Protein 5BSR (pdb70)

Nearest PDB structures (foldseek):
  5bsr-assembly1_A  TM=1.002E+00  e=0.000E+00  Nicotiana tabacum
  3ni2-assembly1_A  TM=9.891E-01  e=1.926E-98  Populus tomentosa
  5u95-assembly2_B  TM=8.278E-01  e=0.000E+00  Nicotiana tabacum
  5u95-assembly3_C  TM=8.337E-01  e=3.483E-104  Nicotiana tabacum
  5u95-assembly4_D  TM=8.624E-01  e=1.146E-99  Nicotiana tabacum

Organism: Nicotiana tabacum (NCBI:txid4097)

Radius of gyration: 22.73 Å; Cα contacts (8 Å, |Δi|>4): 1265; chains: 1; bounding box: 65×52×58 Å

Structure (mmCIF, N/CA/C/O backbone):
data_5BSR
#
_entry.id   5BSR
#
_cell.length_a   69.898
_cell.length_b   82.092
_cell.length_c   97.130
_cell.angle_alpha   90.000
_cell.angle_beta   90.000
_cell.angle_gamma   90.000
#
_symmetry.space_group_name_H-M   'P 21 21 21'
#
loop_
_entity.id
_entity.type
_entity.pdbx_description
1 polymer '4-coumarate--CoA ligase 2'
2 non-polymer 'COENZYME A'
3 non-polymer 'ADENOSINE MONOPHOSPHATE'
4 non-polymer GLYCEROL
5 water water
#
loop_
_atom_site.group_PDB
_atom_site.id
_atom_site.type_symbol
_atom_site.label_atom_id
_atom_site.label_alt_id
_atom_site.label_comp_id
_atom_site.label_asym_id
_atom_site.label_entity_id
_atom_site.label_seq_id
_atom_site.pdbx_PDB_ins_code
_atom_site.Cartn_x
_atom_site.Cartn_y
_atom_site.Cartn_z
_atom_site.occupancy
_atom_site.B_iso_or_equiv
_atom_site.auth_seq_id
_atom_site.auth_comp_id
_atom_site.auth_asym_id
_atom_site.auth_atom_id
_atom_site.pdbx_PDB_model_num
ATOM 1 N N . ASP A 1 9 ? 83.169 50.633 -2.579 1.00 26.35 9 ASP A N 1
ATOM 2 C CA . ASP A 1 9 ? 82.926 49.198 -2.244 1.00 25.42 9 ASP A CA 1
ATOM 3 C C . ASP A 1 9 ? 82.342 48.424 -3.418 1.00 24.36 9 ASP A C 1
ATOM 4 O O . ASP A 1 9 ? 81.485 48.931 -4.150 1.00 25.02 9 ASP A O 1
ATOM 9 N N . ILE A 1 10 ? 82.803 47.187 -3.580 1.00 22.39 10 ILE A N 1
ATOM 10 C CA . ILE A 1 10 ? 82.156 46.234 -4.470 1.00 21.12 10 ILE A CA 1
ATOM 11 C C . ILE A 1 10 ? 81.040 45.582 -3.657 1.00 20.64 10 ILE A C 1
ATOM 12 O O . ILE A 1 10 ? 81.309 44.883 -2.679 1.00 20.47 10 ILE A O 1
ATOM 17 N N . ILE A 1 11 ? 79.795 45.839 -4.049 1.00 20.08 11 ILE A N 1
ATOM 18 C CA . ILE A 1 11 ? 78.639 45.420 -3.259 1.00 19.88 11 ILE A CA 1
ATOM 19 C C . ILE A 1 11 ? 77.807 44.386 -4.010 1.00 19.83 11 ILE A C 1
ATOM 20 O O . ILE A 1 11 ? 77.492 44.558 -5.193 1.00 20.25 11 ILE A O 1
ATOM 25 N N . PHE A 1 12 ? 77.467 43.309 -3.307 1.00 18.99 12 PHE A N 1
ATOM 26 C CA . PHE A 1 12 ? 76.649 42.237 -3.854 1.00 19.06 12 PHE A CA 1
ATOM 27 C C . PHE A 1 12 ? 75.246 42.283 -3.283 1.00 18.74 12 PHE A C 1
ATOM 28 O O . PHE A 1 12 ? 75.050 42.664 -2.122 1.00 18.09 12 PHE A O 1
ATOM 36 N N . ARG A 1 13 ? 74.279 41.900 -4.109 1.00 18.79 13 ARG A N 1
ATOM 37 C CA . ARG A 1 13 ? 72.872 41.879 -3.719 1.00 18.88 13 ARG A CA 1
ATOM 38 C C . ARG A 1 13 ? 72.197 40.607 -4.219 1.00 18.09 13 ARG A C 1
ATOM 39 O O . ARG A 1 13 ? 72.797 39.816 -4.957 1.00 17.83 13 ARG A O 1
ATOM 47 N N . SER A 1 14 ? 70.948 40.412 -3.807 1.00 17.23 14 SER A N 1
ATOM 48 C CA . SER A 1 14 ? 70.181 39.230 -4.183 1.00 16.97 14 SER A CA 1
ATOM 49 C C . SER A 1 14 ? 69.873 39.209 -5.675 1.00 17.24 14 SER A C 1
ATOM 50 O O . SER A 1 14 ? 69.813 40.261 -6.320 1.00 17.45 14 SER A O 1
ATOM 53 N N . LYS A 1 15 ? 69.684 38.006 -6.211 1.00 17.00 15 LYS A N 1
ATOM 54 C CA . LYS A 1 15 ? 69.144 37.847 -7.561 1.00 17.56 15 LYS A CA 1
ATOM 55 C C . LYS A 1 15 ? 67.636 38.123 -7.591 1.00 17.57 15 LYS A C 1
ATOM 56 O O . LYS A 1 15 ? 67.051 38.285 -8.668 1.00 18.62 15 LYS A O 1
ATOM 62 N N . LEU A 1 16 ? 67.017 38.181 -6.410 1.00 17.54 16 LEU A N 1
ATOM 63 C CA . LEU A 1 16 ? 65.611 38.552 -6.255 1.00 17.73 16 LEU A CA 1
ATOM 64 C C . LEU A 1 16 ? 65.497 40.068 -6.111 1.00 17.91 16 LEU A C 1
ATOM 65 O O . LEU A 1 16 ? 66.400 40.693 -5.560 1.00 18.47 16 LEU A O 1
ATOM 70 N N . PRO A 1 17 ? 64.378 40.665 -6.576 1.00 18.29 17 PRO A N 1
ATOM 71 C CA . PRO A 1 17 ? 64.230 42.112 -6.383 1.00 18.47 17 PRO A CA 1
ATOM 72 C C . PRO A 1 17 ? 63.909 42.479 -4.926 1.00 18.70 17 PRO A C 1
ATOM 73 O O . PRO A 1 17 ? 63.429 41.633 -4.163 1.00 18.17 17 PRO A O 1
ATOM 77 N N . ASP A 1 18 ? 64.181 43.731 -4.554 1.00 19.05 18 ASP A N 1
ATOM 78 C CA . ASP A 1 18 ? 63.736 44.264 -3.266 1.00 19.94 18 ASP A CA 1
ATOM 79 C C . ASP A 1 18 ? 62.214 44.248 -3.188 1.00 19.97 18 ASP A C 1
ATOM 80 O O . ASP A 1 18 ? 61.529 44.430 -4.200 1.00 20.68 18 ASP A O 1
ATOM 85 N N . ILE A 1 19 ? 61.690 44.032 -1.985 1.00 19.02 19 ILE A N 1
ATOM 86 C CA . ILE A 1 19 ? 60.244 44.030 -1.749 1.00 18.97 19 ILE A CA 1
ATOM 87 C C . ILE A 1 19 ? 59.831 45.063 -0.706 1.00 18.73 19 ILE A C 1
ATOM 88 O O . ILE A 1 19 ? 60.656 45.547 0.067 1.00 18.70 19 ILE A O 1
ATOM 93 N N . TYR A 1 20 ? 58.543 45.395 -0.687 1.00 18.75 20 TYR A N 1
ATOM 94 C CA . TYR A 1 20 ? 57.981 46.155 0.416 1.00 19.24 20 TYR A CA 1
ATOM 95 C C . TYR A 1 20 ? 58.001 45.296 1.678 1.00 18.71 20 TYR A C 1
ATOM 96 O O . TYR A 1 20 ? 57.605 44.124 1.653 1.00 18.43 20 TYR A O 1
ATOM 105 N N . ILE A 1 21 ? 58.476 45.888 2.772 1.00 18.38 21 ILE A N 1
ATOM 106 C CA . ILE A 1 21 ? 58.492 45.236 4.079 1.00 17.86 21 ILE A CA 1
ATOM 107 C C . ILE A 1 21 ? 57.809 46.164 5.091 1.00 17.68 21 ILE A C 1
ATOM 108 O O . ILE A 1 21 ? 58.269 47.292 5.291 1.00 17.84 21 ILE A O 1
ATOM 113 N N . PRO A 1 22 ? 56.715 45.695 5.731 1.00 17.70 22 PRO A N 1
ATOM 114 C CA . PRO A 1 22 ? 55.983 46.499 6.710 1.00 18.39 22 PRO A CA 1
ATOM 115 C C . PRO A 1 22 ? 56.701 46.499 8.065 1.00 18.55 22 PRO A C 1
ATOM 116 O O . PRO A 1 22 ? 56.148 46.044 9.070 1.00 18.54 22 PRO A O 1
ATOM 120 N N . ASN A 1 23 ? 57.929 47.015 8.063 1.00 20.14 23 ASN A N 1
ATOM 121 C CA . ASN A 1 23 ? 58.823 46.994 9.227 1.00 20.87 23 ASN A CA 1
ATOM 122 C C . ASN A 1 23 ? 58.419 47.933 10.365 1.00 20.80 23 ASN A C 1
ATOM 123 O O . ASN A 1 23 ? 59.118 48.026 11.376 1.00 20.12 23 ASN A O 1
ATOM 128 N N . HIS A 1 24 ? 57.305 48.638 10.171 1.00 20.10 24 HIS A N 1
ATOM 129 C CA . HIS A 1 24 ? 56.695 49.494 11.187 1.00 20.22 24 HIS A CA 1
ATOM 130 C C . HIS A 1 24 ? 55.760 48.705 12.105 1.00 19.32 24 HIS A C 1
ATOM 131 O O . HIS A 1 24 ? 55.318 49.221 13.134 1.00 19.78 24 HIS A O 1
ATOM 138 N N . LEU A 1 25 ? 55.440 47.467 11.723 1.00 18.25 25 LEU A N 1
ATOM 139 C CA . LEU A 1 25 ? 54.543 46.620 12.511 1.00 17.39 25 LEU A CA 1
ATOM 140 C C . LEU A 1 25 ? 55.270 45.906 13.645 1.00 16.80 25 LEU A C 1
ATOM 141 O O . LEU A 1 25 ? 56.358 45.376 13.429 1.00 16.72 25 LEU A O 1
ATOM 146 N N . PRO A 1 26 ? 54.658 45.864 14.848 1.00 16.14 26 PRO A N 1
ATOM 147 C CA . PRO A 1 26 ? 55.184 44.982 15.892 1.00 15.78 26 PRO A CA 1
ATOM 148 C C . PRO A 1 26 ? 55.239 43.541 15.388 1.00 15.81 26 PRO A C 1
ATOM 149 O O . PRO A 1 26 ? 54.444 43.153 14.531 1.00 16.19 26 PRO A O 1
ATOM 153 N N . LEU A 1 27 ? 56.189 42.766 15.903 1.00 15.25 27 LEU A N 1
ATOM 154 C CA . LEU A 1 27 ? 56.432 41.409 15.419 1.00 15.36 27 LEU A CA 1
ATOM 155 C C . LEU A 1 27 ? 55.177 40.530 15.419 1.00 15.79 27 LEU A C 1
ATOM 156 O O . LEU A 1 27 ? 54.897 39.851 14.425 1.00 16.06 27 LEU A O 1
ATOM 161 N N . HIS A 1 28 ? 54.416 40.556 16.510 1.00 16.28 28 HIS A N 1
ATOM 162 C CA . HIS A 1 28 ? 53.165 39.787 16.584 1.00 16.15 28 HIS A CA 1
ATOM 163 C C . HIS A 1 28 ? 52.133 40.260 15.555 1.00 16.46 28 HIS A C 1
ATOM 164 O O . HIS A 1 28 ? 51.463 39.434 14.927 1.00 16.45 28 HIS A O 1
ATOM 171 N N . SER A 1 29 ? 52.027 41.578 15.367 1.00 16.46 29 SER A N 1
ATOM 172 C CA . SER A 1 29 ? 51.105 42.148 14.378 1.00 16.78 29 SER A CA 1
ATOM 173 C C . SER A 1 29 ? 51.464 41.713 12.961 1.00 16.86 29 SER A C 1
ATOM 174 O O . SER A 1 29 ? 50.585 41.491 12.136 1.00 17.81 29 SER A O 1
ATOM 177 N N . TYR A 1 30 ? 52.761 41.592 12.694 1.00 16.29 30 TYR A N 1
ATOM 178 C CA . TYR A 1 30 ? 53.259 41.171 11.396 1.00 15.82 30 TYR A CA 1
ATOM 179 C C . TYR A 1 30 ? 53.058 39.665 11.193 1.00 15.56 30 TYR A C 1
ATOM 180 O O . TYR A 1 30 ? 52.528 39.227 10.162 1.00 15.41 30 TYR A O 1
ATOM 189 N N . CYS A 1 31 ? 53.493 38.871 12.169 1.00 15.80 31 CYS A N 1
ATOM 190 C CA . CYS A 1 31 ? 53.379 37.423 12.066 1.00 16.59 31 CYS A CA 1
ATOM 191 C C . CYS A 1 31 ? 51.932 36.980 11.946 1.00 17.06 31 CYS A C 1
ATOM 192 O O . CYS A 1 31 ? 51.647 36.026 11.229 1.00 17.70 31 CYS A O 1
ATOM 195 N N . PHE A 1 32 ? 51.029 37.684 12.631 1.00 17.79 32 PHE A N 1
ATOM 196 C CA . PHE A 1 32 ? 49.602 37.360 12.580 1.00 18.40 32 PHE A CA 1
ATOM 197 C C . PHE A 1 32 ? 48.804 38.259 11.635 1.00 18.35 32 PHE A C 1
ATOM 198 O O . PHE A 1 32 ? 47.575 38.280 11.706 1.00 18.52 32 PHE A O 1
ATOM 206 N N . GLU A 1 33 ? 49.482 38.988 10.750 1.00 18.56 33 GLU A N 1
ATOM 207 C CA . GLU A 1 33 ? 48.797 39.952 9.874 1.00 19.28 33 GLU A CA 1
ATOM 208 C C . GLU A 1 33 ? 47.691 39.299 9.048 1.00 19.69 33 GLU A C 1
ATOM 209 O O . GLU A 1 33 ? 46.605 39.859 8.907 1.00 19.86 33 GLU A O 1
ATOM 215 N N . ASN A 1 34 ? 47.978 38.118 8.511 1.00 19.35 34 ASN A N 1
ATOM 216 C CA . ASN A 1 34 ? 47.023 37.393 7.671 1.00 19.77 34 ASN A CA 1
ATOM 217 C C . ASN A 1 34 ? 46.313 36.239 8.390 1.00 19.41 34 ASN A C 1
ATOM 218 O O . ASN A 1 34 ? 45.801 35.319 7.746 1.00 19.30 34 ASN A O 1
ATOM 223 N N . ILE A 1 35 ? 46.254 36.306 9.720 1.00 19.55 35 ILE A N 1
ATOM 224 C CA . ILE A 1 35 ? 45.684 35.230 10.548 1.00 20.25 35 ILE A CA 1
ATOM 225 C C . ILE A 1 35 ? 44.217 34.894 10.218 1.00 21.10 35 ILE A C 1
ATOM 226 O O . ILE A 1 35 ? 43.788 33.750 10.387 1.00 20.71 35 ILE A O 1
ATOM 231 N N . SER A 1 36 ? 43.464 35.880 9.732 1.00 22.21 36 SER A N 1
ATOM 232 C CA . SER A 1 36 ? 42.069 35.649 9.336 1.00 23.46 36 SER A CA 1
ATOM 233 C C . SER A 1 36 ? 41.960 34.568 8.261 1.00 24.08 36 SER A C 1
ATOM 234 O O . SER A 1 36 ? 40.927 33.903 8.139 1.00 24.75 36 SER A O 1
ATOM 237 N N . GLU A 1 37 ? 43.033 34.402 7.490 1.00 23.99 37 GLU A N 1
ATOM 238 C CA . GLU A 1 37 ? 43.093 33.390 6.437 1.00 24.26 37 GLU A CA 1
ATOM 239 C C . GLU A 1 37 ? 43.472 32.010 6.975 1.00 23.65 37 GLU A C 1
ATOM 240 O O . GLU A 1 37 ? 43.263 31.001 6.300 1.00 23.33 37 GLU A O 1
ATOM 246 N N . PHE A 1 38 ? 44.018 31.968 8.189 1.00 23.40 38 PHE A N 1
ATOM 247 C CA . PHE A 1 38 ? 44.570 30.733 8.755 1.00 23.24 38 PHE A CA 1
ATOM 248 C C . PHE A 1 38 ? 43.918 30.314 10.074 1.00 22.63 38 PHE A C 1
ATOM 249 O O . PHE A 1 38 ? 44.327 29.324 10.675 1.00 21.40 38 PHE A O 1
ATOM 257 N N . SER A 1 39 ? 42.907 31.061 10.511 1.00 22.53 39 SER A N 1
ATOM 258 C CA . SER A 1 39 ? 42.372 30.976 11.871 1.00 23.34 39 SER A CA 1
ATOM 259 C C . SER A 1 39 ? 42.148 29.562 12.420 1.00 22.68 39 SER A C 1
ATOM 260 O O . SER A 1 39 ? 42.587 29.238 13.528 1.00 21.66 39 SER A O 1
ATOM 263 N N . SER A 1 40 ? 41.459 28.727 11.645 1.00 22.29 40 SER A N 1
ATOM 264 C CA . SER A 1 40 ? 41.075 27.392 12.095 1.00 22.63 40 SER A CA 1
ATOM 265 C C . SER A 1 40 ? 42.128 26.316 11.810 1.00 21.95 40 SER A C 1
ATOM 266 O O . SER A 1 40 ? 41.952 25.161 12.203 1.00 22.55 40 SER A O 1
ATOM 269 N N . ARG A 1 41 ? 43.207 26.696 11.126 1.00 21.61 41 ARG A N 1
ATOM 270 C CA . ARG A 1 41 ? 44.266 25.757 10.745 1.00 20.80 41 ARG A CA 1
ATOM 271 C C . ARG A 1 41 ? 45.170 25.396 11.927 1.00 20.07 41 ARG A C 1
ATOM 272 O O . ARG A 1 41 ? 45.309 26.191 12.863 1.00 19.70 41 ARG A O 1
ATOM 280 N N . PRO A 1 42 ? 45.798 24.201 11.886 1.00 19.17 42 PRO A N 1
ATOM 281 C CA . PRO A 1 42 ? 46.784 23.857 12.912 1.00 18.47 42 PRO A CA 1
ATOM 282 C C . PRO A 1 42 ? 47.971 24.815 12.897 1.00 17.88 42 PRO A C 1
ATOM 283 O O . PRO A 1 42 ? 48.496 25.150 11.833 1.00 17.08 42 PRO A O 1
ATOM 287 N N . CYS A 1 43 ? 48.369 25.258 14.084 1.00 17.01 43 CYS A N 1
ATOM 288 C CA . CYS A 1 43 ? 49.476 26.193 14.228 1.00 17.11 43 CYS A CA 1
ATOM 289 C C . CYS A 1 43 ? 50.639 25.518 14.937 1.00 16.78 43 CYS A C 1
ATOM 290 O O . CYS A 1 43 ? 51.743 25.434 14.395 1.00 17.48 43 CYS A O 1
ATOM 293 N N . LEU A 1 44 ? 50.386 25.052 16.154 1.00 17.01 44 LEU A N 1
ATOM 294 C CA . LEU A 1 44 ? 51.367 24.286 16.910 1.00 17.24 44 LEU A CA 1
ATOM 295 C C . LEU A 1 44 ? 50.819 22.896 17.137 1.00 17.87 44 LEU A C 1
ATOM 296 O O . LEU A 1 44 ? 49.675 22.730 17.589 1.00 18.05 44 LEU A O 1
ATOM 301 N N . ILE A 1 45 ? 51.621 21.900 16.783 1.00 17.95 45 ILE A N 1
ATOM 302 C CA . ILE A 1 45 ? 51.304 20.516 17.079 1.00 18.14 45 ILE A CA 1
ATOM 303 C C . ILE A 1 45 ? 52.390 20.013 18.014 1.00 18.69 45 ILE A C 1
ATOM 304 O O . ILE A 1 45 ? 53.574 20.033 17.665 1.00 18.25 45 ILE A O 1
ATOM 309 N N . ASN A 1 46 ? 51.988 19.600 19.212 1.00 19.21 46 ASN A N 1
ATOM 310 C CA . ASN A 1 46 ? 52.928 19.021 20.157 1.00 20.71 46 ASN A CA 1
ATOM 311 C C . ASN A 1 46 ? 53.099 17.542 19.819 1.00 21.14 46 ASN A C 1
ATOM 312 O O . ASN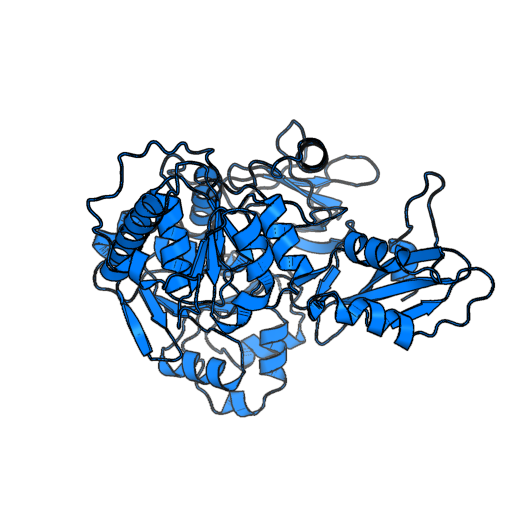 A 1 46 ? 52.187 16.747 20.016 1.00 20.70 46 ASN A O 1
ATOM 317 N N . GLY A 1 47 ? 54.262 17.189 19.277 1.00 21.31 47 GLY A N 1
ATOM 318 C CA . GLY A 1 47 ? 54.502 15.839 18.769 1.00 23.59 47 GLY A CA 1
ATOM 319 C C . GLY A 1 47 ? 54.298 14.727 19.782 1.00 24.44 47 GLY A C 1
ATOM 320 O O . GLY A 1 47 ? 53.816 13.648 19.430 1.00 26.69 47 GLY A O 1
ATOM 321 N N . ALA A 1 48 ? 54.656 14.998 21.036 1.00 25.15 48 ALA A N 1
ATOM 322 C CA . ALA A 1 48 ? 54.608 13.995 22.103 1.00 25.99 48 ALA A CA 1
ATOM 323 C C . ALA A 1 48 ? 53.191 13.594 22.525 1.00 26.38 48 ALA A C 1
ATOM 324 O O . ALA A 1 48 ? 52.884 12.401 22.600 1.00 26.52 48 ALA A O 1
ATOM 326 N N . ASN A 1 49 ? 52.335 14.580 22.797 1.00 26.40 49 ASN A N 1
ATOM 327 C CA . ASN A 1 49 ? 50.973 14.304 23.275 1.00 26.21 49 ASN A CA 1
ATOM 328 C C . ASN A 1 49 ? 49.878 14.484 22.219 1.00 25.95 49 ASN A C 1
ATOM 329 O O . ASN A 1 49 ? 48.688 14.334 22.518 1.00 26.45 49 ASN A O 1
ATOM 334 N N . LYS A 1 50 ? 50.291 14.806 20.994 1.00 25.67 50 LYS A N 1
ATOM 335 C CA . LYS A 1 50 ? 49.391 14.968 19.842 1.00 26.08 50 LYS A CA 1
ATOM 336 C C . LYS A 1 50 ? 48.426 16.159 19.959 1.00 25.48 50 LYS A C 1
ATOM 337 O O . LYS A 1 50 ? 47.469 16.263 19.191 1.00 24.81 50 LYS A O 1
ATOM 343 N N . GLN A 1 51 ? 48.687 17.062 20.902 1.00 24.96 51 GLN A N 1
ATOM 344 C CA . GLN A 1 51 ? 47.838 18.241 21.075 1.00 25.12 51 GLN A CA 1
ATOM 345 C C . GLN A 1 51 ? 48.021 19.241 19.929 1.00 24.05 51 GLN A C 1
ATOM 346 O O . GLN A 1 51 ? 49.150 19.554 19.536 1.00 23.04 51 GLN A O 1
ATOM 352 N N . ILE A 1 52 ? 46.901 19.723 19.398 1.00 22.68 52 ILE A N 1
ATOM 353 C CA . ILE A 1 52 ? 46.900 20.704 18.315 1.00 22.57 52 ILE A CA 1
ATOM 354 C C . ILE A 1 52 ? 46.337 22.029 18.812 1.00 21.70 52 ILE A C 1
ATOM 355 O O . ILE A 1 52 ? 45.242 22.077 19.376 1.00 21.94 52 ILE A O 1
ATOM 360 N N . TYR A 1 53 ? 47.104 23.099 18.620 1.00 20.59 53 TYR A N 1
ATOM 361 C CA . TYR A 1 53 ? 46.610 24.452 18.835 1.00 20.10 53 TYR A CA 1
ATOM 362 C C . TYR A 1 53 ? 46.409 25.083 17.467 1.00 19.68 53 TYR A C 1
ATOM 363 O O . TYR A 1 53 ? 47.328 25.097 16.651 1.00 19.50 53 TYR A O 1
ATOM 372 N N . THR A 1 54 ? 45.209 25.598 17.209 1.00 18.84 54 THR A N 1
ATOM 373 C CA . THR A 1 54 ? 44.945 26.316 15.963 1.00 18.60 54 THR A CA 1
ATOM 374 C C . THR A 1 54 ? 45.591 27.696 16.001 1.00 18.15 54 THR A C 1
ATOM 375 O O . THR A 1 54 ? 46.069 28.135 17.055 1.00 18.57 54 THR A O 1
ATOM 379 N N . TYR A 1 55 ? 45.595 28.381 14.861 1.00 17.95 55 TYR A N 1
ATOM 380 C CA . TYR A 1 55 ? 46.073 29.765 14.806 1.00 17.84 55 TYR A CA 1
ATOM 381 C C . TYR A 1 55 ? 45.311 30.671 15.766 1.00 18.80 55 TYR A C 1
ATOM 382 O O . TYR A 1 55 ? 45.920 31.453 16.501 1.00 18.68 55 TYR A O 1
ATOM 391 N N . ALA A 1 56 ? 43.988 30.522 15.797 1.00 19.88 56 ALA A N 1
ATOM 392 C CA . ALA A 1 56 ? 43.158 31.247 16.753 1.00 20.26 56 ALA A CA 1
ATOM 393 C C . ALA A 1 56 ? 43.558 30.938 18.197 1.00 20.23 56 ALA A C 1
ATOM 394 O O . ALA A 1 56 ? 43.635 31.849 19.024 1.00 20.47 56 ALA A O 1
ATOM 396 N N . ASP A 1 57 ? 43.823 29.662 18.489 1.00 19.88 57 ASP A N 1
ATOM 397 C CA . ASP A 1 57 ? 44.240 29.232 19.828 1.00 19.97 57 ASP A CA 1
ATOM 398 C C . ASP A 1 57 ? 45.549 29.900 20.246 1.00 19.46 57 ASP A C 1
ATOM 399 O O . ASP A 1 57 ? 45.701 30.325 21.389 1.00 19.37 57 ASP A O 1
ATOM 404 N N . VAL A 1 58 ? 46.498 29.966 19.315 1.00 18.89 58 VAL A N 1
ATOM 405 C CA . VAL A 1 58 ? 47.844 30.455 19.622 1.00 19.13 58 VAL A CA 1
ATOM 406 C C . VAL A 1 58 ? 47.849 31.969 19.820 1.00 19.52 58 VAL A C 1
ATOM 407 O O . VAL A 1 58 ? 48.488 32.476 20.743 1.00 19.31 58 VAL A O 1
ATOM 411 N N . GLU A 1 59 ? 47.129 32.683 18.960 1.00 20.47 59 GLU A N 1
ATOM 412 C CA . GLU A 1 59 ? 46.989 34.128 19.105 1.00 21.67 59 GLU A CA 1
ATOM 413 C C . GLU A 1 59 ? 46.300 34.465 20.426 1.00 21.70 59 GLU A C 1
ATOM 414 O O . GLU A 1 59 ? 46.741 35.363 21.146 1.00 21.39 59 GLU A O 1
ATOM 420 N N . LEU A 1 60 ? 45.235 33.728 20.748 1.00 21.31 60 LEU A N 1
ATOM 421 C CA . LEU A 1 60 ? 44.493 33.973 21.983 1.00 21.59 60 LEU A CA 1
ATOM 422 C C . LEU A 1 60 ? 45.305 33.635 23.236 1.00 21.37 60 LEU A C 1
ATOM 423 O O . LEU A 1 60 ? 45.323 34.416 24.188 1.00 21.52 60 LEU A O 1
ATOM 428 N N . ASN A 1 61 ? 45.965 32.475 23.240 1.00 20.92 61 ASN A N 1
ATOM 429 C CA . ASN A 1 61 ? 46.791 32.081 24.381 1.00 21.25 61 ASN A CA 1
ATOM 430 C C . ASN A 1 61 ? 47.963 33.030 24.599 1.00 20.15 61 ASN A C 1
ATOM 431 O O . ASN A 1 61 ? 48.352 33.295 25.739 1.00 19.41 61 ASN A O 1
ATOM 436 N N . SER A 1 62 ? 48.517 33.542 23.505 1.00 19.66 62 SER A N 1
ATOM 437 C CA . SER A 1 62 ? 49.608 34.511 23.590 1.00 19.17 62 SER A CA 1
ATOM 438 C C . SER A 1 62 ? 49.124 35.813 24.221 1.00 19.29 62 SER A C 1
ATOM 439 O O . SER A 1 62 ? 49.835 36.421 25.020 1.00 18.68 62 SER A O 1
ATOM 442 N N . ARG A 1 63 ? 47.903 36.217 23.879 1.00 19.82 63 ARG A N 1
ATOM 443 C CA . ARG A 1 63 ? 47.303 37.417 24.454 1.00 20.26 63 ARG A CA 1
ATOM 444 C C . ARG A 1 63 ? 46.967 37.225 25.929 1.00 19.84 63 ARG A C 1
ATOM 445 O O . ARG A 1 63 ? 47.169 38.135 26.733 1.00 19.37 63 ARG A O 1
ATOM 453 N N . LYS A 1 64 ? 46.472 36.041 26.281 1.00 19.56 64 LYS A N 1
ATOM 454 C CA . LYS A 1 64 ? 46.230 35.705 27.682 1.00 19.63 64 LYS A CA 1
ATOM 455 C C . LYS A 1 64 ? 47.527 35.757 28.490 1.00 18.97 64 LYS A C 1
ATOM 456 O O . LYS A 1 64 ? 47.576 36.366 29.554 1.00 18.55 64 LYS A O 1
ATOM 462 N N . VAL A 1 65 ? 48.583 35.142 27.957 1.00 17.87 65 VAL A N 1
ATOM 463 C CA . VAL A 1 65 ? 49.887 35.144 28.611 1.00 17.20 65 VAL A CA 1
ATOM 464 C C . VAL A 1 65 ? 50.432 36.573 28.748 1.00 16.77 65 VAL A C 1
ATOM 465 O O . VAL A 1 65 ? 51.038 36.899 29.769 1.00 16.68 65 VAL A O 1
ATOM 469 N N . ALA A 1 66 ? 50.204 37.415 27.739 1.00 16.77 66 ALA A N 1
ATOM 470 C CA . ALA A 1 66 ? 50.573 38.837 27.817 1.00 16.89 66 ALA A CA 1
ATOM 471 C C . ALA A 1 66 ? 49.910 39.521 29.013 1.00 17.69 66 ALA A C 1
ATOM 472 O O . ALA A 1 66 ? 50.576 40.214 29.779 1.00 17.99 66 ALA A O 1
ATOM 474 N N . ALA A 1 67 ? 48.606 39.305 29.176 1.00 18.30 67 ALA A N 1
ATOM 475 C CA . ALA A 1 67 ? 47.877 39.847 30.325 1.00 18.29 67 ALA A CA 1
ATOM 476 C C . ALA A 1 67 ? 48.400 39.289 31.647 1.00 18.50 67 ALA A C 1
ATOM 477 O O . ALA A 1 67 ? 48.556 40.030 32.618 1.00 19.35 67 ALA A O 1
ATOM 479 N N . GLY A 1 68 ? 48.679 37.985 31.672 1.00 18.31 68 GLY A N 1
ATOM 480 C CA . GLY A 1 68 ? 49.261 37.336 32.844 1.00 18.31 68 GLY A CA 1
ATOM 481 C C . GLY A 1 68 ? 50.615 37.905 33.227 1.00 18.21 68 GLY A C 1
ATOM 482 O O . GLY A 1 68 ? 50.883 38.144 34.408 1.00 18.56 68 GLY A O 1
ATOM 483 N N . LEU A 1 69 ? 51.476 38.105 32.231 1.00 18.04 69 LEU A N 1
ATOM 484 C CA . LEU A 1 69 ? 52.802 38.683 32.458 1.00 17.77 69 LEU A CA 1
ATOM 485 C C . LEU A 1 69 ? 52.688 40.115 32.972 1.00 17.91 69 LEU A C 1
ATOM 486 O O . LEU A 1 69 ? 53.427 40.515 33.874 1.00 17.94 69 LEU A O 1
ATOM 491 N N . HIS A 1 70 ? 51.751 40.869 32.401 1.00 18.56 70 HIS A N 1
ATOM 492 C CA . HIS A 1 70 ? 51.445 42.222 32.869 1.00 19.73 70 HIS A CA 1
ATOM 493 C C . HIS A 1 70 ? 51.034 42.208 34.345 1.00 20.32 70 HIS A C 1
ATOM 494 O O . HIS A 1 70 ? 51.513 43.021 35.132 1.00 20.02 70 HIS A O 1
ATOM 501 N N . LYS A 1 71 ? 50.160 41.271 34.710 1.00 21.20 71 LYS A N 1
ATOM 502 C CA . LYS A 1 71 ? 49.733 41.109 36.102 1.00 22.76 71 LYS A CA 1
ATOM 503 C C . LYS A 1 71 ? 50.889 40.729 37.037 1.00 22.70 71 LYS A C 1
ATOM 504 O O . LYS A 1 71 ? 50.879 41.085 38.217 1.00 23.17 71 LYS A O 1
ATOM 510 N N . GLN A 1 72 ? 51.891 40.033 36.496 1.00 21.71 72 GLN A N 1
ATOM 511 C CA . GLN A 1 72 ? 53.079 39.643 37.259 1.00 21.55 72 GLN A CA 1
ATOM 512 C C . GLN A 1 72 ? 54.149 40.739 37.301 1.00 20.87 72 GLN A C 1
ATOM 513 O O . GLN A 1 72 ? 55.231 40.536 37.856 1.00 21.56 72 GLN A O 1
ATOM 519 N N . GLY A 1 73 ? 53.846 41.892 36.708 1.00 20.44 73 GLY A N 1
ATOM 520 C CA . GLY A 1 73 ? 54.710 43.064 36.818 1.00 19.46 73 GLY A CA 1
ATOM 521 C C . GLY A 1 73 ? 55.612 43.383 35.637 1.00 19.33 73 GLY A C 1
ATOM 522 O O . GLY A 1 73 ? 56.451 44.281 35.732 1.00 19.72 73 GLY A O 1
ATOM 523 N N . ILE A 1 74 ? 55.440 42.666 34.525 1.00 18.52 74 ILE A N 1
ATOM 524 C CA . ILE A 1 74 ? 56.228 42.922 33.315 1.00 18.13 74 ILE A CA 1
ATOM 525 C C . ILE A 1 74 ? 55.747 44.200 32.631 1.00 18.03 74 ILE A C 1
ATOM 526 O O . ILE A 1 74 ? 54.584 44.310 32.246 1.00 19.07 74 ILE A O 1
ATOM 531 N N . GLN A 1 75 ? 56.658 45.159 32.506 1.00 18.06 75 GLN A N 1
ATOM 532 C CA . GLN A 1 75 ? 56.393 46.426 31.835 1.00 17.72 75 GLN A CA 1
ATOM 533 C C . GLN A 1 75 ? 57.103 46.476 30.482 1.00 17.16 75 GLN A C 1
ATOM 534 O O . GLN A 1 75 ? 57.961 45.631 30.207 1.00 16.12 75 GLN A O 1
ATOM 540 N N . PRO A 1 76 ? 56.768 47.469 29.634 1.00 16.67 76 PRO A N 1
ATOM 541 C CA . PRO A 1 76 ? 57.547 47.638 28.402 1.00 16.52 76 PRO A CA 1
ATOM 542 C C . PRO A 1 76 ? 59.041 47.707 28.708 1.00 16.79 76 PRO A C 1
ATOM 543 O O . PRO A 1 76 ? 59.445 48.322 29.702 1.00 16.81 76 PRO A O 1
ATOM 547 N N . LYS A 1 77 ? 59.835 47.043 27.868 1.00 16.61 77 LYS A N 1
ATOM 548 C CA . LYS A 1 77 ? 61.299 46.984 27.983 1.00 16.68 77 LYS A CA 1
ATOM 549 C C . LYS A 1 77 ? 61.833 46.122 29.125 1.00 15.93 77 LYS A C 1
ATOM 550 O O . LYS A 1 77 ? 63.050 46.005 29.294 1.00 16.25 77 LYS A O 1
ATOM 556 N N . ASP A 1 78 ? 60.939 45.505 29.901 1.00 15.85 78 ASP A N 1
ATOM 557 C CA . ASP A 1 78 ? 61.365 44.486 30.862 1.00 15.82 78 ASP A CA 1
ATOM 558 C C . ASP A 1 78 ? 61.694 43.198 30.118 1.00 15.45 78 ASP A C 1
ATOM 559 O O . ASP A 1 78 ? 61.252 43.001 28.981 1.00 15.41 78 ASP A O 1
ATOM 564 N N . THR A 1 79 ? 62.447 42.324 30.777 1.00 15.13 79 THR A N 1
ATOM 565 C CA . THR A 1 79 ? 62.917 41.078 30.171 1.00 15.07 79 THR A CA 1
ATOM 566 C C . THR A 1 79 ? 62.413 39.868 30.953 1.00 15.39 79 THR A C 1
ATOM 567 O O . THR A 1 79 ? 62.434 39.861 32.182 1.00 15.24 79 THR A O 1
ATOM 571 N N . ILE A 1 80 ? 61.928 38.865 30.227 1.00 14.88 80 ILE A N 1
ATOM 572 C CA . ILE A 1 80 ? 61.709 37.537 30.798 1.00 14.71 80 ILE A CA 1
ATOM 573 C C . ILE A 1 80 ? 62.772 36.591 30.241 1.00 14.43 80 ILE A C 1
ATOM 574 O O . ILE A 1 80 ? 63.276 36.804 29.134 1.00 14.43 80 ILE A O 1
ATOM 579 N N . MET A 1 81 ? 63.135 35.580 31.024 1.00 14.43 81 MET A N 1
ATOM 580 C CA . MET A 1 81 ? 63.992 34.507 30.546 1.00 14.58 81 MET A CA 1
ATOM 581 C C . MET A 1 81 ? 63.156 33.263 30.296 1.00 14.50 81 MET A C 1
ATOM 582 O O . MET A 1 81 ? 62.445 32.788 31.195 1.00 15.16 81 MET A O 1
ATOM 587 N N . ILE A 1 82 ? 63.236 32.748 29.074 1.00 13.99 82 ILE A N 1
ATOM 588 C CA . ILE A 1 82 ? 62.638 31.462 28.763 1.00 14.05 82 ILE A CA 1
ATOM 589 C C . ILE A 1 82 ? 63.725 30.398 28.892 1.00 14.04 82 ILE A C 1
ATOM 590 O O . ILE A 1 82 ? 64.741 30.450 28.199 1.00 14.41 82 ILE A O 1
ATOM 595 N N . LEU A 1 83 ? 63.516 29.458 29.810 1.00 14.40 83 LEU A N 1
ATOM 596 C CA . LEU A 1 83 ? 64.458 28.375 30.074 1.00 14.77 83 LEU A CA 1
ATOM 597 C C . LEU A 1 83 ? 63.712 27.054 29.879 1.00 15.07 83 LEU A C 1
ATOM 598 O O . LEU A 1 83 ? 63.462 26.306 30.829 1.00 15.05 83 LEU A O 1
ATOM 603 N N . LEU A 1 84 ? 63.363 26.790 28.620 1.00 14.96 84 LEU A N 1
ATOM 604 C CA . LEU A 1 84 ? 62.484 25.687 28.254 1.00 15.28 84 LEU A CA 1
ATOM 605 C C . LEU A 1 84 ? 62.980 24.964 27.011 1.00 15.25 84 LEU A C 1
ATOM 606 O O . LEU A 1 84 ? 63.601 25.577 26.142 1.00 15.39 84 LEU A O 1
ATOM 611 N N . PRO A 1 85 ? 62.672 23.658 26.907 1.00 15.48 85 PRO A N 1
ATOM 612 C CA . PRO A 1 85 ? 62.773 22.988 25.619 1.00 15.71 85 PRO A CA 1
ATOM 613 C C . PRO A 1 85 ? 61.645 23.461 24.710 1.00 15.40 85 PRO A C 1
ATOM 614 O O . PRO A 1 85 ? 60.718 24.128 25.173 1.00 15.53 85 PRO A O 1
ATOM 618 N N . ASN A 1 86 ? 61.719 23.114 23.428 1.00 15.12 86 ASN A N 1
ATOM 619 C CA . ASN A 1 86 ? 60.641 23.427 22.495 1.00 14.95 86 ASN A CA 1
ATOM 620 C C . ASN A 1 86 ? 59.308 22.972 23.067 1.00 14.91 86 ASN A C 1
ATOM 621 O O . ASN A 1 86 ? 59.170 21.824 23.485 1.00 15.04 86 ASN A O 1
ATOM 626 N N . SER A 1 87 ? 58.338 23.882 23.086 1.00 15.22 87 SER A N 1
ATOM 627 C CA . SER A 1 87 ? 57.035 23.627 23.699 1.00 15.47 87 SER A CA 1
ATOM 628 C C . SER A 1 87 ? 56.063 24.727 23.303 1.00 15.75 87 SER A C 1
ATOM 629 O O . SER A 1 87 ? 56.486 25.822 22.944 1.00 15.56 87 SER A O 1
ATOM 632 N N . PRO A 1 88 ? 54.749 24.442 23.357 1.00 16.18 88 PRO A N 1
ATOM 633 C CA . PRO A 1 88 ? 53.776 25.512 23.158 1.00 16.28 88 PRO A CA 1
ATOM 634 C C . PRO A 1 88 ? 53.984 26.666 24.147 1.00 15.85 88 PRO A C 1
ATOM 635 O O . PRO A 1 88 ? 53.843 27.828 23.763 1.00 15.61 88 PRO A O 1
ATOM 639 N N . GLU A 1 89 ? 54.354 26.343 25.389 1.00 16.48 89 GLU A N 1
ATOM 640 C CA . GLU A 1 89 ? 54.581 27.363 26.424 1.00 16.57 89 GLU A CA 1
ATOM 641 C C . GLU A 1 89 ? 55.712 28.329 26.053 1.00 16.34 89 GLU A C 1
ATOM 642 O O . GLU A 1 89 ? 55.615 29.530 26.312 1.00 15.77 89 GLU A O 1
ATOM 648 N N . PHE A 1 90 ? 56.770 27.805 25.433 1.00 15.75 90 PHE A N 1
ATOM 649 C CA . PHE A 1 90 ? 57.829 28.648 24.881 1.00 15.68 90 PHE A CA 1
ATOM 650 C C . PHE A 1 90 ? 57.227 29.710 23.955 1.00 15.18 90 PHE A C 1
ATOM 651 O O . PHE A 1 90 ? 57.510 30.908 24.080 1.00 14.80 90 PHE A O 1
ATOM 659 N N . VAL A 1 91 ? 56.377 29.266 23.034 1.00 14.96 91 VAL A N 1
ATOM 660 C CA . VAL A 1 91 ? 55.797 30.149 22.040 1.00 14.59 91 VAL A CA 1
ATOM 661 C C . VAL A 1 91 ? 54.884 31.189 22.694 1.00 14.58 91 VAL A C 1
ATOM 662 O O . VAL A 1 91 ? 54.980 32.379 22.377 1.00 14.45 91 VAL A O 1
ATOM 666 N N . PHE A 1 92 ? 54.027 30.745 23.618 1.00 14.89 92 PHE A N 1
ATOM 667 C CA . PHE A 1 92 ? 53.089 31.655 24.276 1.00 15.21 92 PHE A CA 1
ATOM 668 C C . PHE A 1 92 ? 53.826 32.704 25.104 1.00 14.89 92 PHE A C 1
ATOM 669 O O . PHE A 1 92 ? 53.425 33.872 25.110 1.00 15.34 92 PHE A O 1
ATOM 677 N N . ALA A 1 93 ? 54.896 32.286 25.784 1.00 14.92 93 ALA A N 1
ATOM 678 C CA . ALA A 1 93 ? 55.732 33.209 26.563 1.00 14.43 93 ALA A CA 1
ATOM 679 C C . ALA A 1 93 ? 56.412 34.239 25.666 1.00 14.38 93 ALA A C 1
ATOM 680 O O . ALA A 1 93 ? 56.392 35.432 25.962 1.00 14.25 93 ALA A O 1
ATOM 682 N N . PHE A 1 94 ? 56.992 33.782 24.554 1.00 14.12 94 PHE A N 1
ATOM 683 C CA . PHE A 1 94 ? 57.700 34.680 23.648 1.00 13.95 94 PHE A CA 1
ATOM 684 C C . PHE A 1 94 ? 56.764 35.706 23.024 1.00 14.14 94 PHE A C 1
ATOM 685 O O . PHE A 1 94 ? 57.051 36.906 23.021 1.00 14.01 94 PHE A O 1
ATOM 693 N N . ILE A 1 95 ? 55.649 35.229 22.477 1.00 14.66 95 ILE A N 1
ATOM 694 C CA . ILE A 1 95 ? 54.707 36.135 21.829 1.00 14.91 95 ILE A CA 1
ATOM 695 C C . ILE A 1 95 ? 54.007 37.013 22.874 1.00 14.87 95 ILE A C 1
ATOM 696 O O . ILE A 1 95 ? 53.789 38.200 22.635 1.00 14.79 95 ILE A O 1
ATOM 701 N N . GLY A 1 96 ? 53.680 36.425 24.025 1.00 14.95 96 GLY A N 1
ATOM 702 C CA . GLY A 1 96 ? 53.118 37.181 25.153 1.00 14.96 96 GLY A CA 1
ATOM 703 C C . GLY A 1 96 ? 53.960 38.393 25.523 1.00 15.03 96 GLY A C 1
ATOM 704 O O . GLY A 1 96 ? 53.432 39.493 25.692 1.00 15.38 96 GLY A O 1
ATOM 705 N N . ALA A 1 97 ? 55.274 38.202 25.648 1.00 15.00 97 ALA A N 1
ATOM 706 C CA . ALA A 1 97 ? 56.162 39.319 25.972 1.00 14.84 97 ALA A CA 1
ATOM 707 C C . ALA A 1 97 ? 56.180 40.375 24.868 1.00 14.99 97 ALA A C 1
ATOM 708 O O . ALA A 1 97 ? 56.233 41.573 25.153 1.00 15.33 97 ALA A O 1
ATOM 710 N N . SER A 1 98 ? 56.133 39.926 23.613 1.00 14.65 98 SER A N 1
ATOM 711 C CA . SER A 1 98 ? 56.063 40.824 22.463 1.00 14.88 98 SER A CA 1
ATOM 712 C C . SER A 1 98 ? 54.859 41.766 22.540 1.00 15.30 98 SER A C 1
ATOM 713 O O . SER A 1 98 ? 54.988 42.967 22.276 1.00 15.61 98 SER A O 1
ATOM 716 N N . TYR A 1 99 ? 53.702 41.219 22.918 1.00 15.91 99 TYR A N 1
ATOM 717 C CA . TYR A 1 99 ? 52.467 42.011 23.028 1.00 16.92 99 TYR A CA 1
ATOM 718 C C . TYR A 1 99 ? 52.605 43.151 24.032 1.00 16.47 99 TYR A C 1
ATOM 719 O O . TYR A 1 99 ? 51.959 44.187 23.878 1.00 17.06 99 TYR A O 1
ATOM 728 N N . LEU A 1 100 ? 53.459 42.961 25.038 1.00 15.80 100 LEU A N 1
ATOM 729 C CA . LEU A 1 100 ? 53.687 43.974 26.077 1.00 15.50 100 LEU A CA 1
ATOM 730 C C . LEU A 1 100 ? 54.808 44.957 25.730 1.00 15.57 100 LEU A C 1
ATOM 731 O O . LEU A 1 100 ? 55.094 45.883 26.499 1.00 16.12 100 LEU A O 1
ATOM 736 N N . GLY A 1 101 ? 55.440 44.766 24.576 1.00 15.40 101 GLY A N 1
ATOM 737 C CA . GLY A 1 101 ? 56.627 45.545 24.234 1.00 15.47 101 GLY A CA 1
ATOM 738 C C . GLY A 1 101 ? 57.791 45.191 25.142 1.00 15.14 101 GLY A C 1
ATOM 739 O O . GLY A 1 101 ? 58.664 46.024 25.390 1.00 15.02 101 GLY A O 1
ATOM 740 N N . ALA A 1 102 ? 57.791 43.949 25.625 1.00 14.66 102 ALA A N 1
ATOM 741 C CA . ALA A 1 102 ? 58.826 43.420 26.498 1.00 14.42 102 ALA A CA 1
ATOM 742 C C . ALA A 1 102 ? 59.763 42.493 25.721 1.00 14.27 102 ALA A C 1
ATOM 743 O O . ALA A 1 102 ? 59.576 42.261 24.520 1.00 14.53 102 ALA A O 1
ATOM 745 N N . ILE A 1 103 ? 60.757 41.958 26.422 1.00 14.18 103 ILE A N 1
ATOM 746 C CA . ILE A 1 103 ? 61.864 41.235 25.796 1.00 14.09 103 ILE A CA 1
ATOM 747 C C . ILE A 1 103 ? 61.940 39.812 26.334 1.00 13.88 103 ILE A C 1
ATOM 748 O O . ILE A 1 103 ? 61.816 39.595 27.538 1.00 13.61 103 ILE A O 1
ATOM 753 N N . SER A 1 104 ? 62.157 38.846 25.444 1.00 13.81 104 SER A N 1
ATOM 754 C CA . SER A 1 104 ? 62.455 37.482 25.866 1.00 13.43 104 SER A CA 1
ATOM 755 C C . SER A 1 104 ? 63.916 37.175 25.625 1.00 13.37 104 SER A C 1
ATOM 756 O O . SER A 1 104 ? 64.390 37.276 24.498 1.00 13.63 104 SER A O 1
ATOM 759 N N . THR A 1 105 ? 64.630 36.810 26.686 1.00 13.44 105 THR A N 1
ATOM 760 C CA . THR A 1 105 ? 65.940 36.193 26.524 1.00 13.85 105 THR A CA 1
ATOM 761 C C . THR A 1 105 ? 65.743 34.683 26.631 1.00 14.55 105 THR A C 1
ATOM 762 O O . THR A 1 105 ? 64.960 34.205 27.451 1.00 15.61 105 THR A O 1
ATOM 766 N N . MET A 1 106 ? 66.414 33.940 25.765 1.00 14.99 106 MET A N 1
ATOM 767 C CA . MET A 1 106 ? 66.208 32.497 25.702 1.00 15.28 106 MET A CA 1
ATOM 768 C C . MET A 1 106 ? 67.483 31.783 26.096 1.00 14.88 106 MET A C 1
ATOM 769 O O . MET A 1 106 ? 68.575 32.178 25.685 1.00 14.91 106 MET A O 1
ATOM 774 N N . ALA A 1 107 ? 67.342 30.725 26.891 1.00 14.52 107 ALA A N 1
ATOM 775 C CA . ALA A 1 107 ? 68.491 29.976 27.378 1.00 14.70 107 ALA A CA 1
ATOM 776 C C . ALA A 1 107 ? 68.245 28.478 27.331 1.00 14.76 107 ALA A C 1
ATOM 777 O O . ALA A 1 107 ? 67.122 28.012 27.527 1.00 14.78 107 ALA A O 1
ATOM 779 N N . ASN A 1 108 ? 69.318 27.736 27.083 1.00 15.18 108 ASN A N 1
ATOM 780 C CA . ASN A 1 108 ? 69.298 26.279 27.081 1.00 15.45 108 ASN A CA 1
ATOM 781 C C . ASN A 1 108 ? 68.987 25.754 28.485 1.00 16.05 108 ASN A C 1
ATOM 782 O O . ASN A 1 108 ? 69.729 26.051 29.421 1.00 15.90 108 ASN A O 1
ATOM 787 N N . PRO A 1 109 ? 67.894 24.977 28.646 1.00 16.55 109 PRO A N 1
ATOM 788 C CA . PRO A 1 109 ? 67.554 24.440 29.974 1.00 17.16 109 PRO A CA 1
ATOM 789 C C . PRO A 1 109 ? 68.632 23.529 30.569 1.00 17.73 109 PRO A C 1
ATOM 790 O O . PRO A 1 109 ? 68.620 23.286 31.778 1.00 17.95 109 PRO A O 1
ATOM 794 N N . LEU A 1 110 ? 69.556 23.049 29.737 1.00 17.88 110 LEU A N 1
ATOM 795 C CA . LEU A 1 110 ? 70.650 22.190 30.198 1.00 18.78 110 LEU A CA 1
ATOM 796 C C . LEU A 1 110 ? 71.890 22.949 30.691 1.00 18.53 110 LEU A C 1
ATOM 797 O O . LEU A 1 110 ? 72.894 22.338 31.054 1.00 18.62 110 LEU A O 1
ATOM 802 N N . PHE A 1 111 ? 71.822 24.280 30.698 1.00 18.21 111 PHE A N 1
ATOM 803 C CA . PHE A 1 111 ? 72.885 25.105 31.282 1.00 18.22 111 PHE A CA 1
ATOM 804 C C . PHE A 1 111 ? 73.114 24.742 32.752 1.00 18.14 111 PHE A C 1
ATOM 805 O O . PHE A 1 111 ? 72.170 24.393 33.463 1.00 18.54 111 PHE A O 1
ATOM 813 N N . THR A 1 112 ? 74.363 24.840 33.204 1.00 18.62 112 THR A N 1
ATOM 814 C CA . THR A 1 112 ? 74.677 24.689 34.630 1.00 18.77 112 THR A CA 1
ATOM 815 C C . THR A 1 112 ? 74.122 25.895 35.406 1.00 18.72 112 THR A C 1
ATOM 816 O O . THR A 1 112 ? 73.836 26.935 34.803 1.00 18.60 112 THR A O 1
ATOM 820 N N . PRO A 1 113 ? 73.967 25.771 36.740 1.00 18.33 113 PRO A N 1
ATOM 821 C CA . PRO A 1 113 ? 73.505 26.925 37.518 1.00 18.16 113 PRO A CA 1
ATOM 822 C C . PRO A 1 113 ? 74.287 28.214 37.222 1.00 18.21 113 PRO A C 1
ATOM 823 O O . PRO A 1 113 ? 73.674 29.263 37.019 1.00 18.76 113 PRO A O 1
ATOM 827 N N . ALA A 1 114 ? 75.617 28.133 37.169 1.00 17.84 114 ALA A N 1
ATOM 828 C CA . ALA A 1 114 ? 76.454 29.312 36.910 1.00 17.58 114 ALA A CA 1
ATOM 829 C C . ALA A 1 114 ? 76.144 29.942 35.551 1.00 17.30 114 ALA A C 1
ATOM 830 O O . ALA A 1 114 ? 76.091 31.169 35.428 1.00 17.38 114 ALA A O 1
ATOM 832 N N . GLU A 1 115 ? 75.923 29.103 34.540 1.00 16.94 115 GLU A N 1
ATOM 833 C CA . GLU A 1 115 ? 75.603 29.594 33.195 1.00 16.94 115 GLU A CA 1
ATOM 834 C C . GLU A 1 115 ? 74.234 30.280 33.140 1.00 16.69 115 GLU A C 1
ATOM 835 O O . GLU A 1 115 ? 74.101 31.354 32.542 1.00 16.20 115 GLU A O 1
ATOM 841 N N . VAL A 1 116 ? 73.231 29.678 33.777 1.00 16.75 116 VAL A N 1
ATOM 842 C CA . VAL A 1 116 ? 71.888 30.261 33.813 1.00 16.98 116 VAL A CA 1
ATOM 843 C C . VAL A 1 116 ? 71.912 31.610 34.538 1.00 16.52 116 VAL A C 1
ATOM 844 O O . VAL A 1 116 ? 71.401 32.602 34.020 1.00 16.36 116 VAL A O 1
ATOM 848 N N . VAL A 1 117 ? 72.530 31.640 35.720 1.00 16.35 117 VAL A N 1
ATOM 849 C CA . VAL A 1 117 ? 72.577 32.850 36.537 1.00 16.21 117 VAL A CA 1
ATOM 850 C C . VAL A 1 117 ? 73.333 33.976 35.833 1.00 16.12 117 VAL A C 1
ATOM 851 O O . VAL A 1 117 ? 72.897 35.132 35.891 1.00 16.10 117 VAL A O 1
ATOM 855 N N . LYS A 1 118 ? 74.442 33.645 35.163 1.00 16.47 118 LYS A N 1
ATOM 856 C CA . LYS A 1 118 ? 75.205 34.648 34.399 1.00 16.83 118 LYS A CA 1
ATOM 857 C C . LYS A 1 118 ? 74.322 35.339 33.365 1.00 16.18 118 LYS A C 1
ATOM 858 O O . LYS A 1 118 ? 74.348 36.564 33.239 1.00 16.04 118 LYS A O 1
ATOM 864 N N . GLN A 1 119 ? 73.527 34.555 32.639 1.00 15.41 119 GLN A N 1
ATOM 865 C CA . GLN A 1 119 ? 72.640 35.128 31.630 1.00 14.71 119 GLN A CA 1
ATOM 866 C C . GLN A 1 119 ? 71.454 35.876 32.246 1.00 14.30 119 GLN A C 1
ATOM 867 O O . GLN A 1 119 ? 71.034 36.915 31.726 1.00 14.07 119 GLN A O 1
ATOM 873 N N . ALA A 1 120 ? 70.922 35.350 33.348 1.00 14.39 120 ALA A N 1
ATOM 874 C CA . ALA A 1 120 ? 69.840 36.021 34.064 1.00 14.29 120 ALA A CA 1
ATOM 875 C C . ALA A 1 120 ? 70.284 37.397 34.574 1.00 14.23 120 ALA A C 1
ATOM 876 O O . ALA A 1 120 ? 69.535 38.371 34.462 1.00 14.53 120 ALA A O 1
ATOM 878 N N . LYS A 1 121 ? 71.498 37.481 35.117 1.00 14.90 121 LYS A N 1
ATOM 879 C CA . LYS A 1 121 ? 72.049 38.771 35.554 1.00 15.13 121 LYS A CA 1
ATOM 880 C C . LYS A 1 121 ? 72.334 39.712 34.385 1.00 14.69 121 LYS A C 1
ATOM 881 O O . LYS A 1 121 ? 72.016 40.904 34.440 1.00 14.80 121 LYS A O 1
ATOM 887 N N . ALA A 1 122 ? 72.949 39.184 33.328 1.00 14.26 122 ALA A N 1
ATOM 888 C CA . ALA A 1 122 ? 73.309 40.019 32.186 1.00 13.91 122 ALA A CA 1
ATOM 889 C C . ALA A 1 122 ? 72.058 40.638 31.558 1.00 13.80 122 ALA A C 1
ATOM 890 O O . ALA A 1 122 ? 72.078 41.792 31.124 1.00 13.59 122 ALA A O 1
ATOM 892 N N . SER A 1 123 ? 70.969 39.868 31.533 1.00 13.79 123 SER A N 1
ATOM 893 C CA . SER A 1 123 ? 69.736 40.274 30.862 1.00 13.86 123 SER A CA 1
ATOM 894 C C . SER A 1 123 ? 68.748 41.008 31.771 1.00 14.09 123 SER A C 1
ATOM 895 O O . SER A 1 123 ? 67.729 41.509 31.296 1.00 14.43 123 SER A O 1
ATOM 898 N N . SER A 1 124 ? 69.043 41.039 33.072 1.00 14.09 124 SER A N 1
ATOM 899 C CA . SER A 1 124 ? 68.130 41.584 34.094 1.00 14.24 124 SER A CA 1
ATOM 900 C C . SER A 1 124 ? 66.730 40.956 34.032 1.00 14.32 124 SER A C 1
ATOM 901 O O . SER A 1 124 ? 65.728 41.646 34.214 1.00 14.55 124 SER A O 1
ATOM 904 N N . ALA A 1 125 ? 66.670 39.647 33.784 1.00 14.78 125 ALA A N 1
ATOM 905 C CA . ALA A 1 125 ? 65.389 38.939 33.701 1.00 15.45 125 ALA A CA 1
ATOM 906 C C . ALA A 1 125 ? 64.584 39.112 34.984 1.00 15.89 125 ALA A C 1
ATOM 907 O O . ALA A 1 125 ? 65.119 38.954 36.087 1.00 16.54 125 ALA A O 1
ATOM 909 N N . LYS A 1 126 ? 63.310 39.452 34.824 1.00 16.59 126 LYS A N 1
ATOM 910 C CA . LYS A 1 126 ? 62.395 39.642 35.954 1.00 17.43 126 LYS A CA 1
ATOM 911 C C . LYS A 1 126 ? 61.665 38.366 36.321 1.00 17.48 126 LYS A C 1
ATOM 912 O O . LYS A 1 126 ? 61.234 38.198 37.464 1.00 16.85 126 LYS A O 1
ATOM 918 N N . ILE A 1 127 ? 61.502 37.492 35.327 1.00 17.16 127 ILE A N 1
ATOM 919 C CA . ILE A 1 127 ? 60.814 36.215 35.472 1.00 17.15 127 ILE A CA 1
ATOM 920 C C . ILE A 1 127 ? 61.611 35.163 34.718 1.00 17.47 127 ILE A C 1
ATOM 921 O O . ILE A 1 127 ? 62.158 35.441 33.653 1.00 17.23 127 ILE A O 1
ATOM 926 N N . ILE A 1 128 ? 61.683 33.968 35.292 1.00 17.01 128 ILE A N 1
ATOM 927 C CA . ILE A 1 128 ? 62.282 32.823 34.625 1.00 16.89 128 ILE A CA 1
ATOM 928 C C . ILE A 1 128 ? 61.181 31.791 34.422 1.00 16.66 128 ILE A C 1
ATOM 929 O O . ILE A 1 128 ? 60.584 31.319 35.391 1.00 16.76 128 ILE A O 1
ATOM 934 N N . VAL A 1 129 ? 60.908 31.466 33.159 1.00 16.49 129 VAL A N 1
ATOM 935 C CA . VAL A 1 129 ? 59.914 30.452 32.813 1.00 16.75 129 VAL A CA 1
ATOM 936 C C . VAL A 1 129 ? 60.656 29.155 32.530 1.00 16.76 129 VAL A C 1
ATOM 937 O O . VAL A 1 129 ? 61.496 29.100 31.626 1.00 17.03 129 VAL A O 1
ATOM 941 N N . THR A 1 130 ? 60.359 28.114 33.304 1.00 16.94 130 THR A N 1
ATOM 942 C CA . THR A 1 130 ? 61.140 26.887 33.214 1.00 17.31 130 THR A CA 1
ATOM 943 C C . THR A 1 130 ? 60.337 25.633 33.587 1.00 17.72 130 THR A C 1
ATOM 944 O O . THR A 1 130 ? 59.106 25.677 33.639 1.00 17.75 130 THR A O 1
ATOM 948 N N . GLN A 1 131 ? 61.044 24.523 33.792 1.00 18.44 131 GLN A N 1
ATOM 949 C CA . GLN A 1 131 ? 60.447 23.282 34.284 1.00 19.18 131 GLN A CA 1
ATOM 950 C C . GLN A 1 131 ? 60.889 23.059 35.717 1.00 19.29 131 GLN A C 1
ATOM 951 O O . GLN A 1 131 ? 61.958 23.528 36.127 1.00 19.50 131 GLN A O 1
ATOM 957 N N . ALA A 1 132 ? 60.071 22.324 36.468 1.00 19.62 132 ALA A N 1
ATOM 958 C CA . ALA A 1 132 ? 60.345 22.034 37.877 1.00 20.40 132 ALA A CA 1
ATOM 959 C C . ALA A 1 132 ? 61.753 21.491 38.104 1.00 20.38 132 ALA A C 1
ATOM 960 O O . ALA A 1 132 ? 62.426 21.886 39.057 1.00 20.86 132 ALA A O 1
ATOM 962 N N . CYS A 1 133 ? 62.204 20.603 37.217 1.00 20.56 133 CYS A N 1
ATOM 963 C CA . CYS A 1 133 ? 63.512 19.957 37.353 1.00 21.24 133 CYS A CA 1
ATOM 964 C C . CYS A 1 133 ? 64.703 20.924 37.316 1.00 21.19 133 CYS A C 1
ATOM 965 O O . CYS A 1 133 ? 65.803 20.570 37.750 1.00 22.04 133 CYS A O 1
ATOM 968 N N . HIS A 1 134 ? 64.486 22.136 36.807 1.00 20.92 134 HIS A N 1
ATOM 969 C CA . HIS A 1 134 ? 65.568 23.116 36.700 1.00 20.75 134 HIS A CA 1
ATOM 970 C C . HIS A 1 134 ? 65.500 24.235 37.738 1.00 21.13 134 HIS A C 1
ATOM 971 O O . HIS A 1 134 ? 66.378 25.094 37.775 1.00 21.50 134 HIS A O 1
ATOM 978 N N . VAL A 1 135 ? 64.472 24.206 38.584 1.00 21.43 135 VAL A N 1
ATOM 979 C CA . VAL A 1 135 ? 64.276 25.234 39.610 1.00 21.62 135 VAL A CA 1
ATOM 980 C C . VAL A 1 135 ? 65.482 25.375 40.548 1.00 22.28 135 VAL A C 1
ATOM 981 O O . VAL A 1 135 ? 65.885 26.495 40.871 1.00 21.78 135 VAL A O 1
ATOM 985 N N . ASN A 1 136 ? 66.057 24.244 40.961 1.00 23.40 136 ASN A N 1
ATOM 986 C CA . ASN A 1 136 ? 67.248 24.230 41.821 1.00 24.70 136 ASN A CA 1
ATOM 987 C C . ASN A 1 136 ? 68.427 25.051 41.295 1.00 24.54 136 ASN A C 1
ATOM 988 O O . ASN A 1 136 ? 69.243 25.543 42.077 1.00 24.46 136 ASN A O 1
ATOM 993 N N . LYS A 1 137 ? 68.511 25.189 39.974 1.00 22.77 137 LYS A N 1
ATOM 994 C CA . LYS A 1 137 ? 69.594 25.935 39.332 1.00 22.61 137 LYS A CA 1
ATOM 995 C C . LYS A 1 137 ? 69.519 27.435 39.584 1.00 22.41 137 LYS A C 1
ATOM 996 O O . LYS A 1 137 ? 70.543 28.121 39.544 1.00 23.38 137 LYS A O 1
ATOM 1002 N N . VAL A 1 138 ? 68.313 27.938 39.838 1.00 22.01 138 VAL A N 1
ATOM 1003 C CA . VAL A 1 138 ? 68.078 29.383 39.930 1.00 22.00 138 VAL A CA 1
ATOM 1004 C C . VAL A 1 138 ? 67.364 29.844 41.203 1.00 21.85 138 VAL A C 1
ATOM 1005 O O . VAL A 1 138 ? 67.224 31.046 41.426 1.00 21.33 138 VAL A O 1
ATOM 1009 N N . LYS A 1 139 ? 66.924 28.896 42.030 1.00 22.38 139 LYS A N 1
ATOM 1010 C CA . LYS A 1 139 ? 66.052 29.200 43.168 1.00 23.45 139 LYS A CA 1
ATOM 1011 C C . LYS A 1 139 ? 66.644 30.237 44.123 1.00 22.44 139 LYS A C 1
ATOM 1012 O O . LYS A 1 139 ? 65.988 31.225 44.447 1.00 21.81 139 LYS A O 1
ATOM 1018 N N . ASP A 1 140 ? 67.878 30.013 44.566 1.00 23.03 140 ASP A N 1
ATOM 1019 C CA . ASP A 1 140 ? 68.514 30.927 45.514 1.00 23.51 140 ASP A CA 1
ATOM 1020 C C . ASP A 1 140 ? 68.741 32.301 44.892 1.00 22.42 140 ASP A C 1
ATOM 1021 O O . ASP A 1 140 ? 68.389 33.321 45.491 1.00 22.85 140 ASP A O 1
ATOM 1026 N N . TYR A 1 141 ? 69.307 32.323 43.684 1.00 21.14 141 TYR A N 1
ATOM 1027 C CA . TYR A 1 141 ? 69.498 33.575 42.958 1.00 20.23 141 TYR A CA 1
ATOM 1028 C C . TYR A 1 141 ? 68.191 34.355 42.821 1.00 19.74 141 TYR A C 1
ATOM 1029 O O . TYR A 1 141 ? 68.150 35.559 43.087 1.00 19.72 141 TYR A O 1
ATOM 1038 N N . ALA A 1 142 ? 67.137 33.666 42.381 1.00 19.81 142 ALA A N 1
ATOM 1039 C CA . ALA A 1 142 ? 65.847 34.293 42.129 1.00 20.24 142 ALA A CA 1
ATOM 1040 C C . ALA A 1 142 ? 65.236 34.878 43.403 1.00 21.28 142 ALA A C 1
ATOM 1041 O O . ALA A 1 142 ? 64.729 36.001 43.390 1.00 21.06 142 ALA A O 1
ATOM 1043 N N . PHE A 1 143 ? 65.306 34.117 44.496 1.00 23.14 143 PHE A N 1
ATOM 1044 C CA . PHE A 1 143 ? 64.782 34.560 45.793 1.00 25.51 143 PHE A CA 1
ATOM 1045 C C . PHE A 1 143 ? 65.490 35.823 46.271 1.00 25.95 143 PHE A C 1
ATOM 1046 O O . PHE A 1 143 ? 64.848 36.759 46.750 1.00 27.08 143 PHE A O 1
ATOM 1054 N N . GLU A 1 144 ? 66.813 35.833 46.143 1.00 26.20 144 GLU A N 1
ATOM 1055 C CA . GLU A 1 144 ? 67.633 36.948 46.607 1.00 27.03 144 GLU A CA 1
ATOM 1056 C C . GLU A 1 144 ? 67.429 38.210 45.772 1.00 26.43 144 GLU A C 1
ATOM 1057 O O . GLU A 1 144 ? 67.688 39.316 46.242 1.00 26.60 144 GLU A O 1
ATOM 1063 N N . ASN A 1 145 ? 66.954 38.042 44.539 1.00 25.21 145 ASN A N 1
ATOM 1064 C CA . ASN A 1 145 ? 66.859 39.153 43.592 1.00 24.77 145 ASN A CA 1
ATOM 1065 C C . ASN A 1 145 ? 65.442 39.470 43.097 1.00 24.31 145 ASN A C 1
ATOM 1066 O O . ASN A 1 145 ? 65.265 40.205 42.120 1.00 24.54 145 ASN A O 1
ATOM 1071 N N . ASP A 1 146 ? 64.442 38.924 43.791 1.00 24.37 146 ASP A N 1
ATOM 1072 C CA . ASP A 1 146 ? 63.020 39.153 43.488 1.00 24.59 146 ASP A CA 1
ATOM 1073 C C . ASP A 1 146 ? 62.637 38.774 42.054 1.00 23.42 146 ASP A C 1
ATOM 1074 O O . ASP A 1 146 ? 61.801 39.426 41.423 1.00 23.62 146 ASP A O 1
ATOM 1079 N N . VAL A 1 147 ? 63.262 37.712 41.556 1.00 21.95 147 VAL A N 1
ATOM 1080 C CA . VAL A 1 147 ? 62.957 37.167 40.238 1.00 21.04 147 VAL A CA 1
ATOM 1081 C C . VAL A 1 147 ? 61.940 36.039 40.426 1.00 20.72 147 VAL A C 1
ATOM 1082 O O . VAL A 1 147 ? 62.162 35.119 41.213 1.00 21.27 147 VAL A O 1
ATOM 1086 N N . LYS A 1 148 ? 60.816 36.134 39.726 1.00 20.00 148 LYS A N 1
ATOM 1087 C CA . LYS A 1 148 ? 59.767 35.118 39.822 1.00 20.25 148 LYS A CA 1
ATOM 1088 C C . LYS A 1 148 ? 60.116 33.903 38.971 1.00 20.03 148 LYS A C 1
ATOM 1089 O O . LYS A 1 148 ? 60.631 34.045 37.859 1.00 20.03 148 LYS A O 1
ATOM 1095 N N . ILE A 1 149 ? 59.847 32.714 39.506 1.00 19.34 149 ILE A N 1
ATOM 1096 C CA . ILE A 1 149 ? 60.012 31.467 38.764 1.00 19.39 149 ILE A CA 1
ATOM 1097 C C . ILE A 1 149 ? 58.633 30.902 38.451 1.00 19.45 149 ILE A C 1
ATOM 1098 O O . ILE A 1 149 ? 57.808 30.705 39.352 1.00 19.65 149 ILE A O 1
ATOM 1103 N N . ILE A 1 150 ? 58.387 30.665 37.167 1.00 18.90 150 ILE A N 1
ATOM 1104 C CA . ILE A 1 150 ? 57.116 30.130 36.694 1.00 18.80 150 ILE A CA 1
ATOM 1105 C C . ILE A 1 150 ? 57.389 28.806 35.983 1.00 19.01 150 ILE A C 1
ATOM 1106 O O . ILE A 1 150 ? 58.146 28.765 35.015 1.00 18.85 150 ILE A O 1
ATOM 1111 N N . CYS A 1 151 ? 56.779 27.726 36.475 1.00 19.27 151 CYS A N 1
ATOM 1112 C CA . CYS A 1 151 ? 56.997 26.390 35.915 1.00 19.82 151 CYS A CA 1
ATOM 1113 C C . CYS A 1 151 ? 55.842 25.930 35.038 1.00 19.93 151 CYS A C 1
ATOM 1114 O O . CYS A 1 151 ? 54.676 26.182 35.342 1.00 19.86 151 CYS A O 1
ATOM 1117 N N . ILE A 1 152 ? 56.170 25.234 33.955 1.00 20.24 152 ILE A N 1
ATOM 1118 C CA . ILE A 1 152 ? 55.149 24.781 33.008 1.00 21.23 152 ILE A CA 1
ATOM 1119 C C . ILE A 1 152 ? 54.509 23.448 33.394 1.00 22.56 152 ILE A C 1
ATOM 1120 O O . ILE A 1 152 ? 53.390 23.155 32.973 1.00 22.27 152 ILE A O 1
ATOM 1125 N N . ASP A 1 153 ? 55.211 22.652 34.197 1.00 23.79 153 ASP A N 1
ATOM 1126 C CA . ASP A 1 153 ? 54.710 21.324 34.564 1.00 25.96 153 ASP A CA 1
ATOM 1127 C C . ASP A 1 153 ? 54.096 21.251 35.962 1.00 28.34 153 ASP A C 1
ATOM 1128 O O . ASP A 1 153 ? 52.890 21.045 36.102 1.00 29.70 153 ASP A O 1
ATOM 1133 N N . SER A 1 154 ? 54.927 21.411 36.984 1.00 30.08 154 SER A N 1
ATOM 1134 C CA . SER A 1 154 ? 54.461 21.484 38.365 1.00 31.79 154 SER A CA 1
ATOM 1135 C C . SER A 1 154 ? 55.256 22.573 39.068 1.00 31.81 154 SER A C 1
ATOM 1136 O O . SER A 1 154 ? 56.419 22.813 38.732 1.00 32.25 154 SER A O 1
ATOM 1139 N N . ALA A 1 155 ? 54.631 23.239 40.031 1.00 31.13 155 ALA A N 1
ATOM 1140 C CA . ALA A 1 155 ? 55.293 24.324 40.741 1.00 31.60 155 ALA A CA 1
ATOM 1141 C C . ALA A 1 155 ? 55.755 23.891 42.131 1.00 31.94 155 ALA A C 1
ATOM 1142 O O . ALA A 1 155 ? 54.923 23.628 43.003 1.00 32.14 155 ALA A O 1
ATOM 1144 N N . PRO A 1 156 ? 57.086 23.803 42.339 1.00 32.23 156 PRO A N 1
ATOM 1145 C CA . PRO A 1 156 ? 57.631 23.607 43.683 1.00 32.54 156 PRO A CA 1
ATOM 1146 C C . PRO A 1 156 ? 57.318 24.824 44.547 1.00 33.45 156 PRO A C 1
ATOM 1147 O O . PRO A 1 156 ? 56.971 25.881 44.014 1.00 32.90 156 PRO A O 1
ATOM 1151 N N . GLU A 1 157 ? 57.429 24.676 45.865 1.00 34.49 157 GLU A N 1
ATOM 1152 C CA . GLU A 1 157 ? 57.155 25.784 46.781 1.00 34.97 157 GLU A CA 1
ATOM 1153 C C . GLU A 1 157 ? 57.992 27.015 46.433 1.00 33.82 157 GLU A C 1
ATOM 1154 O O . GLU A 1 157 ? 59.186 26.905 46.143 1.00 33.80 157 GLU A O 1
ATOM 1160 N N . GLY A 1 158 ? 57.346 28.177 46.436 1.00 31.81 158 GLY A N 1
ATOM 1161 C CA . GLY A 1 158 ? 58.007 29.432 46.091 1.00 30.82 158 GLY A CA 1
ATOM 1162 C C . GLY A 1 158 ? 57.947 29.758 44.609 1.00 29.45 158 GLY A C 1
ATOM 1163 O O . GLY A 1 158 ? 58.369 30.836 44.192 1.00 30.17 158 GLY A O 1
ATOM 1164 N N . CYS A 1 159 ? 57.428 28.825 43.812 1.00 28.32 159 CYS A N 1
ATOM 1165 C CA . CYS A 1 159 ? 57.265 29.037 42.375 1.00 26.70 159 CYS A CA 1
ATOM 1166 C C . CYS A 1 159 ? 55.794 29.147 41.998 1.00 26.19 159 CYS A C 1
ATOM 1167 O O . CYS A 1 159 ? 54.920 28.667 42.722 1.00 25.78 159 CYS A O 1
ATOM 1170 N N . LEU A 1 160 ? 55.533 29.787 40.862 1.00 25.33 160 LEU A N 1
ATOM 1171 C CA . LEU A 1 160 ? 54.193 29.844 40.292 1.00 24.87 160 LEU A CA 1
ATOM 1172 C C . LEU A 1 160 ? 54.065 28.827 39.163 1.00 24.29 160 LEU A C 1
ATOM 1173 O O . LEU A 1 160 ? 55.068 28.385 38.601 1.00 23.93 160 LEU A O 1
ATOM 1178 N N . HIS A 1 161 ? 52.830 28.447 38.850 1.00 23.75 161 HIS A N 1
ATOM 1179 C CA . HIS A 1 161 ? 52.568 27.570 37.715 1.00 23.38 161 HIS A CA 1
ATOM 1180 C C . HIS A 1 161 ? 52.158 28.404 36.504 1.00 22.71 161 HIS A C 1
ATOM 1181 O O . HIS A 1 161 ? 51.550 29.459 36.652 1.00 22.52 161 HIS A O 1
ATOM 1188 N N . PHE A 1 162 ? 52.501 27.923 35.309 1.00 22.03 162 PHE A N 1
ATOM 1189 C CA . PHE A 1 162 ? 52.255 28.643 34.053 1.00 21.92 162 PHE A CA 1
ATOM 1190 C C . PHE A 1 162 ? 50.776 28.980 33.834 1.00 22.08 162 PHE A C 1
ATOM 1191 O O . PHE A 1 162 ? 50.448 29.939 33.137 1.00 21.89 162 PHE A O 1
ATOM 1199 N N . SER A 1 163 ? 49.889 28.200 34.449 1.00 23.24 163 SER A N 1
ATOM 1200 C CA . SER A 1 163 ? 48.453 28.466 34.370 1.00 23.86 163 SER A CA 1
ATOM 1201 C C . SER A 1 163 ? 48.077 29.841 34.936 1.00 24.37 163 SER A C 1
ATOM 1202 O O . SER A 1 163 ? 47.057 30.408 34.547 1.00 25.05 163 SER A O 1
ATOM 1205 N N . VAL A 1 164 ? 48.901 30.379 35.837 1.00 25.15 164 VAL A N 1
ATOM 1206 C CA . VAL A 1 164 ? 48.690 31.742 36.349 1.00 25.75 164 VAL A CA 1
ATOM 1207 C C . VAL A 1 164 ? 48.735 32.769 35.209 1.00 25.91 164 VAL A C 1
ATOM 1208 O O . VAL A 1 164 ? 48.151 33.848 35.307 1.00 27.11 164 VAL A O 1
ATOM 1212 N N . LEU A 1 165 ? 49.419 32.416 34.123 1.00 25.30 165 LEU A N 1
ATOM 1213 C CA . LEU A 1 165 ? 49.513 33.289 32.963 1.00 24.99 165 LEU A CA 1
ATOM 1214 C C . LEU A 1 165 ? 48.398 33.004 31.955 1.00 25.73 165 LEU A C 1
ATOM 1215 O O . LEU A 1 165 ? 47.795 33.930 31.420 1.00 25.61 165 LEU A O 1
ATOM 1220 N N . THR A 1 166 ? 48.116 31.725 31.709 1.00 27.00 166 THR A N 1
ATOM 1221 C CA . THR A 1 166 ? 47.110 31.347 30.710 1.00 28.26 166 THR A CA 1
ATOM 1222 C C . THR A 1 166 ? 45.674 31.580 31.189 1.00 29.20 166 THR A C 1
ATOM 1223 O O . THR A 1 166 ? 44.765 31.746 30.372 1.00 30.08 166 THR A O 1
ATOM 1227 N N . GLN A 1 167 ? 45.480 31.596 32.508 1.00 30.08 167 GLN A N 1
ATOM 1228 C CA . GLN A 1 167 ? 44.165 31.855 33.105 1.00 30.95 167 GLN A CA 1
ATOM 1229 C C . GLN A 1 167 ? 43.786 33.337 33.086 1.00 30.04 167 GLN A C 1
ATOM 1230 O O . GLN A 1 167 ? 42.650 33.696 33.412 1.00 29.65 167 GLN A O 1
ATOM 1236 N N . ALA A 1 168 ? 44.734 34.193 32.708 1.00 28.32 168 ALA A N 1
ATOM 1237 C CA . ALA A 1 168 ? 44.503 35.636 32.669 1.00 27.46 168 ALA A CA 1
ATOM 1238 C C . ALA A 1 168 ? 43.531 36.038 31.562 1.00 27.45 168 ALA A C 1
ATOM 1239 O O . ALA A 1 168 ? 43.360 35.320 30.574 1.00 27.91 168 ALA A O 1
ATOM 1241 N N . ASN A 1 169 ? 42.895 37.190 31.745 1.00 27.78 169 ASN A N 1
ATOM 1242 C CA . ASN A 1 169 ? 41.945 37.712 30.775 1.00 28.34 169 ASN A CA 1
ATOM 1243 C C . ASN A 1 169 ? 42.663 38.509 29.694 1.00 27.92 169 ASN A C 1
ATOM 1244 O O . ASN A 1 169 ? 43.313 39.515 29.984 1.00 27.23 169 ASN A O 1
ATOM 1249 N N . GLU A 1 170 ? 42.531 38.061 28.448 1.00 28.29 170 GLU A N 1
ATOM 1250 C CA . GLU A 1 170 ? 43.184 38.709 27.302 1.00 28.94 170 GLU A CA 1
ATOM 1251 C C . GLU A 1 170 ? 42.841 40.195 27.146 1.00 29.83 170 GLU A C 1
ATOM 1252 O O . GLU A 1 170 ? 43.614 40.956 26.567 1.00 30.13 170 GLU A O 1
ATOM 1258 N N . HIS A 1 171 ? 41.688 40.606 27.671 1.00 30.92 171 HIS A N 1
ATOM 1259 C CA . HIS A 1 171 ? 41.271 42.004 27.594 1.00 31.78 171 HIS A CA 1
ATOM 1260 C C . HIS A 1 171 ? 41.984 42.884 28.625 1.00 31.81 171 HIS A C 1
ATOM 1261 O O . HIS A 1 171 ? 41.846 44.107 28.603 1.00 32.56 171 HIS A O 1
ATOM 1268 N N . ASP A 1 172 ? 42.757 42.254 29.511 1.00 31.32 172 ASP A N 1
ATOM 1269 C CA . ASP A 1 172 ? 43.532 42.968 30.528 1.00 31.20 172 ASP A CA 1
ATOM 1270 C C . ASP A 1 172 ? 44.939 43.366 30.062 1.00 30.75 172 ASP A C 1
ATOM 1271 O O . ASP A 1 172 ? 45.747 43.847 30.861 1.00 30.95 172 ASP A O 1
ATOM 1276 N N . ILE A 1 173 ? 45.228 43.173 28.776 1.00 29.39 173 ILE A N 1
ATOM 1277 C CA . ILE A 1 173 ? 46.454 43.707 28.180 1.00 29.37 173 ILE A CA 1
ATOM 1278 C C . ILE A 1 173 ? 46.363 45.233 28.215 1.00 28.84 173 ILE A C 1
ATOM 1279 O O . ILE A 1 173 ? 45.363 45.799 27.766 1.00 29.36 173 ILE A O 1
ATOM 1284 N N . PRO A 1 174 ? 47.393 45.905 28.768 1.00 28.43 174 PRO A N 1
ATOM 1285 C CA . PRO A 1 174 ? 47.377 47.366 28.800 1.00 27.77 174 PRO A CA 1
ATOM 1286 C C . PRO A 1 174 ? 47.554 47.950 27.401 1.00 27.57 174 PRO A C 1
ATOM 1287 O O . PRO A 1 174 ? 48.010 47.253 26.490 1.00 27.02 174 PRO A O 1
ATOM 1291 N N . GLU A 1 175 ? 47.192 49.217 27.231 1.00 27.44 175 GLU A N 1
ATOM 1292 C CA . GLU A 1 175 ? 47.559 49.934 26.023 1.00 27.71 175 GLU A CA 1
ATOM 1293 C C . GLU A 1 175 ? 49.081 49.967 25.965 1.00 26.82 175 GLU A C 1
ATOM 1294 O O . GLU A 1 175 ? 49.740 50.217 26.975 1.00 26.14 175 GLU A O 1
ATOM 1300 N N . VAL A 1 176 ? 49.630 49.675 24.793 1.00 26.03 176 VAL A N 1
ATOM 1301 C CA . VAL A 1 176 ? 51.076 49.568 24.635 1.00 26.23 176 VAL A CA 1
ATOM 1302 C C . VAL A 1 176 ? 51.533 50.350 23.413 1.00 25.44 176 VAL A C 1
ATOM 1303 O O . VAL A 1 176 ? 50.891 50.301 22.360 1.00 25.05 176 VAL A O 1
ATOM 1307 N N . GLU A 1 177 ? 52.628 51.087 23.574 1.00 24.72 177 GLU A N 1
ATOM 1308 C CA . GLU A 1 177 ? 53.254 51.799 22.470 1.00 24.82 177 GLU A CA 1
ATOM 1309 C C . GLU A 1 177 ? 54.597 51.171 22.133 1.00 23.21 177 GLU A C 1
ATOM 1310 O O . GLU A 1 177 ? 55.593 51.404 22.820 1.00 23.65 177 GLU A O 1
ATOM 1316 N N . ILE A 1 178 ? 54.605 50.366 21.075 1.00 21.11 178 ILE A N 1
ATOM 1317 C CA . ILE A 1 178 ? 55.803 49.658 20.643 1.00 20.01 178 ILE A CA 1
ATOM 1318 C C . ILE A 1 178 ? 56.418 50.382 19.455 1.00 19.59 178 ILE A C 1
ATOM 1319 O O . ILE A 1 178 ? 55.739 50.683 18.473 1.00 20.43 178 ILE A O 1
ATOM 1324 N N . GLN A 1 179 ? 57.708 50.671 19.556 1.00 19.23 179 GLN A N 1
ATOM 1325 C CA . GLN A 1 179 ? 58.434 51.305 18.463 1.00 19.23 179 GLN A CA 1
ATOM 1326 C C . GLN A 1 179 ? 59.174 50.249 17.645 1.00 18.45 179 GLN A C 1
ATOM 1327 O O . GLN A 1 179 ? 59.499 49.182 18.168 1.00 18.01 179 GLN A O 1
ATOM 1333 N N . PRO A 1 180 ? 59.432 50.534 16.354 1.00 17.85 180 PRO A N 1
ATOM 1334 C CA . PRO A 1 180 ? 60.152 49.573 15.513 1.00 17.54 180 PRO A CA 1
ATOM 1335 C C . PRO A 1 180 ? 61.498 49.136 16.097 1.00 16.82 180 PRO A C 1
ATOM 1336 O O . PRO A 1 180 ? 61.845 47.955 16.014 1.00 16.50 180 PRO A O 1
ATOM 1340 N N . ASP A 1 181 ? 62.233 50.066 16.704 1.00 16.49 181 ASP A N 1
ATOM 1341 C CA . ASP A 1 181 ? 63.561 49.756 17.241 1.00 16.46 181 ASP A CA 1
ATOM 1342 C C . ASP A 1 181 ? 63.560 49.158 18.650 1.00 15.80 181 ASP A C 1
ATOM 1343 O O . ASP A 1 181 ? 64.623 48.938 19.230 1.00 15.80 181 ASP A O 1
ATOM 1348 N N . ASP A 1 182 ? 62.376 48.886 19.197 1.00 15.31 182 ASP A N 1
ATOM 1349 C CA . ASP A 1 182 ? 62.286 48.219 20.494 1.00 14.95 182 ASP A CA 1
ATOM 1350 C C . ASP A 1 182 ? 62.763 46.775 20.376 1.00 14.54 182 ASP A C 1
ATOM 1351 O O . ASP A 1 182 ? 62.431 46.068 19.412 1.00 14.35 182 ASP A O 1
ATOM 1356 N N . VAL A 1 183 ? 63.530 46.340 21.371 1.00 13.94 183 VAL A N 1
ATOM 1357 C CA . VAL A 1 183 ? 64.040 44.969 21.427 1.00 13.83 183 VAL A CA 1
ATOM 1358 C C . VAL A 1 183 ? 62.891 44.015 21.760 1.00 13.82 183 VAL A C 1
ATOM 1359 O O . VAL A 1 183 ? 62.020 44.343 22.567 1.00 14.06 183 VAL A O 1
ATOM 1363 N N . VAL A 1 184 ? 62.878 42.848 21.119 1.00 13.43 184 VAL A N 1
ATOM 1364 C CA . VAL A 1 184 ? 61.876 41.819 21.415 1.00 13.47 184 VAL A CA 1
ATOM 1365 C C . VAL A 1 184 ? 62.504 40.450 21.726 1.00 13.50 184 VAL A C 1
ATOM 1366 O O . VAL A 1 184 ? 61.933 39.653 22.471 1.00 13.27 184 VAL A O 1
ATOM 1370 N N . ALA A 1 185 ? 63.685 40.187 21.168 1.00 13.29 185 ALA A N 1
ATOM 1371 C CA . ALA A 1 185 ? 64.380 38.925 21.424 1.00 12.93 185 ALA A CA 1
ATOM 1372 C C . ALA A 1 185 ? 65.820 39.211 21.795 1.00 12.82 185 ALA A C 1
ATOM 1373 O O . ALA A 1 185 ? 66.459 40.058 21.170 1.00 12.73 185 ALA A O 1
ATOM 1375 N N . LEU A 1 186 ? 66.320 38.488 22.798 1.00 12.58 186 LEU A N 1
ATOM 1376 C CA . LEU A 1 186 ? 67.685 38.679 23.294 1.00 12.74 186 LEU A CA 1
ATOM 1377 C C . LEU A 1 186 ? 68.446 37.350 23.413 1.00 12.49 186 LEU A C 1
ATOM 1378 O O . LEU A 1 186 ? 68.751 36.887 24.517 1.00 12.30 186 LEU A O 1
ATOM 1383 N N . PRO A 1 187 ? 68.772 36.727 22.266 1.00 12.28 187 PRO A N 1
ATOM 1384 C CA . PRO A 1 187 ? 69.677 35.577 22.317 1.00 12.55 187 PRO A CA 1
ATOM 1385 C C . PRO A 1 187 ? 71.086 36.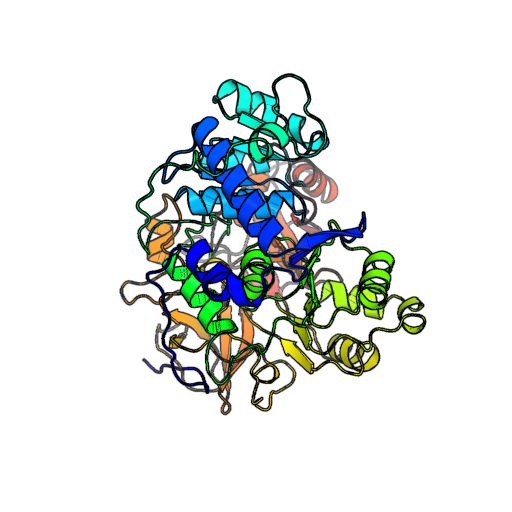027 22.692 1.00 12.90 187 PRO A C 1
ATOM 1386 O O . PRO A 1 187 ? 71.449 37.183 22.456 1.00 13.54 187 PRO A O 1
ATOM 1390 N N . TYR A 1 188 ? 71.862 35.119 23.272 1.00 12.99 188 TYR A N 1
ATOM 1391 C CA . TYR A 1 188 ? 73.259 35.402 23.602 1.00 13.27 188 TYR A CA 1
ATOM 1392 C C . TYR A 1 188 ? 74.231 34.817 22.578 1.00 13.24 188 TYR A C 1
ATOM 1393 O O . TYR A 1 188 ? 74.016 33.719 22.056 1.00 14.13 188 TYR A O 1
ATOM 1402 N N . SER A 1 189 ? 75.284 35.575 22.277 1.00 13.24 189 SER A N 1
ATOM 1403 C CA . SER A 1 189 ? 76.306 35.164 21.312 1.00 13.51 189 SER A CA 1
ATOM 1404 C C . SER A 1 189 ? 77.640 35.788 21.675 1.00 13.72 189 SER A C 1
ATOM 1405 O O . SER A 1 189 ? 77.686 36.940 22.111 1.00 13.65 189 SER A O 1
ATOM 1408 N N . SER A 1 190 ? 78.729 35.048 21.468 1.00 14.00 190 SER A N 1
ATOM 1409 C CA . SER A 1 190 ? 80.061 35.603 21.713 1.00 14.55 190 SER A CA 1
ATOM 1410 C C . SER A 1 190 ? 80.596 36.409 20.529 1.00 14.36 190 SER A C 1
ATOM 1411 O O . SER A 1 190 ? 81.632 37.043 20.639 1.00 14.56 190 SER A O 1
ATOM 1414 N N . GLY A 1 191 ? 79.879 36.406 19.405 1.00 14.21 191 GLY A N 1
ATOM 1415 C CA . GLY A 1 191 ? 80.264 37.218 18.247 1.00 14.41 191 GLY A CA 1
ATOM 1416 C C . GLY A 1 191 ? 81.631 36.865 17.691 1.00 14.48 191 GLY A C 1
ATOM 1417 O O . GLY A 1 191 ? 81.956 35.687 17.531 1.00 14.28 191 GLY A O 1
ATOM 1418 N N . THR A 1 192 ? 82.434 37.889 17.416 1.00 15.53 192 THR A N 1
ATOM 1419 C CA . THR A 1 192 ? 83.710 37.694 16.726 1.00 16.52 192 THR A CA 1
ATOM 1420 C C . THR A 1 192 ? 84.917 37.602 17.659 1.00 17.06 192 THR A C 1
ATOM 1421 O O . THR A 1 192 ? 86.029 37.327 17.202 1.00 17.56 192 THR A O 1
ATOM 1425 N N . THR A 1 193 ? 84.688 37.819 18.955 1.00 16.75 193 THR A N 1
ATOM 1426 C CA . THR A 1 193 ? 85.711 37.628 19.992 1.00 17.06 193 THR A CA 1
ATOM 1427 C C . THR A 1 193 ? 85.092 37.776 21.378 1.00 17.09 193 THR A C 1
ATOM 1428 O O . THR A 1 193 ? 84.082 38.459 21.542 1.00 17.24 193 THR A O 1
ATOM 1432 N N . GLY A 1 194 ? 85.694 37.128 22.371 1.00 16.89 194 GLY A N 1
ATOM 1433 C CA . GLY A 1 194 ? 85.305 37.354 23.757 1.00 16.61 194 GLY A CA 1
ATOM 1434 C C . GLY A 1 194 ? 84.169 36.505 24.291 1.00 16.48 194 GLY A C 1
ATOM 1435 O O . GLY A 1 194 ? 83.935 35.386 23.829 1.00 16.73 194 GLY A O 1
ATOM 1436 N N . LEU A 1 195 ? 83.455 37.058 25.267 1.00 16.56 195 LEU A N 1
ATOM 1437 C CA . LEU A 1 195 ? 82.460 36.321 26.047 1.00 16.54 195 LEU A CA 1
ATOM 1438 C C . LEU A 1 195 ? 81.045 36.473 25.481 1.00 15.92 195 LEU A C 1
ATOM 1439 O O . LEU A 1 195 ? 80.801 37.386 24.689 1.00 15.43 195 LEU A O 1
ATOM 1444 N N . PRO A 1 196 ? 80.110 35.577 25.875 1.00 15.61 196 PRO A N 1
ATOM 1445 C CA . PRO A 1 196 ? 78.720 35.747 25.429 1.00 15.34 196 PRO A CA 1
ATOM 1446 C C . PRO A 1 196 ? 78.157 37.131 25.760 1.00 14.89 196 PRO A C 1
ATOM 1447 O O . PRO A 1 196 ? 78.323 37.637 26.880 1.00 15.21 196 PRO A O 1
ATOM 1451 N N . LYS A 1 197 ? 77.503 37.721 24.765 1.00 13.93 197 LYS A N 1
ATOM 1452 C CA . LYS A 1 197 ? 76.922 39.048 24.840 1.00 13.47 197 LYS A CA 1
ATOM 1453 C C . LYS A 1 197 ? 75.463 38.948 24.430 1.00 13.42 197 LYS A C 1
ATOM 1454 O O . LYS A 1 197 ? 75.074 38.039 23.691 1.00 13.29 197 LYS A O 1
ATOM 1460 N N . GLY A 1 198 ? 74.650 39.878 24.913 1.00 13.20 198 GLY A N 1
ATOM 1461 C CA . GLY A 1 198 ? 73.229 39.883 24.579 1.00 12.95 198 GLY A CA 1
ATOM 1462 C C . GLY A 1 198 ? 72.988 40.554 23.245 1.00 12.65 198 GLY A C 1
ATOM 1463 O O . GLY A 1 198 ? 73.330 41.719 23.055 1.00 13.19 198 GLY A O 1
ATOM 1464 N N . VAL A 1 199 ? 72.412 39.808 22.310 1.00 12.41 199 VAL A N 1
ATOM 1465 C CA . VAL A 1 199 ? 72.157 40.345 20.968 1.00 12.34 199 VAL A CA 1
ATOM 1466 C C . VAL A 1 199 ? 70.747 40.941 20.911 1.00 12.51 199 VAL A C 1
ATOM 1467 O O . VAL A 1 199 ? 69.763 40.222 21.025 1.00 12.85 199 VAL A O 1
ATOM 1471 N N . MET A 1 200 ? 70.663 42.260 20.737 1.00 12.35 200 MET A N 1
ATOM 1472 C CA . MET A 1 200 ? 69.372 42.948 20.748 1.00 12.42 200 MET A CA 1
ATOM 1473 C C . MET A 1 200 ? 68.727 42.857 19.372 1.00 12.38 200 MET A C 1
ATOM 1474 O O . MET A 1 200 ? 69.124 43.577 18.450 1.00 12.17 200 MET A O 1
ATOM 1479 N N . LEU A 1 201 ? 67.743 41.971 19.243 1.00 12.45 201 LEU A N 1
ATOM 1480 C CA . LEU A 1 201 ? 66.991 41.840 17.995 1.00 12.37 201 LEU A CA 1
ATOM 1481 C C . LEU A 1 201 ? 65.648 42.527 18.171 1.00 12.27 201 LEU A C 1
ATOM 1482 O O . LEU A 1 201 ? 64.942 42.299 19.153 1.00 12.24 201 LEU A O 1
ATOM 1487 N N . THR A 1 202 ? 65.317 43.391 17.225 1.00 12.26 202 THR A N 1
ATOM 1488 C CA . THR A 1 202 ? 64.176 44.292 17.391 1.00 12.54 202 THR A CA 1
ATOM 1489 C C . THR A 1 202 ? 62.959 43.844 16.595 1.00 12.99 202 THR A C 1
ATOM 1490 O O . THR A 1 202 ? 63.044 42.955 15.742 1.00 13.27 202 THR A O 1
ATOM 1494 N N . HIS A 1 203 ? 61.825 44.474 16.874 1.00 12.93 203 HIS A N 1
ATOM 1495 C CA . HIS A 1 203 ? 60.635 44.284 16.052 1.00 13.11 203 HIS A CA 1
ATOM 1496 C C . HIS A 1 203 ? 60.951 44.536 14.578 1.00 13.15 203 HIS A C 1
ATOM 1497 O O . HIS A 1 203 ? 60.677 43.691 13.728 1.00 12.69 203 HIS A O 1
ATOM 1504 N N . LYS A 1 204 ? 61.556 45.685 14.286 1.00 13.30 204 LYS A N 1
ATOM 1505 C CA . LYS A 1 204 ? 61.891 46.051 12.912 1.00 13.60 204 LYS A CA 1
ATOM 1506 C C . LYS A 1 204 ? 62.843 45.032 12.284 1.00 13.68 204 LYS A C 1
ATOM 1507 O O . LYS A 1 204 ? 62.671 44.633 11.130 1.00 13.41 204 LYS A O 1
ATOM 1513 N N . GLY A 1 205 ? 63.839 44.609 13.055 1.00 13.10 205 GLY A N 1
ATOM 1514 C CA . GLY A 1 205 ? 64.850 43.674 12.564 1.00 13.03 205 GLY A CA 1
ATOM 1515 C C . GLY A 1 205 ? 64.276 42.324 12.202 1.00 13.04 205 GLY A C 1
ATOM 1516 O O . GLY A 1 205 ? 64.562 41.781 11.131 1.00 12.84 205 GLY A O 1
ATOM 1517 N N . LEU A 1 206 ? 63.449 41.787 13.090 1.00 12.78 206 LEU A N 1
ATOM 1518 C CA . LEU A 1 206 ? 62.873 40.461 12.880 1.00 12.94 206 LEU A CA 1
ATOM 1519 C C . LEU A 1 206 ? 61.773 40.447 11.813 1.00 13.07 206 LEU A C 1
ATOM 1520 O O . LEU A 1 206 ? 61.668 39.495 11.035 1.00 13.21 206 LEU A O 1
ATOM 1525 N N . VAL A 1 207 ? 60.967 41.507 11.763 1.00 13.08 207 VAL A N 1
ATOM 1526 C CA . VAL A 1 207 ? 60.003 41.647 10.671 1.00 13.36 207 VAL A CA 1
ATOM 1527 C C . VAL A 1 207 ? 60.750 41.669 9.336 1.00 13.71 207 VAL A C 1
ATOM 1528 O O . VAL A 1 207 ? 60.372 40.958 8.408 1.00 14.18 207 VAL A O 1
ATOM 1532 N N . THR A 1 208 ? 61.817 42.463 9.257 1.00 13.82 208 THR A N 1
ATOM 1533 C CA . THR A 1 208 ? 62.646 42.523 8.050 1.00 13.56 208 THR A CA 1
ATOM 1534 C C . THR A 1 208 ? 63.217 41.151 7.694 1.00 13.25 208 THR A C 1
ATOM 1535 O O . THR A 1 208 ? 63.127 40.718 6.549 1.00 13.02 208 THR A O 1
ATOM 1539 N N . SER A 1 209 ? 63.781 40.458 8.680 1.00 12.97 209 SER A N 1
ATOM 1540 C CA . SER A 1 209 ? 64.407 39.166 8.417 1.00 12.85 209 SER A CA 1
ATOM 1541 C C . SER A 1 209 ? 63.391 38.130 7.930 1.00 12.75 209 SER A C 1
ATOM 1542 O O . SER A 1 209 ? 63.643 37.412 6.957 1.00 12.65 209 SER A O 1
ATOM 1545 N N . VAL A 1 210 ? 62.246 38.065 8.607 1.00 12.80 210 VAL A N 1
ATOM 1546 C CA . VAL A 1 210 ? 61.189 37.138 8.217 1.00 13.19 210 VAL A CA 1
ATOM 1547 C C . VAL A 1 210 ? 60.690 37.455 6.807 1.00 13.47 210 VAL A C 1
ATOM 1548 O O . VAL A 1 210 ? 60.570 36.549 5.979 1.00 13.76 210 VAL A O 1
ATOM 1552 N N . ALA A 1 211 ? 60.447 38.736 6.533 1.00 13.83 211 ALA A N 1
ATOM 1553 C CA . ALA A 1 211 ? 60.027 39.174 5.194 1.00 13.91 211 ALA A CA 1
ATOM 1554 C C . ALA A 1 211 ? 61.042 38.789 4.117 1.00 13.91 211 ALA A C 1
ATOM 1555 O O . ALA A 1 211 ? 60.670 38.309 3.038 1.00 14.17 211 ALA A O 1
ATOM 1557 N N . GLN A 1 212 ? 62.326 38.989 4.406 1.00 13.93 212 GLN A N 1
ATOM 1558 C CA . GLN A 1 212 ? 63.388 38.617 3.472 1.00 13.58 212 GLN A CA 1
ATOM 1559 C C . GLN A 1 212 ? 63.330 37.132 3.106 1.00 13.88 212 GLN A C 1
ATOM 1560 O O . GLN A 1 212 ? 63.664 36.739 1.984 1.00 14.09 212 GLN A O 1
ATOM 1566 N N . GLN A 1 213 ? 62.887 36.315 4.055 1.00 13.67 213 GLN A N 1
ATOM 1567 C CA . GLN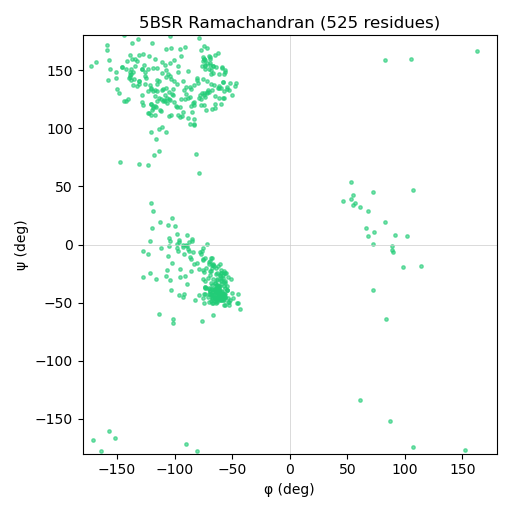 A 1 213 ? 62.815 34.880 3.839 1.00 14.04 213 GLN A CA 1
ATOM 1568 C C . GLN A 1 213 ? 61.560 34.431 3.096 1.00 14.68 213 GLN A C 1
ATOM 1569 O O . GLN A 1 213 ? 61.661 33.651 2.145 1.00 15.11 213 GLN A O 1
ATOM 1575 N N . VAL A 1 214 ? 60.393 34.914 3.520 1.00 15.13 214 VAL A N 1
ATOM 1576 C CA . VAL A 1 214 ? 59.122 34.305 3.082 1.00 15.36 214 VAL A CA 1
ATOM 1577 C C . VAL A 1 214 ? 58.119 35.227 2.385 1.00 15.93 214 VAL A C 1
ATOM 1578 O O . VAL A 1 214 ? 57.113 34.749 1.867 1.00 16.32 214 VAL A O 1
ATOM 1582 N N . ASP A 1 215 ? 58.377 36.534 2.370 1.00 15.90 215 ASP A N 1
ATOM 1583 C CA . ASP A 1 215 ? 57.481 37.466 1.673 1.00 16.18 215 ASP A CA 1
ATOM 1584 C C . ASP A 1 215 ? 57.902 37.696 0.224 1.00 16.93 215 ASP A C 1
ATOM 1585 O O . ASP A 1 215 ? 58.990 37.297 -0.192 1.00 16.20 215 ASP A O 1
ATOM 1590 N N . GLY A 1 216 ? 57.030 38.361 -0.537 1.00 17.98 216 GLY A N 1
ATOM 1591 C CA . GLY A 1 216 ? 57.322 38.714 -1.922 1.00 19.02 216 GLY A CA 1
ATOM 1592 C C . GLY A 1 216 ? 56.588 37.850 -2.932 1.00 20.41 216 GLY A C 1
ATOM 1593 O O . GLY A 1 216 ? 56.138 36.752 -2.609 1.00 20.31 216 GLY A O 1
ATOM 1594 N N . GLU A 1 217 ? 56.470 38.353 -4.160 1.00 21.65 217 GLU A N 1
ATOM 1595 C CA . GLU A 1 217 ? 55.823 37.605 -5.245 1.00 23.45 217 GLU A CA 1
ATOM 1596 C C . GLU A 1 217 ? 56.574 36.304 -5.521 1.00 21.87 217 GLU A C 1
ATOM 1597 O O . GLU A 1 217 ? 55.966 35.256 -5.747 1.00 22.30 217 GLU A O 1
ATOM 1603 N N . ASN A 1 218 ? 57.899 36.391 -5.515 1.00 20.45 218 ASN A N 1
ATOM 1604 C CA . ASN A 1 218 ? 58.741 35.214 -5.523 1.00 19.26 218 ASN A CA 1
ATOM 1605 C C . ASN A 1 218 ? 59.550 35.166 -4.225 1.00 18.23 218 ASN A C 1
ATOM 1606 O O . ASN A 1 218 ? 60.642 35.737 -4.154 1.00 18.27 218 ASN A O 1
ATOM 1611 N N . PRO A 1 219 ? 59.003 34.508 -3.187 1.00 17.73 219 PRO A N 1
ATOM 1612 C CA . PRO A 1 219 ? 59.736 34.423 -1.920 1.00 17.24 219 PRO A CA 1
ATOM 1613 C C . PRO A 1 219 ? 61.003 33.586 -2.051 1.00 16.81 219 PRO A C 1
ATOM 1614 O O . PRO A 1 219 ? 61.040 32.623 -2.822 1.00 17.07 219 PRO A O 1
ATOM 1618 N N . ASN A 1 220 ? 62.027 33.949 -1.287 1.00 15.58 220 ASN A N 1
ATOM 1619 C CA . ASN A 1 220 ? 63.292 33.221 -1.281 1.00 15.16 220 ASN A CA 1
ATOM 1620 C C . ASN A 1 220 ? 63.103 31.796 -0.767 1.00 14.96 220 ASN A C 1
ATOM 1621 O O . ASN A 1 220 ? 63.733 30.858 -1.261 1.00 15.32 220 ASN A O 1
ATOM 1626 N N . LEU A 1 221 ? 62.247 31.650 0.238 1.00 15.37 221 LEU A N 1
ATOM 1627 C CA . LEU A 1 221 ? 61.807 30.345 0.697 1.00 16.14 221 LEU A CA 1
ATOM 1628 C C . LEU A 1 221 ? 60.304 30.286 0.552 1.00 16.61 221 LEU A C 1
ATOM 1629 O O . LEU A 1 221 ? 59.575 30.983 1.254 1.00 17.02 221 LEU A O 1
ATOM 1634 N N . TYR A 1 222 ? 59.846 29.453 -0.378 1.00 16.92 222 TYR A N 1
ATOM 1635 C CA . TYR A 1 222 ? 58.425 29.286 -0.591 1.00 17.87 222 TYR A CA 1
ATOM 1636 C C . TYR A 1 222 ? 57.853 28.279 0.402 1.00 17.67 222 TYR A C 1
ATOM 1637 O O . TYR A 1 222 ? 58.062 27.070 0.264 1.00 18.30 222 TYR A O 1
ATOM 1646 N N . ILE A 1 223 ? 57.171 28.798 1.421 1.00 17.11 223 ILE A N 1
ATOM 1647 C CA . ILE A 1 223 ? 56.363 27.998 2.341 1.00 16.94 223 ILE A CA 1
ATOM 1648 C C . ILE A 1 223 ? 54.968 28.610 2.425 1.00 17.35 223 ILE A C 1
ATOM 1649 O O . ILE A 1 223 ? 54.798 29.817 2.233 1.00 17.69 223 ILE A O 1
ATOM 1654 N N . HIS A 1 224 ? 53.977 27.771 2.695 1.00 17.34 224 HIS A N 1
ATOM 1655 C CA . HIS A 1 224 ? 52.584 28.197 2.671 1.00 17.71 224 HIS A CA 1
ATOM 1656 C C . HIS A 1 224 ? 51.789 27.486 3.755 1.00 17.46 224 HIS A C 1
ATOM 1657 O O . HIS A 1 224 ? 52.330 26.666 4.503 1.00 17.18 224 HIS A O 1
ATOM 1664 N N . SER A 1 225 ? 50.499 27.792 3.837 1.00 17.80 225 SER A N 1
ATOM 1665 C CA . SER A 1 225 ? 49.695 27.367 4.972 1.00 18.10 225 SER A CA 1
ATOM 1666 C C . SER A 1 225 ? 49.425 25.869 5.015 1.00 18.20 225 SER A C 1
ATOM 1667 O O . SER A 1 225 ? 49.020 25.351 6.049 1.00 18.64 225 SER A O 1
ATOM 1670 N N . GLU A 1 226 ? 49.659 25.175 3.904 1.00 18.07 226 GLU A N 1
ATOM 1671 C CA . GLU A 1 226 ? 49.473 23.724 3.881 1.00 18.42 226 GLU A CA 1
ATOM 1672 C C . GLU A 1 226 ? 50.710 22.956 4.332 1.00 17.47 226 GLU A C 1
ATOM 1673 O O . GLU A 1 226 ? 50.642 21.749 4.560 1.00 17.58 226 GLU A O 1
ATOM 1679 N N . ASP A 1 227 ? 51.832 23.661 4.471 1.00 16.43 227 ASP A N 1
ATOM 1680 C CA . ASP A 1 227 ? 53.072 23.029 4.921 1.00 15.71 227 ASP A CA 1
ATOM 1681 C C . ASP A 1 227 ? 53.037 22.615 6.386 1.00 15.44 227 ASP A C 1
ATOM 1682 O O . ASP A 1 227 ? 52.326 23.204 7.206 1.00 15.41 227 ASP A O 1
ATOM 1687 N N . VAL A 1 228 ? 53.800 21.568 6.689 1.00 14.63 228 VAL A N 1
ATOM 1688 C CA . VAL A 1 228 ? 54.017 21.085 8.046 1.00 14.61 228 VAL A CA 1
ATOM 1689 C C . VAL A 1 228 ? 55.522 21.124 8.264 1.00 14.16 228 VAL A C 1
ATOM 1690 O O . VAL A 1 228 ? 56.278 20.391 7.613 1.00 13.86 228 VAL A O 1
ATOM 1694 N N . MET A 1 229 ? 55.950 22.002 9.167 1.00 14.36 229 MET A N 1
ATOM 1695 C CA . MET A 1 229 ? 57.366 22.264 9.398 1.00 14.91 229 MET A CA 1
ATOM 1696 C C . MET A 1 229 ? 57.795 21.596 10.687 1.00 14.29 229 MET A C 1
ATOM 1697 O O . MET A 1 229 ? 57.197 21.837 11.734 1.00 14.15 229 MET A O 1
ATOM 1702 N N . LEU A 1 230 ? 58.832 20.766 10.622 1.00 13.90 230 LEU A N 1
ATOM 1703 C CA . LEU A 1 230 ? 59.342 20.124 11.832 1.00 13.72 230 LEU A CA 1
ATOM 1704 C C . LEU A 1 230 ? 60.188 21.103 12.637 1.00 13.81 230 LEU A C 1
ATOM 1705 O O . LEU A 1 230 ? 61.087 21.745 12.099 1.00 14.36 230 LEU A O 1
ATOM 1710 N N . CYS A 1 231 ? 59.881 21.219 13.924 1.00 13.95 231 CYS A N 1
ATOM 1711 C CA . CYS A 1 231 ? 60.624 22.099 14.815 1.00 14.48 231 CYS A CA 1
ATOM 1712 C C . CYS A 1 231 ? 61.365 21.250 15.839 1.00 14.62 231 CYS A C 1
ATOM 1713 O O . CYS A 1 231 ? 60.910 21.061 16.975 1.00 14.59 231 CYS A O 1
ATOM 1716 N N . VA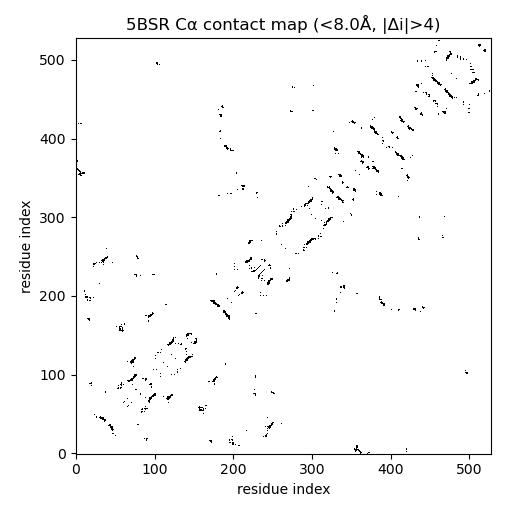L A 1 232 ? 62.499 20.713 15.404 1.00 14.81 232 VAL A N 1
ATOM 1717 C CA . VAL A 1 232 ? 63.340 19.881 16.257 1.00 15.42 232 VAL A CA 1
ATOM 1718 C C . VAL A 1 232 ? 64.569 20.649 16.742 1.00 15.21 232 VAL A C 1
ATOM 1719 O O . VAL A 1 232 ? 65.050 20.402 17.841 1.00 15.90 232 VAL A O 1
ATOM 1723 N N . LEU A 1 233 ? 65.058 21.588 15.935 1.00 14.84 233 LEU A N 1
ATOM 1724 C CA . LEU A 1 233 ? 66.146 22.460 16.379 1.00 15.08 233 LEU A CA 1
ATOM 1725 C C . LEU A 1 233 ? 65.612 23.379 17.483 1.00 14.52 233 LEU A C 1
ATOM 1726 O O . LEU A 1 233 ? 64.423 23.688 17.503 1.00 14.77 233 LEU A O 1
ATOM 1731 N N . PRO A 1 234 ? 66.480 23.786 18.424 1.00 13.82 234 PRO A N 1
ATOM 1732 C CA . PRO A 1 234 ? 65.990 24.498 19.613 1.00 13.61 234 PRO A CA 1
ATOM 1733 C C . PRO A 1 234 ? 65.509 25.918 19.362 1.00 13.32 234 PRO A C 1
ATOM 1734 O O . PRO A 1 234 ? 66.209 26.719 18.736 1.00 13.77 234 PRO A O 1
ATOM 1738 N N . LEU A 1 235 ? 64.321 26.223 19.876 1.00 13.17 235 LEU A N 1
ATOM 1739 C CA . LEU A 1 235 ? 63.757 27.560 19.776 1.00 13.17 235 LEU A CA 1
ATOM 1740 C C . LEU A 1 235 ? 64.530 28.589 20.598 1.00 13.11 235 LEU A C 1
ATOM 1741 O O . LEU A 1 235 ? 64.404 29.796 20.364 1.00 13.09 235 LEU A O 1
ATOM 1746 N N . PHE A 1 236 ? 65.346 28.114 21.542 1.00 13.48 236 PHE A N 1
ATOM 1747 C CA . PHE A 1 236 ? 66.157 29.030 22.345 1.00 14.06 236 PHE A CA 1
ATOM 1748 C C . PHE A 1 236 ? 67.358 29.583 21.589 1.00 14.45 236 PHE A C 1
ATOM 1749 O O . PHE A 1 236 ? 68.106 30.407 22.124 1.00 14.95 236 PHE A O 1
ATOM 1757 N N . HIS A 1 237 ? 67.542 29.128 20.352 1.00 14.54 237 HIS A N 1
ATOM 1758 C CA A HIS A 1 237 ? 68.450 29.806 19.449 0.70 14.85 237 HIS A CA 1
ATOM 1759 C CA B HIS A 1 237 ? 68.457 29.792 19.429 0.30 14.83 237 HIS A CA 1
ATOM 1760 C C . HIS A 1 237 ? 67.654 30.472 18.334 1.00 14.69 237 HIS A C 1
ATOM 1761 O O . HIS A 1 237 ? 66.654 29.930 17.869 1.00 14.23 237 HIS A O 1
ATOM 1774 N N . ILE A 1 238 ? 68.090 31.665 17.944 1.00 14.62 238 ILE A N 1
ATOM 1775 C CA . ILE A 1 238 ? 67.349 32.472 16.973 1.00 14.92 238 ILE A CA 1
ATOM 1776 C C . ILE A 1 238 ? 67.242 31.790 15.603 1.00 15.24 238 ILE A C 1
ATOM 1777 O O . ILE A 1 238 ? 66.317 32.055 14.835 1.00 14.58 238 ILE A O 1
ATOM 1782 N N . TYR A 1 239 ? 68.189 30.902 15.322 1.00 16.09 239 TYR A N 1
ATOM 1783 C CA . TYR A 1 239 ? 68.172 30.068 14.131 1.00 17.39 239 TYR A CA 1
ATOM 1784 C C . TYR A 1 239 ? 66.773 29.508 13.876 1.00 17.10 239 TYR A C 1
ATOM 1785 O O . TYR A 1 239 ? 66.209 29.713 12.804 1.00 18.37 239 TYR A O 1
ATOM 1794 N N . SER A 1 240 ? 66.210 28.822 14.870 1.00 15.84 240 SER A N 1
ATOM 1795 C CA . SER A 1 240 ? 64.886 28.221 14.743 1.00 15.73 240 SER A CA 1
ATOM 1796 C C . SER A 1 240 ? 63.753 29.153 15.147 1.00 14.69 240 SER A C 1
ATOM 1797 O O . SER A 1 240 ? 62.663 29.093 14.578 1.00 14.32 240 SER A O 1
ATOM 1800 N N . LEU A 1 241 ? 63.993 30.005 16.137 1.00 14.17 241 LEU A N 1
ATOM 1801 C CA . LEU A 1 241 ? 62.957 30.933 16.556 1.00 14.54 241 LEU A CA 1
ATOM 1802 C C . LEU A 1 241 ? 62.518 31.776 15.362 1.00 14.27 241 LEU A C 1
ATOM 1803 O O . LEU A 1 241 ? 61.321 31.931 15.114 1.00 13.66 241 LEU A O 1
ATOM 1808 N N . ASN A 1 242 ? 63.492 32.285 14.609 1.00 13.70 242 ASN A N 1
ATOM 1809 C CA . ASN A 1 242 ? 63.204 33.071 13.408 1.00 13.48 242 ASN A CA 1
ATOM 1810 C C . ASN A 1 242 ? 62.777 32.182 12.238 1.00 13.70 242 ASN A C 1
ATOM 1811 O O . ASN A 1 242 ? 61.630 32.231 11.805 1.00 13.18 242 ASN A O 1
ATOM 1816 N N . SER A 1 243 ? 63.688 31.346 11.747 1.00 13.63 243 SER A N 1
ATOM 1817 C CA . SER A 1 243 ? 63.459 30.667 10.467 1.00 14.28 243 SER A CA 1
ATOM 1818 C C . SER A 1 243 ? 62.416 29.556 10.499 1.00 14.10 243 SER A C 1
ATOM 1819 O O . SER A 1 243 ? 61.859 29.189 9.454 1.00 14.84 243 SER A O 1
ATOM 1822 N N . VAL A 1 244 ? 62.129 29.025 11.683 1.00 14.27 244 VAL A N 1
ATOM 1823 C CA . VAL A 1 244 ? 61.077 28.019 11.788 1.00 14.25 244 VAL A CA 1
ATOM 1824 C C . VAL A 1 244 ? 59.794 28.644 12.332 1.00 14.34 244 VAL A C 1
ATOM 1825 O O . VAL A 1 244 ? 58.793 28.722 11.615 1.00 14.55 244 VAL A O 1
ATOM 1829 N N . LEU A 1 245 ? 59.831 29.123 13.574 1.00 14.49 245 LEU A N 1
ATOM 1830 C CA . LEU A 1 245 ? 58.617 29.629 14.209 1.00 14.82 245 LEU A CA 1
ATOM 1831 C C . LEU A 1 245 ? 58.057 30.898 13.561 1.00 14.69 245 LEU A C 1
ATOM 1832 O O . LEU A 1 245 ? 56.920 30.894 13.079 1.00 15.50 245 LEU A O 1
ATOM 1837 N N . LEU A 1 246 ? 58.836 31.978 13.549 1.00 14.44 246 LEU A N 1
ATOM 1838 C CA . LEU A 1 246 ? 58.311 33.261 13.073 1.00 14.34 246 LEU A CA 1
ATOM 1839 C C . LEU A 1 246 ? 57.953 33.209 11.588 1.00 14.09 246 LEU A C 1
ATOM 1840 O O . LEU A 1 246 ? 56.920 33.742 11.177 1.00 14.29 246 LEU A O 1
ATOM 1845 N N . CYS A 1 247 ? 58.796 32.553 10.795 1.00 13.97 247 CYS A N 1
ATOM 1846 C CA . CYS A 1 247 ? 58.522 32.382 9.371 1.00 13.87 247 CYS A CA 1
ATOM 1847 C C . CYS A 1 247 ? 57.301 31.491 9.134 1.00 14.07 247 CYS A C 1
ATOM 1848 O O . CYS A 1 247 ? 56.484 31.774 8.257 1.00 14.13 247 CYS A O 1
ATOM 1851 N N . GLY A 1 248 ? 57.179 30.418 9.911 1.00 14.19 248 GLY A N 1
ATOM 1852 C CA . GLY A 1 248 ? 56.030 29.521 9.797 1.00 14.41 248 GLY A CA 1
ATOM 1853 C C . GLY A 1 248 ? 54.731 30.234 10.116 1.00 15.02 248 GLY A C 1
ATOM 1854 O O . GLY A 1 248 ? 53.757 30.122 9.367 1.00 15.05 248 GLY A O 1
ATOM 1855 N N . LEU A 1 249 ? 54.731 30.999 11.208 1.00 14.92 249 LEU A N 1
ATOM 1856 C CA . LEU A 1 249 ? 53.544 31.757 11.615 1.00 15.52 249 LEU A CA 1
ATOM 1857 C C . LEU A 1 249 ? 53.105 32.740 10.536 1.00 15.68 249 LEU A C 1
ATOM 1858 O O . LEU A 1 249 ? 51.916 32.833 10.210 1.00 15.27 249 LEU A O 1
ATOM 1863 N N . ARG A 1 250 ? 54.074 33.450 9.965 1.00 15.71 250 ARG A N 1
ATOM 1864 C CA . ARG A 1 250 ? 53.809 34.452 8.940 1.00 15.90 250 ARG A CA 1
ATOM 1865 C C . ARG A 1 250 ? 53.013 33.883 7.763 1.00 15.90 250 ARG A C 1
ATOM 1866 O O . ARG A 1 250 ? 52.103 34.542 7.255 1.00 16.14 250 ARG A O 1
ATOM 1874 N N . VAL A 1 251 ? 53.323 32.651 7.365 1.00 15.64 251 VAL A N 1
ATOM 1875 C CA . VAL A 1 251 ? 52.691 32.040 6.190 1.00 15.91 251 VAL A CA 1
ATOM 1876 C C . VAL A 1 251 ? 51.530 31.100 6.530 1.00 15.79 251 VAL A C 1
ATOM 1877 O O . VAL A 1 251 ? 50.881 30.567 5.623 1.00 16.59 251 VAL A O 1
ATOM 1881 N N . GLY A 1 252 ? 51.270 30.889 7.818 1.00 15.47 252 GLY A N 1
ATOM 1882 C CA . GLY A 1 252 ? 50.143 30.064 8.246 1.00 15.10 252 GLY A CA 1
ATOM 1883 C C . GLY A 1 252 ? 50.405 28.570 8.249 1.00 15.46 252 GLY A C 1
ATOM 1884 O O . GLY A 1 252 ? 49.467 27.774 8.257 1.00 16.01 252 GLY A O 1
ATOM 1885 N N . ALA A 1 253 ? 51.683 28.196 8.257 1.00 15.29 253 ALA A N 1
ATOM 1886 C CA . ALA A 1 253 ? 52.091 26.786 8.299 1.00 15.37 253 ALA A CA 1
ATOM 1887 C C . ALA A 1 253 ? 51.898 26.156 9.675 1.00 15.66 253 ALA A C 1
ATOM 1888 O O . ALA A 1 253 ? 51.801 26.853 10.688 1.00 16.05 253 ALA A O 1
ATOM 1890 N N . ALA A 1 254 ? 51.834 24.827 9.701 1.00 15.41 254 ALA A N 1
ATOM 1891 C CA . ALA A 1 254 ? 51.790 24.080 10.949 1.00 15.58 254 ALA A CA 1
ATOM 1892 C C . ALA A 1 254 ? 53.217 23.840 11.421 1.00 15.18 254 ALA A C 1
ATOM 1893 O O . ALA A 1 254 ? 54.095 23.489 10.627 1.00 15.22 254 ALA A O 1
ATOM 1895 N N . ILE A 1 255 ? 53.443 24.046 12.713 1.00 15.21 255 ILE A N 1
ATOM 1896 C CA . ILE A 1 255 ? 54.759 23.829 13.308 1.00 15.57 255 ILE A CA 1
ATOM 1897 C C . ILE A 1 255 ? 54.680 22.632 14.248 1.00 15.15 255 ILE A C 1
ATOM 1898 O O . ILE A 1 255 ? 53.967 22.651 15.260 1.00 15.39 255 ILE A O 1
ATOM 1903 N N . LEU A 1 256 ? 55.409 21.582 13.881 1.00 15.14 256 LEU A N 1
ATOM 1904 C CA . LEU A 1 256 ? 55.394 20.332 14.617 1.00 15.14 256 LEU A CA 1
ATOM 1905 C C . LEU A 1 256 ? 56.557 20.315 15.604 1.00 15.22 256 LEU A C 1
ATOM 1906 O O . LEU A 1 256 ? 57.715 20.201 15.211 1.00 15.01 256 LEU A O 1
ATOM 1911 N N . ILE A 1 257 ? 56.221 20.418 16.888 1.00 15.24 257 ILE A N 1
ATOM 1912 C CA . ILE A 1 257 ? 57.218 20.614 17.942 1.00 1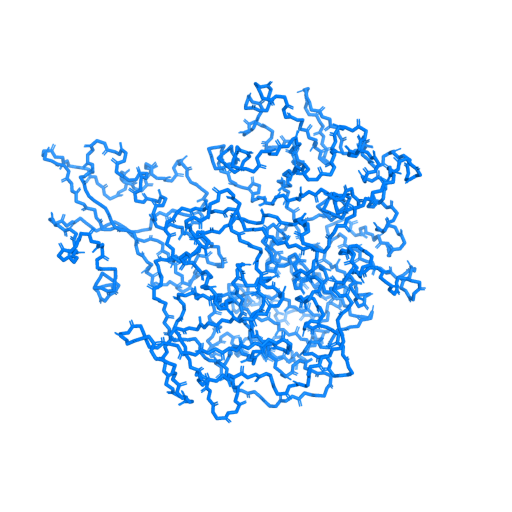5.42 257 ILE A CA 1
ATOM 1913 C C . ILE A 1 257 ? 57.759 19.286 18.465 1.00 15.40 257 ILE A C 1
ATOM 1914 O O . ILE A 1 257 ? 56.984 18.416 18.860 1.00 15.47 257 ILE A O 1
ATOM 1919 N N . MET A 1 258 ? 59.085 19.137 18.450 1.00 15.47 258 MET A N 1
ATOM 1920 C CA . MET A 1 258 ? 59.769 18.073 19.193 1.00 15.80 258 MET A CA 1
ATOM 1921 C C . MET A 1 258 ? 60.530 18.689 20.354 1.00 16.15 258 MET A C 1
ATOM 1922 O O . MET A 1 258 ? 61.235 19.680 20.170 1.00 16.84 258 MET A O 1
ATOM 1927 N N . GLN A 1 259 ? 60.403 18.090 21.536 1.00 16.77 259 GLN A N 1
ATOM 1928 C CA . GLN A 1 259 ? 61.129 18.552 22.723 1.00 17.73 259 GLN A CA 1
ATOM 1929 C C . GLN A 1 259 ? 62.591 18.147 22.678 1.00 17.37 259 GLN A C 1
ATOM 1930 O O . GLN A 1 259 ? 63.442 18.828 23.242 1.00 16.97 259 GLN A O 1
ATOM 1936 N N . LYS A 1 260 ? 62.878 17.029 22.019 1.00 16.61 260 LYS A N 1
ATOM 1937 C CA . LYS A 1 260 ? 64.233 16.491 21.967 1.00 17.19 260 LYS A CA 1
ATOM 1938 C C . LYS A 1 260 ? 64.370 15.576 20.764 1.00 16.17 260 LYS A C 1
ATOM 1939 O O . LYS A 1 260 ? 63.441 14.829 20.444 1.00 16.43 260 LYS A O 1
ATOM 1945 N N . PHE A 1 261 ? 65.522 15.632 20.102 1.00 15.58 261 PHE A N 1
ATOM 1946 C CA . PHE A 1 261 ? 65.789 14.736 18.984 1.00 14.85 261 PHE A CA 1
ATOM 1947 C C . PHE A 1 261 ? 66.087 13.317 19.448 1.00 14.33 261 PHE A C 1
ATOM 1948 O O . PHE A 1 261 ? 66.926 13.098 20.321 1.00 15.19 261 PHE A O 1
ATOM 1956 N N . ASP A 1 262 ? 65.374 12.362 18.864 1.00 13.62 262 ASP A N 1
ATOM 1957 C CA . ASP A 1 262 ? 65.853 10.985 18.758 1.00 13.46 262 ASP A CA 1
ATOM 1958 C C . ASP A 1 262 ? 65.399 10.482 17.399 1.00 13.00 262 ASP A C 1
ATOM 1959 O O . ASP A 1 262 ? 64.384 10.956 16.883 1.00 12.94 262 ASP A O 1
ATOM 1964 N N . ILE A 1 263 ? 66.156 9.559 16.812 1.00 12.58 263 ILE A N 1
ATOM 1965 C CA . ILE A 1 263 ? 65.931 9.156 15.415 1.00 12.83 263 ILE A CA 1
ATOM 1966 C C . ILE A 1 263 ? 64.543 8.542 15.190 1.00 12.73 263 ILE A C 1
ATOM 1967 O O . ILE A 1 263 ? 63.903 8.815 14.174 1.00 12.29 263 ILE A O 1
ATOM 1972 N N . VAL A 1 264 ? 64.068 7.735 16.138 1.00 12.64 264 VAL A N 1
ATOM 1973 C CA . VAL A 1 264 ? 62.750 7.099 15.989 1.00 12.71 264 VAL A CA 1
ATOM 1974 C C . VAL A 1 264 ? 61.606 8.115 16.052 1.00 12.77 264 VAL A C 1
ATOM 1975 O O . VAL A 1 264 ? 60.756 8.132 15.168 1.00 12.86 264 VAL A O 1
ATOM 1979 N N . SER A 1 265 ? 61.593 8.972 17.073 1.00 12.34 265 SER A N 1
ATOM 1980 C CA . SER A 1 265 ? 60.539 9.982 17.176 1.00 12.36 265 SER A CA 1
ATOM 1981 C C . SER A 1 265 ? 60.532 10.878 15.938 1.00 12.27 265 SER A C 1
ATOM 1982 O O . SER A 1 265 ? 59.475 11.224 15.421 1.00 12.39 265 SER A O 1
ATOM 1985 N N . PHE A 1 266 ? 61.728 11.222 15.472 1.00 12.05 266 PHE A N 1
ATOM 1986 C CA . PHE A 1 266 ? 61.942 12.035 14.273 1.00 12.13 266 PHE A CA 1
ATOM 1987 C C . PHE A 1 266 ? 61.275 11.385 13.053 1.00 12.16 266 PHE A C 1
ATOM 1988 O O . PHE A 1 266 ? 60.490 12.022 12.343 1.00 12.11 266 PHE A O 1
ATOM 1996 N N . LEU A 1 267 ? 61.576 10.109 12.826 1.00 12.51 267 LEU A N 1
ATOM 1997 C CA . LEU A 1 267 ? 61.044 9.400 11.664 1.00 13.06 267 LEU A CA 1
ATOM 1998 C C . LEU A 1 267 ? 59.542 9.176 11.782 1.00 13.35 267 LEU A C 1
ATOM 1999 O O . LEU A 1 267 ? 58.811 9.376 10.815 1.00 13.14 267 LEU A O 1
ATOM 2004 N N . GLU A 1 268 ? 59.088 8.786 12.973 1.00 14.04 268 GLU A N 1
ATOM 2005 C CA . GLU A 1 268 ? 57.664 8.575 13.224 1.00 14.91 268 GLU A CA 1
ATOM 2006 C C . GLU A 1 268 ? 56.856 9.845 12.992 1.00 14.58 268 GLU A C 1
ATOM 2007 O O . GLU A 1 268 ? 55.780 9.802 12.395 1.00 14.67 268 GLU A O 1
ATOM 2013 N N . LEU A 1 269 ? 57.367 10.974 13.466 1.00 13.98 269 LEU A N 1
ATOM 2014 C CA . LEU A 1 269 ? 56.639 12.233 13.335 1.00 14.13 269 LEU A CA 1
ATOM 2015 C C . LEU A 1 269 ? 56.580 12.716 11.888 1.00 13.77 269 LEU A C 1
ATOM 2016 O O . LEU A 1 269 ? 55.540 13.208 11.435 1.00 13.82 269 LEU A O 1
ATOM 2021 N N . ILE A 1 270 ? 57.681 12.568 11.155 1.00 13.52 270 ILE A N 1
ATOM 2022 C CA . ILE A 1 270 ? 57.693 12.938 9.741 1.00 13.47 270 ILE A CA 1
ATOM 2023 C C . ILE A 1 270 ? 56.664 12.119 8.962 1.00 13.45 270 ILE A C 1
ATOM 2024 O O . ILE A 1 270 ? 55.896 12.668 8.173 1.00 13.53 270 ILE A O 1
ATOM 2029 N N . GLN A 1 271 ? 56.638 10.817 9.219 1.00 13.87 271 GLN A N 1
ATOM 2030 C CA . GLN A 1 271 ? 55.704 9.917 8.556 1.00 14.82 271 GLN A CA 1
ATOM 2031 C C . GLN A 1 271 ? 54.254 10.156 8.983 1.00 15.89 271 GLN A C 1
ATOM 2032 O O . GLN A 1 271 ? 53.366 10.261 8.132 1.00 16.17 271 GLN A O 1
ATOM 2038 N N . ARG A 1 272 ? 54.013 10.235 10.290 1.00 16.78 272 ARG A N 1
ATOM 2039 C CA . ARG A 1 272 ? 52.647 10.348 10.809 1.00 18.47 272 ARG A CA 1
ATOM 2040 C C . ARG A 1 272 ? 51.989 11.687 10.472 1.00 17.99 272 ARG A C 1
ATOM 2041 O O . ARG A 1 272 ? 50.820 11.726 10.096 1.00 18.66 272 ARG A O 1
ATOM 2049 N N . TYR A 1 273 ? 52.742 12.775 10.604 1.00 17.26 273 TYR A N 1
ATOM 2050 C CA . TYR A 1 273 ? 52.204 14.112 10.370 1.00 16.42 273 TYR A CA 1
ATOM 2051 C C . TYR A 1 273 ? 52.514 14.633 8.978 1.00 16.08 273 TYR A C 1
ATOM 2052 O O . TYR A 1 273 ? 52.141 15.757 8.632 1.00 16.13 273 TYR A O 1
ATOM 2061 N N . LYS A 1 274 ? 53.200 13.817 8.182 1.00 15.08 274 LYS A N 1
ATOM 2062 C CA . LYS A 1 274 ? 53.518 14.173 6.801 1.00 14.76 274 LYS A CA 1
ATOM 2063 C C . LYS A 1 274 ? 54.221 15.531 6.716 1.00 14.10 274 LYS A C 1
ATOM 2064 O O . LYS A 1 274 ? 53.799 16.452 6.014 1.00 14.68 274 LYS A O 1
ATOM 2070 N N . VAL A 1 275 ? 55.305 15.640 7.479 1.00 13.47 275 VAL A N 1
ATOM 2071 C CA . VAL A 1 275 ? 56.157 16.825 7.460 1.00 13.31 275 VAL A CA 1
ATOM 2072 C C . VAL A 1 275 ? 56.592 17.153 6.033 1.00 13.23 275 VAL A C 1
ATOM 2073 O O . VAL A 1 275 ? 57.023 16.271 5.287 1.00 13.36 275 VAL A O 1
ATOM 2077 N N . THR A 1 276 ? 56.466 18.424 5.657 1.00 13.10 276 THR A N 1
ATOM 2078 C CA . THR A 1 276 ? 56.847 18.861 4.314 1.00 13.17 276 THR A CA 1
ATOM 2079 C C . THR A 1 276 ? 58.137 19.683 4.297 1.00 13.13 276 THR A C 1
ATOM 2080 O O . THR A 1 276 ? 58.841 19.703 3.298 1.00 12.79 276 THR A O 1
ATOM 2084 N N . ILE A 1 277 ? 58.439 20.354 5.413 1.00 12.90 277 ILE A N 1
ATOM 2085 C CA . ILE A 1 277 ? 59.640 21.180 5.529 1.00 12.90 277 ILE A CA 1
ATOM 2086 C C . ILE A 1 277 ? 60.511 20.666 6.669 1.00 12.59 277 ILE A C 1
ATOM 2087 O O . ILE A 1 277 ? 60.060 20.596 7.815 1.00 12.95 277 ILE A O 1
ATOM 2092 N N . GLY A 1 278 ? 61.747 20.297 6.337 1.00 13.18 278 GLY A N 1
ATOM 2093 C CA . GLY A 1 278 ? 62.705 19.780 7.314 1.00 13.07 278 GLY A CA 1
ATOM 2094 C C . GLY A 1 278 ? 63.889 20.708 7.532 1.00 12.96 278 GLY A C 1
ATOM 2095 O O . GLY A 1 278 ? 64.833 20.721 6.732 1.00 12.94 278 GLY A O 1
ATOM 2096 N N . PRO A 1 279 ? 63.845 21.506 8.611 1.00 13.12 279 PRO A N 1
ATOM 2097 C CA . PRO A 1 279 ? 64.946 22.386 8.979 1.00 13.49 279 PRO A CA 1
ATOM 2098 C C . PRO A 1 279 ? 65.934 21.603 9.830 1.00 13.89 279 PRO A C 1
ATOM 2099 O O . PRO A 1 279 ? 65.660 21.311 11.003 1.00 14.10 279 PRO A O 1
ATOM 2103 N N . PHE A 1 280 ? 67.050 21.223 9.212 1.00 14.17 280 PHE A N 1
ATOM 2104 C CA . PHE A 1 280 ? 68.031 20.360 9.856 1.00 14.56 280 PHE A CA 1
ATOM 2105 C C . PHE A 1 280 ? 69.397 21.038 9.982 1.00 14.66 280 PHE A C 1
ATOM 2106 O O . PHE A 1 280 ? 69.623 22.142 9.478 1.00 14.85 280 PHE A O 1
ATOM 2114 N N . VAL A 1 281 ? 70.297 20.354 10.683 1.00 14.49 281 VAL A N 1
ATOM 2115 C CA . VAL A 1 281 ? 71.732 20.640 10.657 1.00 14.58 281 VAL A CA 1
ATOM 2116 C C . VAL A 1 281 ? 72.441 19.318 10.337 1.00 14.30 281 VAL A C 1
ATOM 2117 O O . VAL A 1 281 ? 71.835 18.249 10.444 1.00 13.92 281 VAL A O 1
ATOM 2121 N N . PRO A 1 282 ? 73.724 19.374 9.939 1.00 14.04 282 PRO A N 1
ATOM 2122 C CA . PRO A 1 282 ? 74.379 18.134 9.524 1.00 13.86 282 PRO A CA 1
ATOM 2123 C C . PRO A 1 282 ? 74.352 16.963 10.533 1.00 13.93 282 PRO A C 1
ATOM 2124 O O . PRO A 1 282 ? 74.159 15.831 10.095 1.00 14.05 282 PRO A O 1
ATOM 2128 N N . PRO A 1 283 ? 74.505 17.215 11.858 1.00 14.27 283 PRO A N 1
ATOM 2129 C CA . PRO A 1 283 ? 74.387 16.066 12.782 1.00 14.16 283 PRO A CA 1
ATOM 2130 C C . PRO A 1 283 ? 73.074 15.269 12.697 1.00 14.25 283 PRO A C 1
ATOM 2131 O O . PRO A 1 283 ? 73.082 14.050 12.936 1.00 14.74 283 PRO A O 1
ATOM 2135 N N . ILE A 1 284 ? 71.964 15.930 12.363 1.00 14.12 284 ILE A N 1
ATOM 2136 C CA . ILE A 1 284 ? 70.700 15.214 12.142 1.00 13.84 284 ILE A CA 1
ATOM 2137 C C . ILE A 1 284 ? 70.819 14.286 10.931 1.00 13.61 284 ILE A C 1
ATOM 2138 O O . ILE A 1 284 ? 70.416 13.122 10.984 1.00 13.10 284 ILE A O 1
ATOM 2143 N N . VAL A 1 285 ? 71.397 14.801 9.848 1.00 13.41 285 VAL A N 1
ATOM 2144 C CA . VAL A 1 285 ? 71.561 13.995 8.642 1.00 13.26 285 VAL A CA 1
ATOM 2145 C C . VAL A 1 285 ? 72.557 12.848 8.868 1.00 13.11 285 VAL A C 1
ATOM 2146 O O . VAL A 1 285 ? 72.372 11.750 8.345 1.00 13.01 285 VAL A O 1
ATOM 2150 N N . LEU A 1 286 ? 73.584 13.093 9.680 1.00 13.39 286 LEU A N 1
ATOM 2151 C CA . LEU A 1 286 ? 74.513 12.028 10.057 1.00 14.12 286 LEU A CA 1
ATOM 2152 C C . LEU A 1 286 ? 73.789 10.907 10.810 1.00 14.22 286 LEU A C 1
ATOM 2153 O O . LEU A 1 286 ? 73.997 9.729 10.523 1.00 14.56 286 LEU A O 1
ATOM 2158 N N . ALA A 1 287 ? 72.927 11.280 11.754 1.00 14.07 287 ALA A N 1
ATOM 2159 C CA . ALA A 1 287 ? 72.110 10.291 12.461 1.00 13.96 287 ALA A CA 1
ATOM 2160 C C . A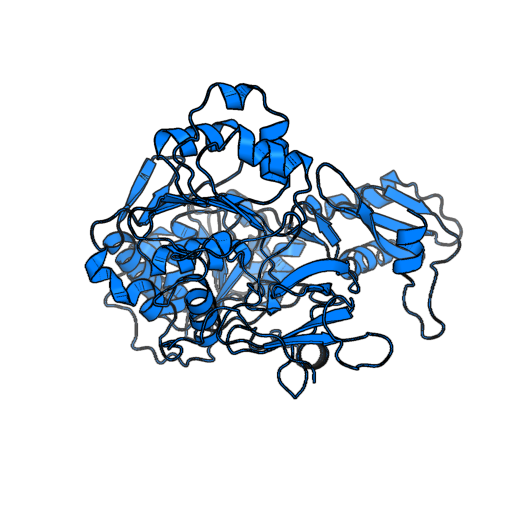LA A 1 287 ? 71.272 9.456 11.488 1.00 14.01 287 ALA A C 1
ATOM 2161 O O . ALA A 1 287 ? 71.183 8.240 11.629 1.00 14.31 287 ALA A O 1
ATOM 2163 N N . ILE A 1 288 ? 70.673 10.113 10.492 1.00 13.80 288 ILE A N 1
ATOM 2164 C CA . ILE A 1 288 ? 69.922 9.422 9.445 1.00 13.73 288 ILE A CA 1
ATOM 2165 C C . ILE A 1 288 ? 70.828 8.446 8.686 1.00 14.06 288 ILE A C 1
ATOM 2166 O O . ILE A 1 288 ? 70.470 7.285 8.484 1.00 14.44 288 ILE A O 1
ATOM 2171 N N . ALA A 1 289 ? 72.010 8.916 8.287 1.00 14.73 289 ALA A N 1
ATOM 2172 C CA . ALA A 1 289 ? 72.944 8.093 7.514 1.00 15.84 289 ALA A CA 1
ATOM 2173 C C . ALA A 1 289 ? 73.361 6.832 8.259 1.00 16.18 289 ALA A C 1
ATOM 2174 O O . ALA A 1 289 ? 73.639 5.804 7.639 1.00 16.75 289 ALA A O 1
ATOM 2176 N N . LYS A 1 290 ? 73.399 6.924 9.584 1.00 16.37 290 LYS A N 1
ATOM 2177 C CA . LYS A 1 290 ? 73.898 5.842 10.429 1.00 16.99 290 LYS A CA 1
ATOM 2178 C C . LYS A 1 290 ? 72.788 4.965 11.007 1.00 16.46 290 LYS A C 1
ATOM 2179 O O . LYS A 1 290 ? 73.051 4.101 11.842 1.00 16.34 290 LYS A O 1
ATOM 2185 N N . SER A 1 291 ? 71.556 5.161 10.544 1.00 15.61 291 SER A N 1
ATOM 2186 C CA . SER A 1 291 ? 70.420 4.406 11.067 1.00 15.45 291 SER A CA 1
ATOM 2187 C C . SER A 1 291 ? 69.708 3.600 9.969 1.00 15.60 291 SER A C 1
ATOM 2188 O O . SER A 1 291 ? 68.867 4.142 9.258 1.00 15.61 291 SER A O 1
ATOM 2191 N N . PRO A 1 292 ? 70.031 2.297 9.829 1.00 15.84 292 PRO A N 1
ATOM 2192 C CA . PRO A 1 292 ? 69.340 1.484 8.817 1.00 16.22 292 PRO A CA 1
ATOM 2193 C C . PRO A 1 292 ? 67.806 1.474 8.914 1.00 16.32 292 PRO A C 1
ATOM 2194 O O . PRO A 1 292 ? 67.138 1.236 7.907 1.00 17.07 292 PRO A O 1
ATOM 2198 N N . MET A 1 293 ? 67.249 1.738 10.095 1.00 15.94 293 MET A N 1
ATOM 2199 C CA . MET A 1 293 ? 65.788 1.775 10.259 1.00 15.81 293 MET A CA 1
ATOM 2200 C C . MET A 1 293 ? 65.100 2.777 9.330 1.00 15.87 293 MET A C 1
ATOM 2201 O O . MET A 1 293 ? 63.906 2.650 9.060 1.00 15.98 293 MET A O 1
ATOM 2206 N N . VAL A 1 294 ? 65.852 3.774 8.861 1.00 15.67 294 VAL A N 1
ATOM 2207 C CA . VAL A 1 294 ? 65.289 4.838 8.018 1.00 16.00 294 VAL A CA 1
ATOM 2208 C C . VAL A 1 294 ? 64.561 4.274 6.796 1.00 16.02 294 VAL A C 1
ATOM 2209 O O . VAL A 1 294 ? 63.533 4.812 6.385 1.00 16.22 294 VAL A O 1
ATOM 2213 N N . ASP A 1 295 ? 65.073 3.176 6.243 1.00 16.89 295 ASP A N 1
ATOM 2214 C CA . ASP A 1 295 ? 64.489 2.577 5.035 1.00 18.12 295 ASP A CA 1
ATOM 2215 C C . ASP A 1 295 ? 63.105 1.972 5.260 1.00 18.18 295 ASP A C 1
ATOM 2216 O O . ASP A 1 295 ? 62.401 1.649 4.294 1.00 18.97 295 ASP A O 1
ATOM 2221 N N . ASP A 1 296 ? 62.710 1.837 6.524 1.00 17.61 296 ASP A N 1
ATOM 2222 C CA . ASP A 1 296 ? 61.410 1.282 6.872 1.00 17.62 296 ASP A CA 1
ATOM 2223 C C . ASP A 1 296 ? 60.351 2.349 7.135 1.00 16.89 296 ASP A C 1
ATOM 2224 O O . ASP A 1 296 ? 59.221 2.032 7.502 1.00 17.46 296 ASP A O 1
ATOM 2229 N N . TYR A 1 297 ? 60.724 3.611 6.942 1.00 16.34 297 TYR A N 1
ATOM 2230 C CA . TYR A 1 297 ? 59.806 4.738 7.116 1.00 16.03 297 TYR A CA 1
ATOM 2231 C C . TYR A 1 297 ? 59.580 5.452 5.789 1.00 15.79 297 TYR A C 1
ATOM 2232 O O . TYR A 1 297 ? 60.444 5.438 4.911 1.00 16.48 297 TYR A O 1
ATOM 2241 N N . ASP A 1 298 ? 58.409 6.062 5.656 1.00 15.53 298 ASP A N 1
ATOM 2242 C CA . ASP A 1 298 ? 58.077 6.863 4.488 1.00 14.95 298 ASP A CA 1
ATOM 2243 C C . ASP A 1 298 ? 58.325 8.340 4.796 1.00 14.21 298 ASP A C 1
ATOM 2244 O O . ASP A 1 298 ? 57.619 8.943 5.606 1.00 14.21 298 ASP A O 1
ATOM 2249 N N . LEU A 1 299 ? 59.334 8.900 4.137 1.00 14.17 299 LEU A N 1
ATOM 2250 C CA . LEU A 1 299 ? 59.698 10.308 4.304 1.00 13.91 299 LEU A CA 1
ATOM 2251 C C . LEU A 1 299 ? 59.428 11.098 3.023 1.00 13.85 299 LEU A C 1
ATOM 2252 O O . LEU A 1 299 ? 59.957 12.201 2.832 1.00 13.66 299 LEU A O 1
ATOM 2257 N N . SER A 1 300 ? 58.580 10.539 2.160 1.00 13.92 300 SER A N 1
ATOM 2258 C CA . SER A 1 300 ? 58.280 11.139 0.857 1.00 14.03 300 SER A CA 1
ATOM 2259 C C . SER A 1 300 ? 57.522 12.464 0.935 1.00 14.25 300 SER A C 1
ATOM 2260 O O . SER A 1 300 ? 57.500 13.218 -0.043 1.00 14.89 300 SER A O 1
ATOM 2263 N N . SER A 1 301 ? 56.913 12.753 2.086 1.00 13.99 301 SER A N 1
ATOM 2264 C CA . SER A 1 301 ? 56.200 14.023 2.273 1.00 14.05 301 SER A CA 1
ATOM 2265 C C . SER A 1 301 ? 57.131 15.236 2.300 1.00 14.24 301 SER A C 1
ATOM 2266 O O . SER A 1 301 ? 56.692 16.356 2.028 1.00 14.27 301 SER A O 1
ATOM 2269 N N . VAL A 1 302 ? 58.405 15.019 2.624 1.00 13.88 302 VAL A N 1
ATOM 2270 C CA . VAL A 1 302 ? 59.347 16.137 2.759 1.00 13.91 302 VAL A CA 1
ATOM 2271 C C . VAL A 1 302 ? 59.698 16.706 1.382 1.00 14.23 302 VAL A C 1
ATOM 2272 O O . VAL A 1 302 ? 60.265 16.012 0.539 1.00 14.31 302 VAL A O 1
ATOM 2276 N N . ARG A 1 303 ? 59.322 17.965 1.155 1.00 14.31 303 ARG A N 1
ATOM 2277 C CA . ARG A 1 303 ? 59.573 18.622 -0.132 1.00 14.59 303 ARG A CA 1
ATOM 2278 C C . ARG A 1 303 ? 60.758 19.594 -0.089 1.00 14.67 303 ARG A C 1
ATOM 2279 O O . ARG A 1 303 ? 61.284 19.989 -1.131 1.00 14.38 303 ARG A O 1
ATOM 2287 N N . THR A 1 304 ? 61.176 19.972 1.117 1.00 14.25 304 THR A N 1
ATOM 2288 C CA . THR A 1 304 ? 62.289 20.902 1.304 1.00 14.38 304 THR A CA 1
ATOM 2289 C C . THR A 1 304 ? 63.108 20.474 2.514 1.00 14.27 304 THR A C 1
ATOM 2290 O O . THR A 1 304 ? 62.562 20.331 3.609 1.00 14.23 304 THR A O 1
ATOM 2294 N N . VAL A 1 305 ? 64.402 20.246 2.301 1.00 14.17 305 VAL A N 1
ATOM 2295 C CA . VAL A 1 305 ? 65.342 20.015 3.397 1.00 14.48 305 VAL A CA 1
ATOM 2296 C C . VAL A 1 305 ? 66.293 21.202 3.428 1.00 15.28 305 VAL A C 1
ATOM 2297 O O . VAL A 1 305 ? 67.027 21.453 2.467 1.00 14.85 305 VAL A O 1
ATOM 2301 N N . MET A 1 306 ? 66.240 21.949 4.527 1.00 16.60 306 MET A N 1
ATOM 2302 C CA . MET A 1 306 ? 67.099 23.109 4.722 1.00 18.43 306 MET A CA 1
ATOM 2303 C C . MET A 1 306 ? 68.162 22.708 5.721 1.00 18.65 306 MET A C 1
ATOM 2304 O O . MET A 1 306 ? 67.859 22.118 6.765 1.00 20.97 306 MET A O 1
ATOM 2309 N N . SER A 1 307 ? 69.413 22.989 5.393 1.00 17.70 307 SER A N 1
ATOM 2310 C CA . SER A 1 307 ? 70.495 22.741 6.328 1.00 18.02 307 SER A CA 1
ATOM 2311 C C . SER A 1 307 ? 71.328 24.001 6.476 1.00 18.08 307 SER A C 1
ATOM 2312 O O . SER A 1 307 ? 71.396 24.827 5.564 1.00 18.76 307 SER A O 1
ATOM 2315 N N . GLY A 1 308 ? 71.926 24.162 7.648 1.00 17.49 308 GLY A N 1
ATOM 2316 C CA . GLY A 1 308 ? 72.800 25.290 7.920 1.00 17.38 308 GLY A CA 1
ATOM 2317 C C . GLY A 1 308 ? 73.748 24.955 9.048 1.00 17.27 308 GLY A C 1
ATOM 2318 O O . GLY A 1 308 ? 73.959 23.780 9.356 1.00 17.69 308 GLY A O 1
ATOM 2319 N N . ALA A 1 309 ? 74.308 26.003 9.649 1.00 17.66 309 ALA A N 1
ATOM 2320 C CA . ALA A 1 309 ? 75.257 25.931 10.772 1.00 17.61 309 ALA A CA 1
ATOM 2321 C C . ALA A 1 309 ? 76.655 25.430 10.411 1.00 17.95 309 ALA A C 1
ATOM 2322 O O . ALA A 1 309 ? 77.647 25.922 10.942 1.00 18.97 309 ALA A O 1
ATOM 2324 N N . ALA A 1 310 ? 76.725 24.436 9.531 1.00 17.90 310 ALA A N 1
ATOM 2325 C CA . ALA A 1 310 ? 77.989 23.817 9.148 1.00 17.72 310 ALA A CA 1
ATOM 2326 C C . ALA A 1 310 ? 77.812 23.176 7.778 1.00 17.41 310 ALA A C 1
ATOM 2327 O O . ALA A 1 310 ? 76.681 22.900 7.372 1.00 17.43 310 ALA A O 1
ATOM 2329 N N . PRO A 1 311 ? 78.920 22.932 7.053 1.00 17.64 311 PRO A N 1
ATOM 2330 C CA . PRO A 1 311 ? 78.773 22.284 5.753 1.00 17.56 311 PRO A CA 1
ATOM 2331 C C . PRO A 1 311 ? 78.257 20.846 5.878 1.00 17.56 311 PRO A C 1
ATOM 2332 O O . PRO A 1 311 ? 78.697 20.106 6.758 1.00 18.09 311 PRO A O 1
ATOM 2336 N N . LEU A 1 312 ? 77.318 20.474 5.013 1.00 17.92 312 LEU A N 1
ATOM 2337 C CA . LEU A 1 312 ? 76.801 19.106 4.977 1.00 18.08 312 LEU A CA 1
ATOM 2338 C C . LEU A 1 312 ? 77.834 18.127 4.428 1.00 18.10 312 LEU A C 1
ATOM 2339 O O . LEU A 1 312 ? 78.024 17.039 4.978 1.00 18.03 312 LEU A O 1
ATOM 2344 N N . GLY A 1 313 ? 78.485 18.517 3.335 1.00 18.53 313 GLY A N 1
ATOM 2345 C CA . GLY A 1 313 ? 79.404 17.626 2.632 1.00 18.30 313 GLY A CA 1
ATOM 2346 C C . GLY A 1 313 ? 78.662 16.688 1.697 1.00 18.79 313 GLY A C 1
ATOM 2347 O O . GLY A 1 313 ? 77.461 16.443 1.863 1.00 18.57 313 GLY A O 1
ATOM 2348 N N . LYS A 1 314 ? 79.387 16.156 0.716 1.00 19.11 314 LYS A N 1
ATOM 2349 C CA . LYS A 1 314 ? 78.815 15.326 -0.348 1.00 19.81 314 LYS A CA 1
ATOM 2350 C C . LYS A 1 314 ? 78.084 14.080 0.162 1.00 19.12 314 LYS A C 1
ATOM 2351 O O . LYS A 1 314 ? 77.000 13.753 -0.326 1.00 18.69 314 LYS A O 1
ATOM 2357 N N . GLU A 1 315 ? 78.683 13.384 1.127 1.00 19.92 315 GLU A N 1
ATOM 2358 C CA . GLU A 1 315 ? 78.108 12.139 1.638 1.00 20.39 315 GLU A CA 1
ATOM 2359 C C . GLU A 1 315 ? 76.748 12.358 2.287 1.00 19.08 315 GLU A C 1
ATOM 2360 O O . GLU A 1 315 ? 75.807 11.597 2.045 1.00 18.16 315 GLU A O 1
ATOM 2366 N N . LEU A 1 316 ? 76.643 13.405 3.102 1.00 17.93 316 LEU A N 1
ATOM 2367 C CA . LEU A 1 316 ? 75.368 13.711 3.758 1.00 17.43 316 LEU A CA 1
ATOM 2368 C C . LEU A 1 316 ? 74.342 14.293 2.794 1.00 17.43 316 LEU A C 1
ATOM 2369 O O . LEU A 1 316 ? 73.144 14.068 2.955 1.00 17.19 316 LEU A O 1
ATOM 2374 N N . GLU A 1 317 ? 74.807 15.024 1.782 1.00 17.68 317 GLU A N 1
ATOM 2375 C CA . GLU A 1 317 ? 73.937 15.395 0.665 1.00 17.98 317 GLU A CA 1
ATOM 2376 C C . GLU A 1 317 ? 73.319 14.146 0.029 1.00 18.02 317 GLU A C 1
ATOM 2377 O O . GLU A 1 317 ? 72.117 14.117 -0.247 1.00 17.64 317 GLU A O 1
ATOM 2383 N N . ASP A 1 318 ? 74.146 13.121 -0.202 1.00 18.32 318 ASP A N 1
ATOM 2384 C CA . ASP A 1 318 ? 73.683 11.856 -0.786 1.00 18.72 318 ASP A CA 1
ATOM 2385 C C . ASP A 1 318 ? 72.605 11.208 0.075 1.00 17.98 318 ASP A C 1
ATOM 2386 O O . ASP A 1 318 ? 71.622 10.680 -0.447 1.00 18.25 318 ASP A O 1
ATOM 2391 N N . THR A 1 319 ? 72.798 11.256 1.394 1.00 16.75 319 THR A N 1
ATOM 2392 C CA . THR A 1 319 ? 71.832 10.709 2.344 1.00 16.44 319 THR A CA 1
ATOM 2393 C C . THR A 1 319 ? 70.483 11.405 2.191 1.00 16.11 319 THR A C 1
ATOM 2394 O O . THR A 1 319 ? 69.448 10.746 2.143 1.00 15.77 319 THR A O 1
ATOM 2398 N N . VAL A 1 320 ? 70.501 12.732 2.102 1.00 16.02 320 VAL A N 1
ATOM 2399 C CA . VAL A 1 320 ? 69.263 13.493 1.927 1.00 16.40 320 VAL A CA 1
ATOM 2400 C C . VAL A 1 320 ? 68.545 13.080 0.634 1.00 17.30 320 VAL A C 1
ATOM 2401 O O . VAL A 1 320 ? 67.344 12.812 0.646 1.00 17.03 320 VAL A O 1
ATOM 2405 N N . ARG A 1 321 ? 69.289 13.011 -0.469 1.00 18.12 321 ARG A N 1
ATOM 2406 C CA . ARG A 1 321 ? 68.706 12.655 -1.766 1.00 19.49 321 ARG A CA 1
ATOM 2407 C C . ARG A 1 321 ? 68.126 11.242 -1.778 1.00 18.68 321 ARG A C 1
ATOM 2408 O O . ARG A 1 321 ? 67.095 10.993 -2.407 1.00 19.15 321 ARG A O 1
ATOM 2416 N N . ALA A 1 322 ? 68.790 10.326 -1.078 1.00 18.27 322 ALA A N 1
ATOM 2417 C CA . ALA A 1 322 ? 68.350 8.935 -1.022 1.00 17.88 322 ALA A CA 1
ATOM 2418 C C . ALA A 1 322 ? 67.125 8.745 -0.128 1.00 17.76 322 ALA A C 1
ATOM 2419 O O . ALA A 1 322 ? 66.195 8.025 -0.493 1.00 18.18 322 ALA A O 1
ATOM 2421 N N . LYS A 1 323 ? 67.123 9.396 1.034 1.00 17.01 323 LYS A N 1
ATOM 2422 C CA . LYS A 1 323 ? 66.115 9.116 2.058 1.00 16.48 323 LYS A CA 1
ATOM 2423 C C . LYS A 1 323 ? 64.921 10.064 2.024 1.00 15.94 323 LYS A C 1
ATOM 2424 O O . LYS A 1 323 ? 63.848 9.735 2.543 1.00 15.69 323 LYS A O 1
ATOM 2430 N N . PHE A 1 324 ? 65.115 11.238 1.426 1.00 15.61 324 PHE A N 1
ATOM 2431 C CA . PHE A 1 324 ? 64.027 12.189 1.204 1.00 15.72 324 PHE A CA 1
ATOM 2432 C C . PHE A 1 324 ? 63.878 12.390 -0.307 1.00 16.25 324 PHE A C 1
ATOM 2433 O O . PHE A 1 324 ? 64.316 13.413 -0.847 1.00 16.29 324 PHE A O 1
ATOM 2441 N N . PRO A 1 325 ? 63.261 11.410 -0.993 1.00 17.03 325 PRO A N 1
ATOM 2442 C CA . PRO A 1 325 ? 63.302 11.363 -2.459 1.00 17.75 325 PRO A CA 1
ATOM 2443 C C . PRO A 1 325 ? 62.611 12.534 -3.170 1.00 18.32 325 PRO A C 1
ATOM 2444 O O . PRO A 1 325 ? 62.913 12.801 -4.334 1.00 19.23 325 PRO A O 1
ATOM 2448 N N . ASN A 1 326 ? 61.712 13.226 -2.475 1.00 18.21 326 ASN A N 1
ATOM 2449 C CA . ASN A 1 326 ? 60.969 14.343 -3.056 1.00 18.63 326 ASN A CA 1
ATOM 2450 C C . ASN A 1 326 ? 61.443 15.709 -2.588 1.00 18.37 326 ASN A C 1
ATOM 2451 O O . ASN A 1 326 ? 60.834 16.728 -2.918 1.00 18.90 326 ASN A O 1
ATOM 2456 N N . ALA A 1 327 ? 62.528 15.732 -1.823 1.00 17.33 327 ALA A N 1
ATOM 2457 C CA . ALA A 1 327 ? 63.006 16.978 -1.238 1.00 17.28 327 ALA A CA 1
ATOM 2458 C C . ALA A 1 327 ? 64.029 17.717 -2.096 1.00 17.39 327 ALA A C 1
ATOM 2459 O O . ALA A 1 327 ? 64.984 17.128 -2.612 1.00 17.57 327 ALA A O 1
ATOM 2461 N N . LYS A 1 328 ? 63.809 19.019 -2.241 1.00 17.69 328 LYS A N 1
ATOM 2462 C CA . LYS A 1 328 ? 64.847 19.928 -2.698 1.00 18.71 328 LYS A CA 1
ATOM 2463 C C . LYS A 1 328 ? 65.790 20.152 -1.518 1.00 18.33 328 LYS A C 1
ATOM 2464 O O . LYS A 1 328 ? 65.336 20.429 -0.409 1.00 19.90 328 LYS A O 1
ATOM 2470 N N . LEU A 1 329 ? 67.089 20.009 -1.753 1.00 18.39 329 LEU A N 1
ATOM 2471 C CA . LEU A 1 329 ? 68.090 20.223 -0.712 1.00 17.67 329 LEU A CA 1
ATOM 2472 C C . LEU A 1 329 ? 68.858 21.512 -0.959 1.00 17.95 329 LEU A C 1
ATOM 2473 O O . LEU A 1 329 ? 69.294 21.782 -2.079 1.00 18.58 329 LEU A O 1
ATOM 2478 N N . GLY A 1 330 ? 69.038 22.292 0.101 1.00 17.21 330 GLY A N 1
ATOM 2479 C CA . GLY A 1 330 ? 69.823 23.512 0.014 1.00 17.04 330 GLY A CA 1
ATOM 2480 C C . GLY A 1 330 ? 70.378 23.904 1.359 1.00 16.63 330 GLY A C 1
ATOM 2481 O O . GLY A 1 330 ? 69.782 23.610 2.397 1.00 16.72 330 GLY A O 1
ATOM 2482 N N . GLN A 1 331 ? 71.525 24.570 1.327 1.00 16.09 331 GLN A N 1
ATOM 2483 C CA . GLN A 1 331 ? 72.170 25.054 2.538 1.00 15.82 331 GLN A CA 1
ATOM 2484 C C . GLN A 1 331 ? 72.109 26.572 2.596 1.00 15.46 331 GLN A C 1
ATOM 2485 O O . GLN A 1 331 ? 72.130 27.250 1.563 1.00 15.20 331 GLN A O 1
ATOM 2491 N N . GLY A 1 332 ? 72.016 27.093 3.814 1.00 14.81 332 GLY A N 1
ATOM 2492 C CA . GLY A 1 332 ? 71.942 28.528 4.043 1.00 14.60 332 GLY A CA 1
ATOM 2493 C C . GLY A 1 332 ? 72.918 28.947 5.123 1.00 14.20 332 GLY A C 1
ATOM 2494 O O . GLY A 1 332 ? 73.598 28.112 5.726 1.00 14.91 332 GLY A O 1
ATOM 2495 N N . TYR A 1 333 ? 72.984 30.250 5.368 1.00 14.12 333 TYR A N 1
ATOM 2496 C CA . TYR A 1 333 ? 74.022 30.811 6.223 1.00 13.76 333 TYR A CA 1
ATOM 2497 C C . TYR A 1 333 ? 73.439 31.913 7.083 1.00 13.68 333 TYR A C 1
ATOM 2498 O O . TYR A 1 333 ? 72.820 32.858 6.582 1.00 13.80 333 TYR A O 1
ATOM 2507 N N . GLY A 1 334 ? 73.629 31.759 8.386 1.00 13.51 334 GLY A N 1
ATOM 2508 C CA . GLY A 1 334 ? 73.165 32.739 9.357 1.00 13.57 334 GLY A CA 1
ATOM 2509 C C . GLY A 1 334 ? 74.189 32.968 10.448 1.00 13.59 334 GLY A C 1
ATOM 2510 O O . GLY A 1 334 ? 75.114 32.174 10.642 1.00 14.14 334 GLY A O 1
ATOM 2511 N N . MET A 1 335 ? 74.003 34.073 11.158 1.00 12.98 335 MET A N 1
ATOM 2512 C CA . MET A 1 335 ? 74.786 34.439 12.330 1.00 12.67 335 MET A CA 1
ATOM 2513 C C . MET A 1 335 ? 73.856 35.258 13.215 1.00 12.54 335 MET A C 1
ATOM 2514 O O . MET A 1 335 ? 73.170 36.152 12.724 1.00 12.45 335 MET A O 1
ATOM 2519 N N . THR A 1 336 ? 73.842 34.958 14.511 1.00 12.38 336 THR A N 1
ATOM 2520 C CA . THR A 1 336 ? 72.884 35.563 15.443 1.00 12.17 336 THR A CA 1
ATOM 2521 C C . THR A 1 336 ? 72.764 37.075 15.260 1.00 12.02 336 THR A C 1
ATOM 2522 O O . THR A 1 336 ? 71.656 37.603 15.107 1.00 11.70 336 THR A O 1
ATOM 2526 N N . GLU A 1 337 ? 73.915 37.751 15.248 1.00 11.99 337 GLU A N 1
ATOM 2527 C CA . GLU A 1 337 ? 74.002 39.204 15.118 1.00 11.95 337 GLU A CA 1
ATOM 2528 C C . GLU A 1 337 ? 73.393 39.747 13.827 1.00 12.06 337 GLU A C 1
ATOM 2529 O O . GLU A 1 337 ? 73.042 40.924 13.749 1.00 12.49 337 GLU A O 1
ATOM 2535 N N . ALA A 1 338 ? 73.282 38.886 12.821 1.00 12.04 338 ALA A N 1
ATOM 2536 C CA . ALA A 1 338 ? 72.771 39.283 11.514 1.00 12.18 338 ALA A CA 1
ATOM 2537 C C . ALA A 1 338 ? 71.260 39.133 11.390 1.00 12.61 338 ALA A C 1
ATOM 2538 O O . ALA A 1 338 ? 70.693 39.429 10.332 1.00 13.51 338 ALA A O 1
ATOM 2540 N N . GLY A 1 339 ? 70.609 38.659 12.449 1.00 12.93 339 GLY A N 1
ATOM 2541 C CA . GLY A 1 339 ? 69.151 38.631 12.461 1.00 12.86 339 GLY A CA 1
ATOM 2542 C C . GLY A 1 339 ? 68.319 37.353 12.467 1.00 12.81 339 GLY A C 1
ATOM 2543 O O . GLY A 1 339 ? 67.151 37.430 12.848 1.00 12.83 339 GLY A O 1
ATOM 2544 N N . PRO A 1 340 ? 68.881 36.172 12.086 1.00 12.91 340 PRO A N 1
ATOM 2545 C CA . PRO A 1 340 ? 70.261 35.785 11.774 1.00 12.83 340 PRO A CA 1
ATOM 2546 C C . PRO A 1 340 ? 70.608 35.562 10.294 1.00 12.87 340 PRO A C 1
ATOM 2547 O O . PRO A 1 340 ? 71.785 35.406 9.975 1.00 13.19 340 PRO A O 1
ATOM 2551 N N . VAL A 1 341 ? 69.618 35.530 9.408 1.00 12.94 341 VAL A N 1
ATOM 2552 C CA . VAL A 1 341 ? 69.845 34.982 8.066 1.00 12.86 341 VAL A CA 1
ATOM 2553 C C . VAL A 1 341 ? 70.590 35.956 7.152 1.00 12.70 341 VAL A C 1
ATOM 2554 O O . VAL A 1 341 ? 70.115 37.066 6.896 1.00 12.44 341 VAL A O 1
ATOM 2558 N N . LEU A 1 342 ? 71.762 35.537 6.663 1.00 12.92 342 LEU A N 1
ATOM 2559 C CA . LEU A 1 342 ? 72.520 36.332 5.683 1.00 12.82 342 LEU A CA 1
ATOM 2560 C C . LEU A 1 342 ? 72.275 35.895 4.245 1.00 13.26 342 LEU A C 1
ATOM 2561 O O . LEU A 1 342 ? 72.141 36.731 3.357 1.00 13.25 342 LEU A O 1
ATOM 2566 N N . ALA A 1 343 ? 72.264 34.586 4.021 1.00 13.56 343 ALA A N 1
ATOM 2567 C CA . ALA A 1 343 ? 72.140 34.024 2.678 1.00 14.05 343 ALA A CA 1
ATOM 2568 C C . ALA A 1 343 ? 71.217 32.822 2.707 1.00 14.45 343 ALA A C 1
ATOM 2569 O O . ALA A 1 343 ? 71.228 32.039 3.659 1.00 14.44 343 ALA A O 1
ATOM 2571 N N . MET A 1 344 ? 70.430 32.680 1.645 1.00 15.13 344 MET A N 1
ATOM 2572 C CA . MET A 1 344 ? 69.387 31.673 1.564 1.00 16.15 344 MET A CA 1
ATOM 2573 C C . MET A 1 344 ? 69.430 30.999 0.217 1.00 15.76 344 MET A C 1
ATOM 2574 O O . MET A 1 344 ? 69.646 31.647 -0.807 1.00 16.25 344 MET A O 1
ATOM 2579 N N . CYS A 1 345 ? 69.171 29.701 0.225 1.00 15.32 345 CYS A N 1
ATOM 2580 C CA . CYS A 1 345 ? 69.187 28.903 -0.987 1.00 15.39 345 CYS A CA 1
ATOM 2581 C C . CYS A 1 345 ? 68.052 29.276 -1.946 1.00 15.05 345 CYS A C 1
ATOM 2582 O O . CYS A 1 345 ? 66.871 29.098 -1.628 1.00 14.47 345 CYS A O 1
ATOM 2585 N N . LEU A 1 346 ? 68.416 29.766 -3.131 1.00 15.33 346 LEU A N 1
ATOM 2586 C CA . LEU A 1 346 ? 67.416 30.193 -4.110 1.00 15.61 346 LEU A CA 1
ATOM 2587 C C . LEU A 1 346 ? 66.720 29.044 -4.851 1.00 15.80 346 LEU A C 1
ATOM 2588 O O . LEU A 1 346 ? 65.765 29.282 -5.598 1.00 15.85 346 LEU A O 1
ATOM 2593 N N . ALA A 1 347 ? 67.169 27.808 -4.623 1.00 15.81 347 ALA A N 1
ATOM 2594 C CA . ALA A 1 347 ? 66.429 26.633 -5.099 1.00 16.46 347 ALA A CA 1
ATOM 2595 C C . ALA A 1 347 ? 65.074 26.489 -4.391 1.00 16.53 347 ALA A C 1
ATOM 2596 O O . ALA A 1 347 ? 64.194 25.781 -4.882 1.00 16.93 347 ALA A O 1
ATOM 2598 N N . PHE A 1 348 ? 64.917 27.161 -3.246 1.00 16.39 348 PHE A N 1
ATOM 2599 C CA . PHE A 1 348 ? 63.686 27.113 -2.454 1.00 16.46 348 PHE A CA 1
ATOM 2600 C C . PHE A 1 348 ? 62.648 28.148 -2.888 1.00 16.43 348 PHE A C 1
ATOM 2601 O O . PHE A 1 348 ? 61.527 28.166 -2.372 1.00 16.42 348 PHE A O 1
ATOM 2609 N N . ALA A 1 349 ? 63.021 29.017 -3.824 1.00 16.67 349 ALA A N 1
ATOM 2610 C CA . ALA A 1 349 ? 62.122 30.084 -4.256 1.00 16.92 349 ALA A CA 1
ATOM 2611 C C . ALA A 1 349 ? 60.907 29.516 -4.989 1.00 17.71 349 ALA A C 1
ATOM 2612 O O . ALA A 1 349 ? 60.976 28.425 -5.553 1.00 17.86 349 ALA A O 1
ATOM 2614 N N . LYS A 1 350 ? 59.796 30.250 -4.962 1.00 18.65 350 LYS A N 1
ATOM 2615 C CA . LYS A 1 350 ? 58.568 29.818 -5.639 1.00 20.48 350 LYS A CA 1
ATOM 2616 C C . LYS A 1 350 ? 58.851 29.602 -7.129 1.00 20.99 350 LYS A C 1
ATOM 2617 O O . LYS A 1 350 ? 58.388 28.623 -7.721 1.00 21.76 350 LYS A O 1
ATOM 2623 N N . GLU A 1 351 ? 59.615 30.521 -7.715 1.00 21.45 351 GLU A N 1
ATOM 2624 C CA . GLU A 1 351 ? 60.204 30.333 -9.038 1.00 21.98 351 GLU A CA 1
ATOM 2625 C C . GLU A 1 351 ? 61.696 30.118 -8.806 1.00 21.20 351 GLU A C 1
ATOM 2626 O O . GLU A 1 351 ? 62.453 31.083 -8.652 1.00 20.57 351 GLU A O 1
ATOM 2632 N N . PRO A 1 352 ? 62.126 28.845 -8.766 1.00 20.57 352 PRO A N 1
ATOM 2633 C CA . PRO A 1 352 ? 63.462 28.535 -8.261 1.00 20.47 352 PRO A CA 1
ATOM 2634 C C . PRO A 1 352 ? 64.611 28.895 -9.196 1.00 20.59 352 PRO A C 1
ATOM 2635 O O . PRO A 1 352 ? 64.439 28.959 -10.423 1.00 20.85 352 PRO A O 1
ATOM 2639 N N . PHE A 1 353 ? 65.774 29.130 -8.596 1.00 20.27 353 PHE A N 1
ATOM 2640 C CA . PHE A 1 353 ? 67.027 29.323 -9.316 1.00 20.27 353 PHE A CA 1
ATOM 2641 C C . PHE A 1 353 ? 67.859 28.058 -9.193 1.00 21.04 353 PHE A C 1
ATOM 2642 O O . PHE A 1 353 ? 67.690 27.286 -8.243 1.00 20.78 353 PHE A O 1
ATOM 2650 N N . GLU A 1 354 ? 68.766 27.853 -10.145 1.00 22.05 354 GLU A N 1
ATOM 2651 C CA . GLU A 1 354 ? 69.747 26.777 -10.057 1.00 22.89 354 GLU A CA 1
ATOM 2652 C C . GLU A 1 354 ? 70.735 27.065 -8.930 1.00 22.01 354 GLU A C 1
ATOM 2653 O O . GLU A 1 354 ? 71.053 28.228 -8.653 1.00 21.56 354 GLU A O 1
ATOM 2659 N N . ILE A 1 355 ? 71.206 26.006 -8.278 1.00 21.86 355 ILE A N 1
ATOM 2660 C CA . ILE A 1 355 ? 72.229 26.123 -7.236 1.00 22.54 355 ILE A CA 1
ATOM 2661 C C . ILE A 1 355 ? 73.374 25.134 -7.455 1.00 23.33 355 ILE A C 1
ATOM 2662 O O . ILE A 1 355 ? 73.239 24.168 -8.217 1.00 23.74 355 ILE A O 1
ATOM 2667 N N . LYS A 1 356 ? 74.498 25.385 -6.789 1.00 24.28 356 LYS A N 1
ATOM 2668 C CA . LYS A 1 356 ? 75.640 24.472 -6.810 1.00 25.32 356 LYS A CA 1
ATOM 2669 C C . LYS A 1 356 ? 75.756 23.760 -5.474 1.00 25.95 356 LYS A C 1
ATOM 2670 O O . LYS A 1 356 ? 75.502 24.356 -4.427 1.00 25.04 356 LYS A O 1
ATOM 2676 N N . SER A 1 357 ? 76.156 22.491 -5.516 1.00 26.83 357 SER A N 1
ATOM 2677 C CA . SER A 1 357 ? 76.520 21.773 -4.299 1.00 27.69 357 SER A CA 1
ATOM 2678 C C . SER A 1 357 ? 77.672 22.489 -3.599 1.00 26.72 357 SER A C 1
ATOM 2679 O O . SER A 1 357 ? 78.636 22.916 -4.239 1.00 27.97 357 SER A O 1
ATOM 2682 N N . GLY A 1 358 ? 77.547 22.639 -2.286 1.00 24.52 358 GLY A N 1
ATOM 2683 C CA . GLY A 1 358 ? 78.574 23.299 -1.496 1.00 22.12 358 GLY A CA 1
ATOM 2684 C C . GLY A 1 358 ? 78.288 24.757 -1.182 1.00 20.54 358 GLY A C 1
ATOM 2685 O O . GLY A 1 358 ? 78.884 25.313 -0.264 1.00 19.86 358 GLY A O 1
ATOM 2686 N N . ALA A 1 359 ? 77.392 25.379 -1.948 1.00 19.36 359 ALA A N 1
ATOM 2687 C CA . ALA A 1 359 ? 77.022 26.782 -1.717 1.00 17.93 359 ALA A CA 1
ATOM 2688 C C . ALA A 1 359 ? 76.182 26.918 -0.452 1.00 17.27 359 ALA A C 1
ATOM 2689 O O . ALA A 1 359 ? 75.542 25.963 -0.018 1.00 16.93 359 ALA A O 1
ATOM 2691 N N . CYS A 1 360 ? 76.193 28.105 0.145 1.00 16.39 360 CYS A N 1
ATOM 2692 C CA . CYS A 1 360 ? 75.336 28.361 1.303 1.00 15.77 360 CYS A CA 1
ATOM 2693 C C . CYS A 1 360 ? 74.332 29.485 1.037 1.00 15.23 360 CYS A C 1
ATOM 2694 O O . CYS A 1 360 ? 73.898 30.188 1.956 1.00 14.87 360 CYS A O 1
ATOM 2697 N N . GLY A 1 361 ? 73.953 29.631 -0.230 1.00 14.33 361 GLY A N 1
ATOM 2698 C CA . GLY A 1 361 ? 72.856 30.513 -0.600 1.00 14.31 361 GLY A CA 1
ATOM 2699 C C . GLY A 1 361 ? 73.281 31.794 -1.277 1.00 14.10 361 GLY A C 1
ATOM 2700 O O . GLY A 1 361 ? 74.453 31.989 -1.602 1.00 14.57 361 GLY A O 1
ATOM 2701 N N . THR A 1 362 ? 72.295 32.657 -1.499 1.00 13.89 362 THR A N 1
ATOM 2702 C CA . THR A 1 362 ? 72.509 33.986 -2.046 1.00 14.14 362 THR A CA 1
ATOM 2703 C C . THR A 1 362 ? 72.106 34.997 -0.978 1.00 13.99 362 THR A C 1
ATOM 2704 O O . THR A 1 362 ? 71.127 34.782 -0.259 1.00 14.34 362 THR A O 1
ATOM 2708 N N . VAL A 1 363 ? 72.865 36.086 -0.864 1.00 13.77 363 VAL A N 1
ATOM 2709 C CA . VAL A 1 363 ? 72.531 37.151 0.089 1.00 13.97 363 VAL A CA 1
ATOM 2710 C C . VAL A 1 363 ? 71.047 37.501 -0.033 1.00 13.92 363 VAL A C 1
ATOM 2711 O O . VAL A 1 363 ? 70.498 37.583 -1.141 1.00 14.26 363 VAL A O 1
ATOM 2715 N N . VAL A 1 364 ? 70.392 37.659 1.113 1.00 13.91 364 VAL A N 1
ATOM 2716 C CA . VAL A 1 364 ? 68.969 37.984 1.158 1.00 14.00 364 VAL A CA 1
ATOM 2717 C C . VAL A 1 364 ? 68.662 39.297 0.433 1.00 13.78 364 VAL A C 1
ATOM 2718 O O . VAL A 1 364 ? 69.514 40.184 0.343 1.00 13.96 364 VAL A O 1
ATOM 2722 N N . ARG A 1 365 ? 67.445 39.395 -0.091 1.00 14.27 365 ARG A N 1
ATOM 2723 C CA . ARG A 1 365 ? 66.944 40.632 -0.687 1.00 14.41 365 ARG A CA 1
ATOM 2724 C C . ARG A 1 365 ? 66.875 41.744 0.366 1.00 14.72 365 ARG A C 1
ATOM 2725 O O . ARG A 1 365 ? 66.931 41.471 1.569 1.00 14.48 365 ARG A O 1
ATOM 2733 N N . ASN A 1 366 ? 66.739 42.990 -0.086 1.00 14.96 366 ASN A N 1
ATOM 2734 C CA . ASN A 1 366 ? 66.666 44.143 0.821 1.00 14.80 366 ASN A CA 1
ATOM 2735 C C . ASN A 1 366 ? 67.874 44.178 1.757 1.00 14.62 366 ASN A C 1
ATOM 2736 O O . ASN A 1 366 ? 67.738 44.428 2.958 1.00 14.91 366 ASN A O 1
ATOM 2741 N N . ALA A 1 367 ? 69.050 43.904 1.200 1.00 14.55 367 ALA A N 1
ATOM 2742 C CA . ALA A 1 367 ? 70.302 43.866 1.955 1.00 14.64 367 ALA A CA 1
ATOM 2743 C C . ALA A 1 367 ? 71.484 44.050 1.015 1.00 14.86 367 ALA A C 1
ATOM 2744 O O . ALA A 1 367 ? 71.336 43.964 -0.203 1.00 15.17 367 ALA A O 1
ATOM 2746 N N . GLU A 1 368 ? 72.656 44.301 1.587 1.00 15.37 368 GLU A N 1
ATOM 2747 C CA . GLU A 1 368 ? 73.885 44.432 0.812 1.00 15.75 368 GLU A CA 1
ATOM 2748 C C . GLU A 1 368 ? 74.955 43.577 1.453 1.00 15.69 368 GLU A C 1
ATOM 2749 O O . GLU A 1 368 ? 75.047 43.508 2.679 1.00 15.32 368 GLU A O 1
ATOM 2755 N N . MET A 1 369 ? 75.766 42.931 0.624 1.00 15.14 369 MET A N 1
ATOM 2756 C CA . MET A 1 369 ? 76.890 42.158 1.127 1.00 14.85 369 MET A CA 1
ATOM 2757 C C . MET A 1 369 ? 78.185 42.632 0.470 1.00 15.03 369 MET A C 1
ATOM 2758 O O . MET A 1 369 ? 78.188 43.001 -0.698 1.00 15.70 369 MET A O 1
ATOM 2763 N N . LYS A 1 370 ? 79.272 42.636 1.232 1.00 15.14 370 LYS A N 1
ATOM 2764 C CA . LYS A 1 370 ? 80.604 42.824 0.659 1.00 15.46 370 LYS A CA 1
ATOM 2765 C C . LYS A 1 370 ? 81.615 41.859 1.281 1.00 15.90 370 LYS A C 1
ATOM 2766 O O . LYS A 1 370 ? 81.391 41.304 2.359 1.00 16.25 370 LYS A O 1
ATOM 2772 N N . ILE A 1 371 ? 82.716 41.648 0.567 1.00 15.92 371 ILE A N 1
ATOM 2773 C CA . ILE A 1 371 ? 83.751 40.710 0.974 1.00 16.19 371 ILE A CA 1
ATOM 2774 C C . ILE A 1 371 ? 85.027 41.522 1.157 1.00 16.93 371 ILE A C 1
ATOM 2775 O O . ILE A 1 371 ? 85.513 42.139 0.208 1.00 17.39 371 ILE A O 1
ATOM 2780 N N . VAL A 1 372 ? 85.548 41.540 2.380 1.00 17.76 372 VAL A N 1
ATOM 2781 C CA . VAL A 1 372 ? 86.626 42.467 2.742 1.00 18.72 372 VAL A CA 1
ATOM 2782 C C . VAL A 1 372 ? 87.925 41.756 3.087 1.00 19.99 372 VAL A C 1
ATOM 2783 O O . VAL A 1 372 ? 87.964 40.908 3.974 1.00 19.75 372 VAL A O 1
ATOM 2787 N N . ASP A 1 373 ? 88.990 42.123 2.378 1.00 21.62 373 ASP A N 1
ATOM 2788 C CA . ASP A 1 373 ? 90.324 41.592 2.643 1.00 23.79 373 ASP A CA 1
ATOM 2789 C C . ASP A 1 373 ? 90.794 42.033 4.032 1.00 24.61 373 ASP A C 1
ATOM 2790 O O . ASP A 1 373 ? 90.933 43.228 4.282 1.00 23.94 373 ASP A O 1
ATOM 2795 N N . PRO A 1 374 ? 91.031 41.067 4.945 1.00 25.84 374 PRO A N 1
ATOM 2796 C CA . PRO A 1 374 ? 91.463 41.382 6.313 1.00 27.77 374 PRO A CA 1
ATOM 2797 C C . PRO A 1 374 ? 92.794 42.131 6.376 1.00 29.68 374 PRO A C 1
ATOM 2798 O O . PRO A 1 374 ? 93.031 42.878 7.327 1.00 31.32 374 PRO A O 1
ATOM 2802 N N . LYS A 1 375 ? 93.641 41.931 5.368 1.00 31.85 375 LYS A N 1
ATOM 2803 C CA . LYS A 1 375 ? 94.961 42.565 5.301 1.00 33.46 375 LYS A CA 1
ATOM 2804 C C . LYS A 1 375 ? 94.899 44.055 4.957 1.00 33.31 375 LYS A C 1
ATOM 2805 O O . LYS A 1 375 ? 95.698 44.844 5.470 1.00 35.12 375 LYS A O 1
ATOM 2811 N N . THR A 1 376 ? 93.958 44.432 4.092 1.00 32.05 376 THR A N 1
ATOM 2812 C CA . THR A 1 376 ? 93.915 45.786 3.527 1.00 30.52 376 THR A CA 1
ATOM 2813 C C . THR A 1 376 ? 92.680 46.598 3.913 1.00 29.53 376 THR A C 1
ATOM 2814 O O . THR A 1 376 ? 92.739 47.827 3.977 1.00 29.87 376 THR A O 1
ATOM 2818 N N . GLY A 1 377 ? 91.564 45.912 4.153 1.00 28.22 377 GLY A N 1
ATOM 2819 C CA . GLY A 1 377 ? 90.288 46.579 4.400 1.00 27.37 377 GLY A CA 1
ATOM 2820 C C . GLY A 1 377 ? 89.513 46.856 3.123 1.00 27.06 377 GLY A C 1
ATOM 2821 O O . GLY A 1 377 ? 88.398 47.384 3.168 1.00 27.38 377 GLY A O 1
ATOM 2822 N N . ASN A 1 378 ? 90.101 46.490 1.985 1.00 26.93 378 ASN A N 1
ATOM 2823 C CA . ASN A 1 378 ? 89.486 46.697 0.677 1.00 26.77 378 ASN A CA 1
ATOM 2824 C C . ASN A 1 378 ? 88.453 45.631 0.351 1.00 24.44 378 ASN A C 1
ATOM 2825 O O . ASN A 1 378 ? 88.635 44.461 0.691 1.00 23.54 378 ASN A O 1
ATOM 2830 N N . SER A 1 379 ? 87.379 46.039 -0.318 1.00 22.96 379 SER A N 1
ATOM 2831 C CA . SER A 1 379 ? 86.374 45.095 -0.792 1.00 22.01 379 SER A CA 1
ATOM 2832 C C . SER A 1 379 ? 86.914 44.315 -1.991 1.00 21.25 379 SER A C 1
ATOM 2833 O O . SER A 1 379 ? 87.785 44.799 -2.724 1.00 21.59 379 SER A O 1
ATOM 2836 N N . LEU A 1 380 ? 86.389 43.108 -2.176 1.00 19.69 380 LEU A N 1
ATOM 2837 C CA . LEU A 1 380 ? 86.926 42.167 -3.155 1.00 18.75 380 LEU A CA 1
ATOM 2838 C C . LEU A 1 380 ? 85.920 41.787 -4.232 1.00 18.55 380 LEU A C 1
ATOM 2839 O O . LEU A 1 380 ? 84.715 41.796 -3.993 1.00 18.53 380 LEU A O 1
ATOM 2844 N N . PRO A 1 381 ? 86.416 41.434 -5.435 1.00 18.26 381 PRO A N 1
ATOM 2845 C CA . PRO A 1 381 ? 85.542 41.008 -6.523 1.00 17.98 381 PRO A CA 1
ATOM 2846 C C . PRO A 1 381 ? 85.104 39.545 -6.390 1.00 17.60 381 PRO A C 1
ATOM 2847 O O . PRO A 1 381 ? 85.456 38.882 -5.411 1.00 17.58 381 PRO A O 1
ATOM 2851 N N . ARG A 1 382 ? 84.348 39.056 -7.372 1.00 17.86 382 ARG A N 1
ATOM 2852 C CA . ARG A 1 382 ? 83.878 37.669 -7.371 1.00 17.75 382 ARG A CA 1
ATOM 2853 C C . ARG A 1 382 ? 85.030 36.670 -7.271 1.00 18.12 382 ARG A C 1
ATOM 2854 O O . ARG A 1 382 ? 86.136 36.940 -7.739 1.00 18.38 382 ARG A O 1
ATOM 2862 N N . ASN A 1 383 ? 84.761 35.532 -6.632 1.00 17.52 383 ASN A N 1
ATOM 2863 C CA . ASN A 1 383 ? 85.713 34.413 -6.519 1.00 17.87 383 ASN A CA 1
ATOM 2864 C C . ASN A 1 383 ? 86.947 34.672 -5.650 1.00 17.73 383 ASN A C 1
ATOM 2865 O O . ASN A 1 383 ? 87.861 33.842 -5.587 1.00 18.18 383 ASN A O 1
ATOM 2870 N N . GLN A 1 384 ? 86.966 35.809 -4.961 1.00 17.58 384 GLN A N 1
ATOM 2871 C CA . GLN A 1 384 ? 88.049 36.111 -4.037 1.00 17.59 384 GLN A CA 1
ATOM 2872 C C . GLN A 1 384 ? 87.543 36.110 -2.606 1.00 18.25 384 GLN A C 1
ATOM 2873 O O . GLN A 1 384 ? 86.580 36.810 -2.274 1.00 17.79 384 GLN A O 1
ATOM 2879 N N . SER A 1 385 ? 88.195 35.306 -1.775 1.00 18.12 385 SER A N 1
ATOM 2880 C CA . SER A 1 385 ? 87.776 35.096 -0.392 1.00 18.73 385 SER A CA 1
ATOM 2881 C C . SER A 1 385 ? 88.224 36.219 0.517 1.00 18.19 385 SER A C 1
ATOM 2882 O O . SER A 1 385 ? 89.323 36.743 0.380 1.00 18.76 385 SER A O 1
ATOM 2885 N N . GLY A 1 386 ? 87.358 36.575 1.460 1.00 17.00 386 GLY A N 1
ATOM 2886 C CA . GLY A 1 386 ? 87.669 37.587 2.459 1.00 16.27 386 GLY A CA 1
ATOM 2887 C C . GLY A 1 386 ? 86.574 37.587 3.498 1.00 15.33 386 GLY A C 1
ATOM 2888 O O . GLY A 1 386 ? 85.743 36.683 3.523 1.00 14.98 386 GLY A O 1
ATOM 2889 N N . GLU A 1 387 ? 86.567 38.599 4.356 1.00 15.13 387 GLU A N 1
ATOM 2890 C CA . GLU A 1 387 ? 85.598 38.636 5.437 1.00 15.07 387 GLU A CA 1
ATOM 2891 C C . GLU A 1 387 ? 84.225 39.059 4.932 1.00 14.67 387 GLU A C 1
ATOM 2892 O O . GLU A 1 387 ? 84.076 40.108 4.306 1.00 14.75 387 GLU A O 1
ATOM 2898 N N . ILE A 1 388 ? 83.230 38.223 5.211 1.00 14.06 388 ILE A N 1
ATOM 2899 C CA . ILE A 1 388 ? 81.857 38.481 4.807 1.00 13.97 388 ILE A CA 1
ATOM 2900 C C . ILE A 1 388 ? 81.263 39.585 5.672 1.00 13.77 388 ILE A C 1
ATOM 2901 O O . ILE A 1 388 ? 81.307 39.508 6.903 1.00 13.62 388 ILE A O 1
ATOM 2906 N N . CYS A 1 389 ? 80.722 40.607 5.014 1.00 13.72 389 CYS A N 1
ATOM 2907 C CA . CYS A 1 389 ? 80.046 41.712 5.692 1.00 14.26 389 CYS A CA 1
ATOM 2908 C C . CYS A 1 389 ? 78.648 41.899 5.133 1.00 13.86 389 CYS A C 1
ATOM 2909 O O . CYS A 1 389 ? 78.423 41.721 3.937 1.00 14.16 389 CYS A O 1
ATOM 2912 N N . ILE A 1 390 ? 77.708 42.278 5.993 1.00 13.86 390 ILE A N 1
ATOM 2913 C CA . ILE A 1 390 ? 76.335 42.495 5.555 1.00 13.97 390 ILE A CA 1
ATOM 2914 C C . ILE A 1 390 ? 75.770 43.772 6.176 1.00 14.18 390 ILE A C 1
ATOM 2915 O O . ILE A 1 390 ? 76.149 44.154 7.283 1.00 14.19 390 ILE A O 1
ATOM 2920 N N . ARG A 1 391 ? 74.876 44.419 5.435 1.00 14.70 391 ARG A N 1
ATOM 2921 C CA . ARG A 1 391 ? 74.222 45.650 5.861 1.00 15.56 391 ARG A CA 1
ATOM 2922 C C . ARG A 1 391 ? 72.739 45.550 5.516 1.00 15.11 391 ARG A C 1
ATOM 2923 O O . ARG A 1 391 ? 72.377 45.077 4.433 1.00 15.38 391 ARG A O 1
ATOM 2931 N N . GLY A 1 392 ? 71.884 45.988 6.437 1.00 14.40 392 GLY A N 1
ATOM 2932 C CA . GLY A 1 392 ? 70.437 45.952 6.223 1.00 14.42 392 GLY A CA 1
ATOM 2933 C C . GLY A 1 392 ? 69.674 46.091 7.526 1.00 14.46 392 GLY A C 1
ATOM 2934 O O . GLY A 1 392 ? 70.254 45.951 8.610 1.00 14.53 392 GLY A O 1
ATOM 2935 N N . ASP A 1 393 ? 68.369 46.346 7.419 1.00 14.72 393 ASP A N 1
ATOM 2936 C CA . ASP A 1 393 ? 67.501 46.558 8.591 1.00 14.76 393 ASP A CA 1
ATOM 2937 C C . ASP A 1 393 ? 67.278 45.304 9.436 1.00 13.95 393 ASP A C 1
ATOM 2938 O O . ASP A 1 393 ? 66.731 45.389 10.536 1.00 14.20 393 ASP A O 1
ATOM 2943 N N . GLN A 1 394 ? 67.679 44.145 8.918 1.00 13.16 394 GLN A N 1
ATOM 2944 C CA . GLN A 1 394 ? 67.472 42.876 9.614 1.00 13.02 394 GLN A CA 1
ATOM 2945 C C . GLN A 1 394 ? 68.497 42.593 10.713 1.00 12.77 394 GLN A C 1
ATOM 2946 O O . GLN A 1 394 ? 68.276 41.717 11.548 1.00 12.78 394 GLN A O 1
ATOM 2952 N N . ILE A 1 395 ? 69.618 43.310 10.711 1.00 12.56 395 ILE A N 1
ATOM 2953 C CA . ILE A 1 395 ? 70.687 42.997 11.668 1.00 12.76 395 ILE A CA 1
ATOM 2954 C C . ILE A 1 395 ? 70.368 43.521 13.074 1.00 12.79 395 ILE A C 1
ATOM 2955 O O . ILE A 1 395 ? 69.429 44.299 13.267 1.00 13.09 395 ILE A O 1
ATOM 2960 N N . MET A 1 396 ? 71.132 43.069 14.060 1.00 12.47 396 MET A N 1
ATOM 2961 C CA . MET A 1 396 ? 70.896 43.488 15.439 1.00 12.38 396 MET A CA 1
ATOM 2962 C C . MET A 1 396 ? 70.995 45.002 15.613 1.00 12.70 396 MET A C 1
ATOM 2963 O O . MET A 1 396 ? 71.702 45.689 14.873 1.00 13.11 396 MET A O 1
ATOM 2968 N N . LYS A 1 397 ? 70.271 45.505 16.608 1.00 13.10 397 LYS A N 1
ATOM 2969 C CA . LYS A 1 397 ? 70.410 46.881 17.070 1.00 13.53 397 LYS A CA 1
ATOM 2970 C C . LYS A 1 397 ? 71.803 47.090 17.663 1.00 13.47 397 LYS A C 1
ATOM 2971 O O . LYS A 1 397 ? 72.371 48.180 17.573 1.00 14.12 397 LYS A O 1
ATOM 2977 N N . GLY A 1 398 ? 72.332 46.036 18.277 1.00 13.06 398 GLY A N 1
ATOM 2978 C CA . GLY A 1 398 ? 73.646 46.069 18.914 1.00 12.44 398 GLY A CA 1
ATOM 2979 C C . GLY A 1 398 ? 73.686 45.068 20.052 1.00 12.46 398 GLY A C 1
ATOM 2980 O O . GLY A 1 398 ? 72.708 44.347 20.284 1.00 12.47 398 GLY A O 1
ATOM 2981 N N . TYR A 1 399 ? 74.809 45.025 20.768 1.00 12.41 399 TYR A N 1
ATOM 2982 C CA . TYR A 1 399 ? 74.928 44.194 21.955 1.00 12.54 399 TYR A CA 1
ATOM 2983 C C . TYR A 1 399 ? 74.399 44.958 23.160 1.00 12.72 399 TYR A C 1
ATOM 2984 O O . TYR A 1 399 ? 74.736 46.131 23.360 1.00 13.22 399 TYR A O 1
ATOM 2993 N N . LEU A 1 400 ? 73.580 44.288 23.963 1.00 12.93 400 LEU A N 1
ATOM 2994 C CA . LEU A 1 400 ? 73.005 44.906 25.158 1.00 13.13 400 LEU A CA 1
ATOM 2995 C C . LEU A 1 400 ? 74.103 45.393 26.102 1.00 12.92 400 LEU A C 1
ATOM 2996 O O . LEU A 1 400 ? 74.989 44.623 26.480 1.00 13.05 400 LEU A O 1
ATOM 3001 N N . ASN A 1 401 ? 74.044 46.674 26.474 1.00 13.17 401 ASN A N 1
ATOM 3002 C CA . ASN A 1 401 ? 74.968 47.230 27.467 1.00 13.33 401 ASN A CA 1
ATOM 3003 C C . ASN A 1 401 ? 76.434 47.008 27.104 1.00 13.70 401 ASN A C 1
ATOM 3004 O O . ASN A 1 401 ? 77.283 46.784 27.972 1.00 14.09 401 ASN A O 1
ATOM 3009 N N . ASP A 1 402 ? 76.729 47.040 25.812 1.00 13.65 402 ASP A N 1
ATOM 3010 C CA . ASP A 1 402 ? 78.098 46.823 25.364 1.00 13.96 402 ASP A CA 1
ATOM 3011 C C . ASP A 1 402 ? 78.387 47.636 24.111 1.00 14.41 402 ASP A C 1
ATOM 3012 O O . ASP A 1 402 ? 78.523 47.078 23.012 1.00 14.34 402 ASP A O 1
ATOM 3017 N N . PRO A 1 403 ? 78.479 48.964 24.268 1.00 14.72 403 PRO A N 1
ATOM 3018 C CA . PRO A 1 403 ? 78.732 49.822 23.117 1.00 15.17 403 PRO A CA 1
ATOM 3019 C C . PRO A 1 403 ? 80.083 49.556 22.461 1.00 15.85 403 PRO A C 1
ATOM 3020 O O . PRO A 1 403 ? 80.206 49.733 21.250 1.00 15.72 403 PRO A O 1
ATOM 3024 N N . GLU A 1 404 ? 81.080 49.137 23.242 1.00 16.62 404 GLU A N 1
ATOM 3025 C CA . GLU A 1 404 ? 82.417 48.892 22.695 1.00 17.95 404 GLU A CA 1
ATOM 3026 C C . GLU A 1 404 ? 82.375 47.716 21.732 1.00 17.30 404 GLU A C 1
ATOM 3027 O O . GLU A 1 404 ? 82.855 47.824 20.601 1.00 17.75 404 GLU A O 1
ATOM 3033 N N . ALA A 1 405 ? 81.790 46.604 22.173 1.00 16.38 405 ALA A N 1
ATOM 3034 C CA . ALA A 1 405 ? 81.688 45.420 21.315 1.00 16.00 405 ALA A CA 1
ATOM 3035 C C . ALA A 1 405 ? 80.821 45.695 20.090 1.00 16.08 405 ALA A C 1
ATOM 3036 O O . ALA A 1 405 ? 81.100 45.195 19.004 1.00 16.05 405 ALA A O 1
ATOM 3038 N N . THR A 1 406 ? 79.775 46.499 20.271 1.00 15.39 406 THR A N 1
ATOM 3039 C CA . THR A 1 406 ? 78.894 46.887 19.169 1.00 15.56 406 THR A CA 1
ATOM 3040 C C . THR A 1 406 ? 79.660 47.660 18.098 1.00 16.18 406 THR A C 1
ATOM 3041 O O . THR A 1 406 ? 79.550 47.353 16.909 1.00 16.59 406 THR A O 1
ATOM 3045 N N . ALA A 1 407 ? 80.440 48.652 18.529 1.00 16.94 407 ALA A N 1
ATOM 3046 C CA . ALA A 1 407 ? 81.191 49.511 17.613 1.00 18.03 407 ALA A CA 1
ATOM 3047 C C . ALA A 1 407 ? 82.295 48.751 16.881 1.00 18.78 407 ALA A C 1
ATOM 3048 O O . ALA A 1 407 ? 82.646 49.101 15.752 1.00 20.19 407 ALA A O 1
ATOM 3050 N N . ARG A 1 408 ? 82.828 47.714 17.524 1.00 19.49 408 ARG A N 1
ATOM 3051 C CA . ARG A 1 408 ? 83.841 46.846 16.916 1.00 20.56 408 ARG A CA 1
ATOM 3052 C C . ARG A 1 408 ? 83.251 45.879 15.890 1.00 20.07 408 ARG A C 1
ATOM 3053 O O . ARG A 1 408 ? 83.973 45.369 15.025 1.00 21.33 408 ARG A O 1
ATOM 3061 N N . THR A 1 409 ? 81.946 45.627 15.998 1.00 17.51 409 THR A N 1
ATOM 3062 C CA . THR A 1 409 ? 81.268 44.572 15.236 1.00 16.69 409 THR A CA 1
ATOM 3063 C C . THR A 1 409 ? 80.452 45.126 14.061 1.00 16.25 409 THR A C 1
ATOM 3064 O O . THR A 1 409 ? 80.415 44.521 12.989 1.00 16.25 409 THR A O 1
ATOM 3068 N N . ILE A 1 410 ? 79.793 46.263 14.275 1.00 16.03 410 ILE A N 1
ATOM 3069 C CA . ILE A 1 410 ? 79.038 46.953 13.224 1.00 16.03 410 ILE A CA 1
ATOM 3070 C C . ILE A 1 410 ? 79.674 48.326 13.054 1.00 16.99 410 ILE A C 1
ATOM 3071 O O . ILE A 1 410 ? 79.728 49.110 14.005 1.00 17.31 410 ILE A O 1
ATOM 3076 N N . ASP A 1 411 ? 80.177 48.606 11.855 1.00 17.30 411 ASP A N 1
ATOM 3077 C CA . ASP A 1 411 ? 80.879 49.870 11.625 1.00 18.35 411 ASP A CA 1
ATOM 3078 C C . ASP A 1 411 ? 79.929 51.060 11.434 1.00 19.13 411 ASP A C 1
ATOM 3079 O O . ASP A 1 411 ? 78.701 50.897 11.446 1.00 18.83 411 ASP A O 1
ATOM 3084 N N . LYS A 1 412 ? 80.507 52.251 11.273 1.00 20.87 412 LYS A N 1
ATOM 3085 C CA . LYS A 1 412 ? 79.735 53.495 11.192 1.00 22.24 412 LYS A CA 1
ATOM 3086 C C . LYS A 1 412 ? 78.865 53.590 9.937 1.00 22.14 412 LYS A C 1
ATOM 3087 O O . LYS A 1 412 ? 77.943 54.406 9.874 1.00 22.75 412 LYS A O 1
ATOM 3093 N N . GLU A 1 413 ? 79.159 52.745 8.950 1.00 21.80 413 GLU A N 1
ATOM 3094 C CA . GLU A 1 413 ? 78.391 52.705 7.711 1.00 21.62 413 GLU A CA 1
ATOM 3095 C C . GLU A 1 413 ? 77.310 51.619 7.744 1.00 20.05 413 GLU A C 1
ATOM 3096 O O . GLU A 1 413 ? 76.589 51.426 6.765 1.00 19.93 413 GLU A O 1
ATOM 3102 N N . GLY A 1 414 ? 77.201 50.926 8.877 1.00 18.24 414 GLY A N 1
ATOM 3103 C CA . GLY A 1 414 ? 76.172 49.908 9.076 1.00 17.15 414 GLY A CA 1
ATOM 3104 C C . GLY A 1 414 ? 76.562 48.491 8.696 1.00 16.06 414 GLY A C 1
ATOM 3105 O O . GLY A 1 414 ? 75.713 47.603 8.686 1.00 15.84 414 GLY A O 1
ATOM 3106 N N . TRP A 1 415 ? 77.839 48.279 8.390 1.00 15.67 415 TRP A N 1
ATOM 3107 C CA . TRP A 1 415 ? 78.328 46.954 8.006 1.00 15.06 415 TRP A CA 1
ATOM 3108 C C . TRP A 1 415 ? 78.633 46.082 9.211 1.00 14.57 415 TRP A C 1
ATOM 3109 O O . TRP A 1 415 ? 79.459 46.447 10.058 1.00 14.54 415 TRP A O 1
ATOM 3120 N N . LEU A 1 416 ? 77.978 44.923 9.265 1.00 13.79 416 LEU A N 1
ATOM 3121 C CA . LEU A 1 416 ? 78.299 43.886 10.236 1.00 14.43 416 LEU A CA 1
ATOM 3122 C C . LEU A 1 416 ? 79.456 43.057 9.691 1.00 14.13 416 LEU A C 1
ATOM 3123 O O . LEU A 1 416 ? 79.360 42.487 8.598 1.00 14.39 416 LEU A O 1
ATOM 3128 N N . TYR A 1 417 ? 80.538 43.009 10.458 1.00 14.40 417 TYR A N 1
ATOM 3129 C CA . TYR A 1 417 ? 81.712 42.199 10.138 1.00 14.84 417 TYR A CA 1
ATOM 3130 C C . TYR A 1 417 ? 81.579 40.843 10.833 1.00 14.31 417 TYR A C 1
ATOM 3131 O O . TYR A 1 417 ? 81.646 40.753 12.060 1.00 14.55 417 TYR A O 1
ATOM 3140 N N . THR A 1 418 ? 81.362 39.791 10.042 1.00 13.71 418 THR A N 1
ATOM 3141 C CA . THR A 1 418 ? 80.973 38.482 10.590 1.00 13.35 418 THR A CA 1
ATOM 3142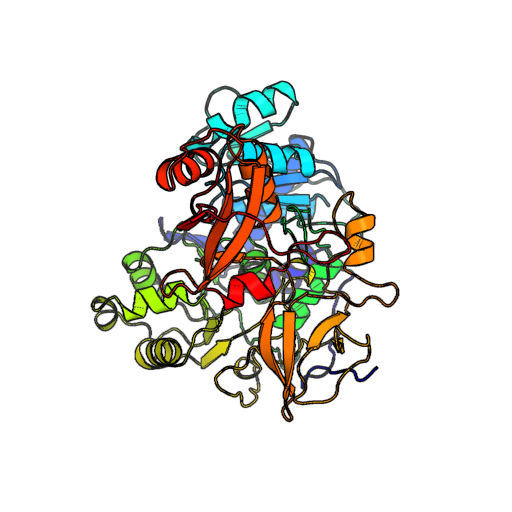 C C . THR A 1 418 ? 82.096 37.648 11.193 1.00 13.52 418 THR A C 1
ATOM 3143 O O . THR A 1 418 ? 81.825 36.717 11.952 1.00 13.89 418 THR A O 1
ATOM 3147 N N . GLY A 1 419 ? 83.341 37.936 10.814 1.00 13.89 419 GLY A N 1
ATOM 3148 C CA . GLY A 1 419 ? 84.465 37.070 11.178 1.00 13.97 419 GLY A CA 1
ATOM 3149 C C . GLY A 1 419 ? 84.515 35.755 10.411 1.00 14.12 419 GLY A C 1
ATOM 3150 O O . GLY A 1 419 ? 85.274 34.853 10.770 1.00 14.86 419 GLY A O 1
ATOM 3151 N N . ASP A 1 420 ? 83.691 35.645 9.370 1.00 14.08 420 ASP A N 1
ATOM 3152 C CA . ASP A 1 420 ? 83.667 34.482 8.482 1.00 14.23 420 ASP A CA 1
ATOM 3153 C C . ASP A 1 420 ? 84.357 34.844 7.183 1.00 14.18 420 ASP A C 1
ATOM 3154 O O . ASP A 1 420 ? 84.249 35.980 6.711 1.00 14.39 420 ASP A O 1
ATOM 3159 N N . ILE A 1 421 ? 85.059 33.870 6.608 1.00 14.23 421 ILE A N 1
ATOM 3160 C CA . ILE A 1 421 ? 85.751 34.056 5.337 1.00 14.70 421 ILE A CA 1
ATOM 3161 C C . ILE A 1 421 ? 85.019 33.280 4.248 1.00 14.20 421 ILE A C 1
ATOM 3162 O O . ILE A 1 421 ? 84.733 32.091 4.403 1.00 14.37 421 ILE A O 1
ATOM 3167 N N . GLY A 1 422 ? 84.704 33.961 3.154 1.00 14.49 422 GLY A N 1
ATOM 3168 C CA . GLY A 1 422 ? 84.056 33.330 2.023 1.00 14.92 422 GLY A CA 1
ATOM 3169 C C . GLY A 1 422 ? 84.142 34.185 0.773 1.00 15.01 422 GLY A C 1
ATOM 3170 O O . GLY A 1 422 ? 84.737 35.267 0.780 1.00 15.29 422 GLY A O 1
ATOM 3171 N N . TYR A 1 423 ? 83.531 33.689 -0.295 1.00 15.43 423 TYR A N 1
ATOM 3172 C CA . TYR A 1 423 ? 83.520 34.375 -1.582 1.00 15.47 423 TYR A CA 1
ATOM 3173 C C . TYR A 1 423 ? 82.156 34.208 -2.247 1.00 15.65 423 TYR A C 1
ATOM 3174 O O . TYR A 1 423 ? 81.398 33.282 -1.932 1.00 15.85 423 TYR A O 1
ATOM 3183 N N . ILE A 1 424 ? 81.845 35.115 -3.164 1.00 15.67 424 ILE A N 1
ATOM 3184 C CA . ILE A 1 424 ? 80.644 35.005 -3.981 1.00 16.16 424 ILE A CA 1
ATOM 3185 C C . ILE A 1 424 ? 81.103 34.703 -5.401 1.00 16.86 424 ILE A C 1
ATOM 3186 O O . ILE A 1 424 ? 82.036 35.337 -5.900 1.00 16.72 424 ILE A O 1
ATOM 3191 N N . ASP A 1 425 ? 80.471 33.718 -6.030 1.00 16.83 425 ASP A N 1
ATOM 3192 C CA . ASP A 1 425 ? 80.892 33.290 -7.363 1.00 18.28 425 ASP A CA 1
ATOM 3193 C C . ASP A 1 425 ? 80.165 34.050 -8.472 1.00 18.84 425 ASP A C 1
ATOM 3194 O O . ASP A 1 425 ? 79.445 35.011 -8.202 1.00 19.23 425 ASP A O 1
ATOM 3199 N N . ASP A 1 426 ? 80.346 33.614 -9.717 1.00 19.91 426 ASP A N 1
ATOM 3200 C CA . ASP A 1 426 ? 79.777 34.326 -10.861 1.00 20.65 426 ASP A CA 1
ATOM 3201 C C . ASP A 1 426 ? 78.254 34.238 -10.936 1.00 20.21 426 ASP A C 1
ATOM 3202 O O . ASP A 1 426 ? 77.623 34.996 -11.674 1.00 21.05 426 ASP A O 1
ATOM 3207 N N . ASP A 1 427 ? 77.672 33.317 -10.170 1.00 20.31 427 ASP A N 1
ATOM 3208 C CA . ASP A 1 427 ? 76.224 33.118 -10.154 1.00 20.11 427 ASP A CA 1
ATOM 3209 C C . ASP A 1 427 ? 75.582 33.665 -8.881 1.00 19.32 427 ASP A C 1
ATOM 3210 O O . ASP A 1 427 ? 74.441 33.318 -8.557 1.00 18.58 427 ASP A O 1
ATOM 3215 N N . ASP A 1 428 ? 76.319 34.522 -8.177 1.00 18.69 428 ASP A N 1
ATOM 3216 C CA . ASP A 1 428 ? 75.854 35.129 -6.926 1.00 18.18 428 ASP A CA 1
ATOM 3217 C C . ASP A 1 428 ? 75.553 34.103 -5.846 1.00 17.70 428 ASP A C 1
ATOM 3218 O O . ASP A 1 428 ? 74.659 34.300 -5.021 1.00 17.15 428 ASP A O 1
ATOM 3223 N N . GLU A 1 429 ? 76.307 33.008 -5.857 1.00 17.06 429 GLU A N 1
ATOM 3224 C CA . GLU A 1 429 ? 76.226 32.018 -4.786 1.00 16.68 429 GLU A CA 1
ATOM 3225 C C . GLU A 1 429 ? 77.397 32.184 -3.836 1.00 16.18 429 GLU A C 1
ATOM 3226 O O . GLU A 1 429 ? 78.545 32.343 -4.262 1.00 16.36 429 GLU A O 1
ATOM 3232 N N . LEU A 1 430 ? 77.093 32.160 -2.541 1.00 15.35 430 LEU A N 1
ATOM 3233 C CA . LEU A 1 430 ? 78.086 32.362 -1.501 1.00 15.19 430 LEU A CA 1
ATOM 3234 C C . LEU A 1 430 ? 78.664 31.036 -1.024 1.00 15.22 430 LEU A C 1
ATOM 3235 O O . LEU A 1 430 ? 77.945 30.043 -0.887 1.00 15.66 430 LEU A O 1
ATOM 3240 N N . PHE A 1 431 ? 79.969 31.033 -0.775 1.00 15.72 431 PHE A N 1
ATOM 3241 C CA . PHE A 1 431 ? 80.661 29.868 -0.231 1.00 15.95 431 PHE A CA 1
ATOM 3242 C C . PHE A 1 431 ? 81.471 30.269 0.986 1.00 16.13 431 PHE A C 1
ATOM 3243 O O . PHE A 1 431 ? 82.239 31.230 0.930 1.00 16.00 431 PHE A O 1
ATOM 3251 N N . ILE A 1 432 ? 81.287 29.545 2.090 1.00 16.81 432 ILE A N 1
ATOM 3252 C CA . ILE A 1 432 ? 82.097 29.745 3.290 1.00 17.56 432 ILE A CA 1
ATOM 3253 C C . ILE A 1 432 ? 83.317 28.841 3.210 1.00 18.45 432 ILE A C 1
ATOM 3254 O O . ILE A 1 432 ? 83.185 27.635 2.970 1.00 18.67 432 ILE A O 1
ATOM 3259 N N . VAL A 1 433 ? 84.493 29.420 3.429 1.00 19.16 433 VAL A N 1
ATOM 3260 C CA . VAL A 1 433 ? 85.740 28.662 3.288 1.00 20.27 433 VAL A CA 1
ATOM 3261 C C . VAL A 1 433 ? 86.605 28.616 4.547 1.00 20.28 433 VAL A C 1
ATOM 3262 O O . VAL A 1 433 ? 87.401 27.692 4.717 1.00 21.21 433 VAL A O 1
ATOM 3266 N N . ASP A 1 434 ? 86.452 29.599 5.430 1.00 19.71 434 ASP A N 1
ATOM 3267 C CA . ASP A 1 434 ? 87.277 29.669 6.629 1.00 20.46 434 ASP A CA 1
ATOM 3268 C C . ASP A 1 434 ? 86.590 30.516 7.695 1.00 20.01 434 ASP A C 1
ATOM 3269 O O . ASP A 1 434 ? 85.560 31.137 7.439 1.00 18.98 434 ASP A O 1
ATOM 3274 N N . ARG A 1 435 ? 87.161 30.516 8.891 1.00 19.97 435 ARG A N 1
ATOM 3275 C CA . ARG A 1 435 ? 86.681 31.348 9.976 1.00 19.65 435 ARG A CA 1
ATOM 3276 C C . ARG A 1 435 ? 87.843 32.143 10.543 1.00 20.43 435 ARG A C 1
ATOM 3277 O O . ARG A 1 435 ? 88.854 31.581 10.969 1.00 21.30 435 ARG A O 1
ATOM 3285 N N . LEU A 1 436 ? 87.699 33.461 10.526 1.00 20.02 436 LEU A N 1
ATOM 3286 C CA . LEU A 1 436 ? 88.702 34.349 11.093 1.00 20.38 436 LEU A CA 1
ATOM 3287 C C . LEU A 1 436 ? 88.565 34.408 12.614 1.00 19.59 436 LEU A C 1
ATOM 3288 O O . LEU A 1 436 ? 89.559 34.339 13.346 1.00 19.99 436 LEU A O 1
ATOM 3293 N N . LYS A 1 437 ? 87.323 34.515 13.086 1.00 18.42 437 LYS A N 1
ATOM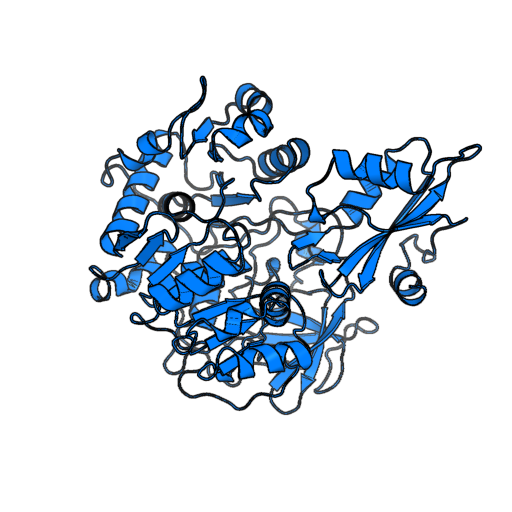 3294 C CA . LYS A 1 437 ? 87.034 34.618 14.515 1.00 17.49 437 LYS A CA 1
ATOM 3295 C C . LYS A 1 437 ? 87.318 33.326 15.281 1.00 17.52 437 LYS A C 1
ATOM 3296 O O . LYS A 1 437 ? 87.378 32.241 14.694 1.00 17.43 437 LYS A O 1
ATOM 3302 N N . GLU A 1 438 ? 87.481 33.465 16.593 1.00 17.58 438 GLU A N 1
ATOM 3303 C CA . GLU A 1 438 ? 87.879 32.369 17.490 1.00 17.87 438 GLU A CA 1
ATOM 3304 C C . GLU A 1 438 ? 86.782 31.341 17.810 1.00 17.77 438 GLU A C 1
ATOM 3305 O O . GLU A 1 438 ? 87.067 30.278 18.368 1.00 18.00 438 GLU A O 1
ATOM 3311 N N . LEU A 1 439 ? 85.536 31.668 17.467 1.00 17.39 439 LEU A N 1
ATOM 3312 C CA . LEU A 1 439 ? 84.374 30.823 17.751 1.00 17.35 439 LEU A CA 1
ATOM 3313 C C . LEU A 1 439 ? 84.570 29.349 17.402 1.00 17.37 439 LEU A C 1
ATOM 3314 O O . LEU A 1 439 ? 85.154 29.018 16.371 1.00 17.48 439 LEU A O 1
ATOM 3319 N N . ILE A 1 440 ? 84.073 28.485 18.283 1.00 17.33 440 ILE A N 1
ATOM 3320 C CA . ILE A 1 440 ? 84.013 27.039 18.053 1.00 17.38 440 ILE A CA 1
ATOM 3321 C C . ILE A 1 440 ? 82.535 26.658 17.959 1.00 17.64 440 ILE A C 1
ATOM 3322 O O . ILE A 1 440 ? 81.712 27.209 18.688 1.00 17.86 440 ILE A O 1
ATOM 3327 N N . LYS A 1 441 ? 82.193 25.742 17.052 1.00 17.63 441 LYS A N 1
ATOM 3328 C CA . LYS A 1 441 ? 80.804 25.298 16.895 1.00 18.63 441 LYS A CA 1
ATOM 3329 C C . LYS A 1 441 ? 80.680 23.787 17.062 1.00 18.26 441 LYS A C 1
ATOM 3330 O O . LYS A 1 441 ? 81.196 23.025 16.241 1.00 18.58 441 LYS A O 1
ATOM 3336 N N . TYR A 1 442 ? 79.997 23.370 18.128 1.00 17.88 442 TYR A N 1
ATOM 3337 C CA . TYR A 1 442 ? 79.751 21.959 18.421 1.00 17.85 442 TYR A CA 1
ATOM 3338 C C . TYR A 1 442 ? 78.302 21.639 18.091 1.00 17.74 442 TYR A C 1
ATOM 3339 O O . TYR A 1 442 ? 77.393 22.094 18.787 1.00 17.30 442 TYR A O 1
ATOM 3348 N N . LYS A 1 443 ? 78.094 20.851 17.035 1.00 17.90 443 LYS A N 1
ATOM 3349 C CA . LYS A 1 443 ? 76.751 20.525 16.532 1.00 17.86 443 LYS A CA 1
ATOM 3350 C C . LYS A 1 443 ? 75.849 21.757 16.423 1.00 17.40 443 LYS A C 1
ATOM 3351 O O . LYS A 1 443 ? 74.661 21.693 16.726 1.00 17.92 443 LYS A O 1
ATOM 3357 N N . GLY A 1 444 ? 76.427 22.883 16.018 1.00 16.52 444 GLY A N 1
ATOM 3358 C CA . GLY A 1 444 ? 75.667 24.121 15.859 1.00 16.65 444 GLY A CA 1
ATOM 3359 C C . GLY A 1 444 ? 75.583 24.975 17.110 1.00 17.06 444 GLY A C 1
ATOM 3360 O O . GLY A 1 444 ? 75.036 26.078 17.069 1.00 17.75 444 GLY A O 1
ATOM 3361 N N . PHE A 1 445 ? 76.112 24.467 18.221 1.00 16.51 445 PHE A N 1
ATOM 3362 C CA . PHE A 1 445 ? 76.157 25.223 19.472 1.00 17.07 445 PHE A CA 1
ATOM 3363 C C . PHE A 1 445 ? 77.451 26.027 19.578 1.00 17.33 445 PHE A C 1
ATOM 3364 O O . PHE A 1 445 ? 78.536 25.518 19.292 1.00 17.73 445 PHE A O 1
ATOM 3372 N N . GLN A 1 446 ? 77.328 27.285 19.994 1.00 17.40 446 GLN A N 1
ATOM 3373 C CA . GLN A 1 446 ? 78.500 28.139 20.209 1.00 17.46 446 GLN A CA 1
ATOM 3374 C C . GLN A 1 446 ? 79.330 27.723 21.408 1.00 17.65 446 GLN A C 1
ATOM 3375 O O . GLN A 1 446 ? 78.809 27.522 22.507 1.00 18.62 446 GLN A O 1
ATOM 3381 N N . VAL A 1 447 ? 80.636 27.616 21.190 1.00 17.37 447 VAL A N 1
ATOM 3382 C CA . VAL A 1 447 ? 81.583 27.493 22.288 1.00 17.83 447 VAL A CA 1
ATOM 3383 C C . VAL A 1 447 ? 82.535 28.685 22.199 1.00 17.83 447 VAL A C 1
ATOM 3384 O O . VAL A 1 447 ? 83.257 28.846 21.213 1.00 18.53 447 VAL A O 1
ATOM 3388 N N . ALA A 1 448 ? 82.491 29.540 23.217 1.00 17.90 448 ALA A N 1
ATOM 3389 C CA . ALA A 1 448 ? 83.357 30.711 23.284 1.00 17.89 448 ALA A CA 1
ATOM 3390 C C . ALA A 1 448 ? 84.673 30.331 23.960 1.00 18.40 448 ALA A C 1
ATOM 3391 O O . ALA A 1 448 ? 84.687 30.088 25.166 1.00 18.76 448 ALA A O 1
ATOM 3393 N N . PRO A 1 449 ? 85.777 30.262 23.190 1.00 19.20 449 PRO A N 1
ATOM 3394 C CA . PRO A 1 449 ? 87.047 29.892 23.828 1.00 19.75 449 PRO A CA 1
ATOM 3395 C C . PRO A 1 449 ? 87.475 30.847 24.944 1.00 20.71 449 PRO A C 1
ATOM 3396 O O . PRO A 1 449 ? 88.085 30.404 25.914 1.00 21.60 449 PRO A O 1
ATOM 3400 N N . ALA A 1 450 ? 87.128 32.128 24.835 1.00 20.71 450 ALA A N 1
ATOM 3401 C CA . ALA A 1 450 ? 87.451 33.096 25.889 1.00 21.46 450 ALA A CA 1
ATOM 3402 C C . ALA A 1 450 ? 86.834 32.713 27.234 1.00 22.33 450 ALA A C 1
ATOM 3403 O O . ALA A 1 450 ? 87.430 32.954 28.281 1.00 22.77 450 ALA A O 1
ATOM 3405 N N . GLU A 1 451 ? 85.644 32.113 27.202 1.00 22.66 451 GLU A N 1
ATOM 3406 C CA . GLU A 1 451 ? 85.000 31.625 28.421 1.00 23.73 451 GLU A CA 1
ATOM 3407 C C . GLU A 1 451 ? 85.776 30.445 29.006 1.00 23.95 451 GLU A C 1
ATOM 3408 O O . GLU A 1 451 ? 86.047 30.409 30.207 1.00 24.13 451 GLU A O 1
ATOM 3414 N N . LEU A 1 452 ? 86.144 29.493 28.152 1.00 23.78 452 LEU A N 1
ATOM 3415 C CA . LEU A 1 452 ? 86.897 28.322 28.596 1.00 24.33 452 LEU A CA 1
ATOM 3416 C C . LEU A 1 452 ? 88.314 28.680 29.036 1.00 24.75 452 LEU A C 1
ATOM 3417 O O . LEU A 1 452 ? 88.826 28.116 30.007 1.00 25.50 452 LEU A O 1
ATOM 3422 N N . GLU A 1 453 ? 88.939 29.617 28.324 1.00 24.62 453 GLU A N 1
ATOM 3423 C CA . GLU A 1 453 ? 90.290 30.070 28.658 1.00 25.32 453 GLU A CA 1
ATOM 3424 C C . GLU A 1 453 ? 90.317 30.724 30.037 1.00 26.35 453 GLU A C 1
ATOM 3425 O O . GLU A 1 453 ? 91.238 30.481 30.819 1.00 27.23 453 GLU A O 1
ATOM 3431 N N . ALA A 1 454 ? 89.290 31.520 30.334 1.00 27.25 454 ALA A N 1
ATOM 3432 C CA . ALA A 1 454 ? 89.133 32.161 31.644 1.00 28.71 454 ALA A CA 1
ATOM 3433 C C . ALA A 1 454 ? 88.883 31.157 32.770 1.00 29.98 454 ALA A C 1
ATOM 3434 O O . ALA A 1 454 ? 89.406 31.321 33.875 1.00 30.67 454 ALA A O 1
ATOM 3436 N N . LEU A 1 455 ? 88.088 30.122 32.493 1.00 30.59 455 LEU A N 1
ATOM 3437 C CA . LEU A 1 455 ? 87.856 29.051 33.467 1.00 31.91 455 LEU A CA 1
ATOM 3438 C C . LEU A 1 455 ? 89.126 28.240 33.716 1.00 32.23 455 LEU A C 1
ATOM 3439 O O . LEU A 1 455 ? 89.394 27.840 34.850 1.00 32.92 455 LEU A O 1
ATOM 3444 N N . LEU A 1 456 ? 89.900 28.013 32.656 1.00 33.18 456 LEU A N 1
ATOM 3445 C CA . LEU A 1 456 ? 91.177 27.300 32.748 1.00 34.08 456 LEU A CA 1
ATOM 3446 C C . LEU A 1 456 ? 92.221 28.066 33.564 1.00 35.91 456 LEU A C 1
ATOM 3447 O O . LEU A 1 456 ? 92.936 27.469 34.376 1.00 36.30 456 LEU A O 1
ATOM 3452 N N . LEU A 1 457 ? 92.298 29.381 33.352 1.00 36.84 457 LEU A N 1
ATOM 3453 C CA . LEU A 1 457 ? 93.246 30.238 34.075 1.00 38.74 457 LEU A CA 1
ATOM 3454 C C . LEU A 1 457 ? 92.925 30.362 35.567 1.00 39.79 457 LEU A C 1
ATOM 3455 O O . LEU A 1 457 ? 93.800 30.720 36.364 1.00 40.66 457 LEU A O 1
ATOM 3460 N N . ASN A 1 458 ? 91.678 30.060 35.937 1.00 41.05 458 ASN A N 1
ATOM 3461 C CA . ASN A 1 458 ? 91.252 30.023 37.340 1.00 42.02 458 ASN A CA 1
ATOM 3462 C C . ASN A 1 458 ? 91.958 28.939 38.155 1.00 43.05 458 ASN A C 1
ATOM 3463 O O . ASN A 1 458 ? 92.072 29.051 39.377 1.00 43.83 458 ASN A O 1
ATOM 3468 N N . HIS A 1 459 ? 92.418 27.892 37.472 1.00 43.23 459 HIS A N 1
ATOM 3469 C CA . HIS A 1 459 ? 93.125 26.786 38.113 1.00 44.10 459 HIS A CA 1
ATOM 3470 C C . HIS A 1 459 ? 94.526 27.224 38.553 1.00 43.81 459 HIS A C 1
ATOM 3471 O O . HIS A 1 459 ? 95.267 27.814 37.761 1.00 43.89 459 HIS A O 1
ATOM 3478 N N . PRO A 1 460 ? 94.889 26.944 39.821 1.00 43.97 460 PRO A N 1
ATOM 3479 C CA . PRO A 1 460 ? 96.208 27.297 40.363 1.00 43.82 460 PRO A CA 1
ATOM 3480 C C . PRO A 1 460 ? 97.379 26.647 39.619 1.00 43.55 460 PRO A C 1
ATOM 3481 O O . PRO A 1 460 ? 98.484 27.194 39.618 1.00 43.92 460 PRO A O 1
ATOM 3485 N N . ASN A 1 461 ? 97.128 25.501 38.988 1.00 43.03 461 ASN A N 1
ATOM 3486 C CA . ASN A 1 461 ? 98.168 24.752 38.280 1.00 42.90 461 ASN A CA 1
ATOM 3487 C C . ASN A 1 461 ? 98.290 25.072 36.783 1.00 42.18 461 ASN A C 1
ATOM 3488 O O . ASN A 1 461 ? 99.145 24.510 36.091 1.00 41.65 461 ASN A O 1
ATOM 3493 N N . ILE A 1 462 ? 97.441 25.974 36.293 1.00 41.21 462 ILE A N 1
ATOM 3494 C CA . ILE A 1 462 ? 97.482 26.396 34.889 1.00 40.48 462 ILE A CA 1
ATOM 3495 C C . ILE A 1 462 ? 97.977 27.838 34.773 1.00 40.24 462 ILE A C 1
ATOM 3496 O O . ILE A 1 462 ? 97.409 28.752 35.375 1.00 40.76 462 ILE A O 1
ATOM 3501 N N . SER A 1 463 ? 99.043 28.022 33.997 1.00 39.87 463 SER A N 1
ATOM 3502 C CA . SER A 1 463 ? 99.667 29.331 33.815 1.00 39.92 463 SER A CA 1
ATOM 3503 C C . SER A 1 463 ? 99.111 30.069 32.595 1.00 38.80 463 SER A C 1
ATOM 3504 O O . SER A 1 463 ? 98.818 31.264 32.665 1.00 39.26 463 SER A O 1
ATOM 3507 N N . ASP A 1 464 ? 98.976 29.351 31.482 1.00 37.45 464 ASP A N 1
ATOM 3508 C CA . ASP A 1 464 ? 98.456 29.924 30.241 1.00 35.87 464 ASP A CA 1
ATOM 3509 C C . ASP A 1 464 ? 97.637 28.893 29.467 1.00 34.72 464 ASP A C 1
ATOM 3510 O O . ASP A 1 464 ? 97.870 27.687 29.589 1.00 34.41 464 ASP A O 1
ATOM 3515 N N . ALA A 1 465 ? 96.679 29.371 28.674 1.00 32.98 465 ALA A N 1
ATOM 3516 C CA . ALA A 1 465 ? 95.755 28.484 27.963 1.00 31.46 465 ALA A CA 1
ATOM 3517 C C . ALA A 1 465 ? 95.241 29.077 26.652 1.00 30.08 465 ALA A C 1
ATOM 3518 O O . ALA A 1 465 ? 95.091 30.293 26.523 1.00 30.22 465 ALA A O 1
ATOM 3520 N N . ALA A 1 466 ? 94.977 28.199 25.687 1.00 28.73 466 ALA A N 1
ATOM 3521 C CA . ALA A 1 466 ? 94.383 28.580 24.410 1.00 27.15 466 ALA A CA 1
ATOM 3522 C C . ALA A 1 466 ? 93.443 27.476 23.940 1.00 26.17 466 ALA A C 1
ATOM 3523 O O . ALA A 1 466 ? 93.847 26.317 23.812 1.00 26.31 466 ALA A O 1
ATOM 3525 N N . VAL A 1 467 ? 92.187 27.838 23.693 1.00 24.38 467 VAL A N 1
ATOM 3526 C CA . VAL A 1 467 ? 91.172 26.871 23.276 1.00 23.20 467 VAL A CA 1
ATOM 3527 C C . VAL A 1 467 ? 90.829 27.100 21.804 1.00 22.65 467 VAL A C 1
ATOM 3528 O O . VAL A 1 467 ? 90.467 28.211 21.407 1.00 22.71 467 VAL A O 1
ATOM 3532 N N . VAL A 1 468 ? 90.979 26.050 20.998 1.00 21.92 468 VAL A N 1
ATOM 3533 C CA . VAL A 1 468 ? 90.755 26.117 19.552 1.00 21.26 468 VAL A CA 1
ATOM 3534 C C . VAL A 1 468 ? 89.895 24.939 19.075 1.00 21.19 468 VAL A C 1
ATOM 3535 O O . VAL A 1 468 ? 89.823 23.915 19.755 1.00 21.54 468 VAL A O 1
ATOM 3539 N N . PRO A 1 469 ? 89.233 25.083 17.911 1.00 21.04 469 PRO A N 1
ATOM 3540 C CA . PRO A 1 469 ? 88.457 23.961 17.397 1.00 21.29 469 PRO A CA 1
ATOM 3541 C C . PRO A 1 469 ? 89.346 22.876 16.792 1.00 21.55 469 PRO A C 1
ATOM 3542 O O . PRO A 1 469 ? 90.373 23.177 16.169 1.00 21.54 469 PRO A O 1
ATOM 3546 N N . MET A 1 470 ? 88.951 21.624 16.999 1.00 21.79 470 MET A N 1
ATOM 3547 C CA . MET A 1 470 ? 89.540 20.492 16.294 1.00 22.99 470 MET A CA 1
ATOM 3548 C C . MET A 1 470 ? 88.431 19.862 15.469 1.00 23.01 470 MET A C 1
ATOM 3549 O O . MET A 1 470 ? 87.331 19.643 15.982 1.00 23.41 470 MET A O 1
ATOM 3554 N N . LYS A 1 471 ? 88.712 19.584 14.196 1.00 23.49 471 LYS A N 1
ATOM 3555 C CA . LYS A 1 471 ? 87.719 18.973 13.313 1.00 24.31 471 LYS A CA 1
ATOM 3556 C C . LYS A 1 471 ? 87.246 17.644 13.894 1.00 23.83 471 LYS A C 1
ATOM 3557 O O . LYS A 1 471 ? 88.042 16.872 14.441 1.00 23.59 471 LYS A O 1
ATOM 3563 N N . ASP A 1 472 ? 85.945 17.397 13.777 1.00 22.64 472 ASP A N 1
ATOM 3564 C CA . ASP A 1 472 ? 85.305 16.219 14.357 1.00 21.97 472 ASP A CA 1
ATOM 3565 C C . ASP A 1 472 ? 84.135 15.793 13.473 1.00 21.99 472 ASP A C 1
ATOM 3566 O O . ASP A 1 472 ? 83.308 16.622 13.104 1.00 21.07 472 ASP A O 1
ATOM 3571 N N . GLU A 1 473 ? 84.067 14.507 13.130 1.00 22.13 473 GLU A N 1
ATOM 3572 C CA . GLU A 1 473 ? 83.003 14.002 12.253 1.00 22.29 473 GLU A CA 1
ATOM 3573 C C . GLU A 1 473 ? 81.622 14.118 12.886 1.00 21.59 473 GLU A C 1
ATOM 3574 O O . GLU A 1 473 ? 80.670 14.562 12.243 1.00 21.81 473 GLU A O 1
ATOM 3580 N N . GLN A 1 474 ? 81.513 13.721 14.149 1.00 20.88 474 GLN A N 1
ATOM 3581 C CA . GLN A 1 474 ? 80.213 13.683 14.810 1.00 20.57 474 GLN A CA 1
ATOM 3582 C C . GLN A 1 474 ? 79.672 15.067 15.166 1.00 20.71 474 GLN A C 1
ATOM 3583 O O . GLN A 1 474 ? 78.472 15.316 15.043 1.00 20.83 474 GLN A O 1
ATOM 3589 N N . ALA A 1 475 ? 80.558 15.965 15.582 1.00 20.35 475 ALA A N 1
ATOM 3590 C CA . ALA A 1 475 ? 80.135 17.266 16.103 1.00 19.99 475 ALA A CA 1
ATOM 3591 C C . ALA A 1 475 ? 80.504 18.460 15.222 1.00 19.91 475 ALA A C 1
ATOM 3592 O O . ALA A 1 475 ? 80.134 19.600 15.532 1.00 19.91 475 ALA A O 1
ATOM 3594 N N . GLY A 1 476 ? 81.220 18.202 14.129 1.00 19.74 476 GLY A N 1
ATOM 3595 C CA . GLY A 1 476 ? 81.768 19.267 13.285 1.00 19.41 476 GLY A CA 1
ATOM 3596 C C . GLY A 1 476 ? 83.089 19.772 13.831 1.00 19.51 476 GLY A C 1
ATOM 3597 O O . GLY A 1 476 ? 84.132 19.648 13.183 1.00 19.79 476 GLY A O 1
ATOM 3598 N N . GLU A 1 477 ? 83.029 20.356 15.027 1.00 19.69 477 GLU A N 1
ATOM 3599 C CA . GLU A 1 477 ? 84.202 20.836 15.751 1.00 19.90 477 GLU A CA 1
ATOM 3600 C C . GLU A 1 477 ? 84.051 20.487 17.226 1.00 19.68 477 GLU A C 1
ATOM 3601 O O . GLU A 1 477 ? 82.939 20.489 17.756 1.00 19.34 477 GLU A O 1
ATOM 3607 N N . VAL A 1 478 ? 85.169 20.183 17.883 1.00 20.09 478 VAL A N 1
ATOM 3608 C CA . VAL A 1 478 ? 85.189 20.008 19.339 1.00 20.49 478 VAL A CA 1
ATOM 3609 C C . VAL A 1 478 ? 86.250 20.929 19.944 1.00 20.63 478 VAL A C 1
ATOM 3610 O O . VAL A 1 478 ? 87.259 21.207 19.293 1.00 20.73 478 VAL A O 1
ATOM 3614 N N . PRO A 1 479 ? 86.024 21.417 21.181 1.00 21.41 479 PRO A N 1
ATOM 3615 C CA . PRO A 1 479 ? 87.032 22.272 21.803 1.00 21.78 479 PRO A CA 1
ATOM 3616 C C . PRO A 1 479 ? 88.236 21.467 22.279 1.00 22.01 479 PRO A C 1
ATOM 3617 O O . PRO A 1 479 ? 88.071 20.438 22.941 1.00 22.38 479 PRO A O 1
ATOM 3621 N N . VAL A 1 480 ? 89.430 21.924 21.910 1.00 22.19 480 VAL A N 1
ATOM 3622 C CA . VAL A 1 480 ? 90.671 21.388 22.479 1.00 22.86 480 VAL A CA 1
ATOM 3623 C C . VAL A 1 480 ? 91.492 22.514 23.103 1.00 23.45 480 VAL A C 1
ATOM 3624 O O . VAL A 1 480 ? 91.408 23.665 22.670 1.00 23.26 480 VAL A O 1
ATOM 3628 N N . ALA A 1 481 ? 92.275 22.180 24.124 1.00 24.16 481 ALA A N 1
ATOM 3629 C CA . ALA A 1 481 ? 93.048 23.183 24.846 1.00 25.37 481 ALA A CA 1
ATOM 3630 C C . ALA A 1 481 ? 94.550 22.943 24.769 1.00 26.55 481 ALA A C 1
ATOM 3631 O O . ALA A 1 481 ? 95.020 21.821 24.976 1.00 26.92 481 ALA A O 1
ATOM 3633 N N . PHE A 1 482 ? 95.288 24.005 24.457 1.00 28.08 482 PHE A N 1
ATOM 3634 C CA . PHE A 1 482 ? 96.739 24.026 24.611 1.00 29.71 482 PHE A CA 1
ATOM 3635 C C . PHE A 1 482 ? 97.031 24.714 25.937 1.00 30.89 482 PHE A C 1
ATOM 3636 O O . PHE A 1 482 ? 96.667 25.873 26.134 1.00 31.19 482 PHE A O 1
ATOM 3644 N N . VAL A 1 483 ? 97.665 23.985 26.856 1.00 32.71 483 VAL A N 1
ATOM 3645 C CA . VAL A 1 483 ? 97.794 24.434 28.245 1.00 34.08 483 VAL A CA 1
ATOM 3646 C C . VAL A 1 483 ? 99.255 24.500 28.696 1.00 35.90 483 VAL A C 1
ATOM 3647 O O . VAL A 1 483 ? 100.023 23.560 28.480 1.00 36.43 483 VAL A O 1
ATOM 3651 N N . VAL A 1 484 ? 99.624 25.622 29.313 1.00 37.62 484 VAL A N 1
ATOM 3652 C CA . VAL A 1 484 ? 100.938 25.788 29.935 1.00 40.13 484 VAL A CA 1
ATOM 3653 C C . VAL A 1 484 ? 100.805 25.586 31.446 1.00 42.20 484 VAL A C 1
ATOM 3654 O O . VAL A 1 484 ? 100.029 26.279 32.108 1.00 41.19 484 VAL A O 1
ATOM 3658 N N . ARG A 1 485 ? 101.562 24.627 31.978 1.00 45.64 485 ARG A N 1
ATOM 3659 C CA . ARG A 1 485 ? 101.528 24.297 33.403 1.00 48.96 485 ARG A CA 1
ATOM 3660 C C . ARG A 1 485 ? 102.227 25.346 34.266 1.00 50.74 485 ARG A C 1
ATOM 3661 O O . ARG A 1 485 ? 103.156 26.018 33.813 1.00 51.89 485 ARG A O 1
ATOM 3669 N N . SER A 1 486 ? 101.773 25.473 35.511 1.00 52.67 486 SER A N 1
ATOM 3670 C CA . SER A 1 486 ? 102.460 26.286 36.513 1.00 55.36 486 SER A CA 1
ATOM 3671 C C . SER A 1 486 ? 103.722 25.566 36.986 1.00 57.33 486 SER A C 1
ATOM 3672 O O . SER A 1 486 ? 103.846 24.348 36.827 1.00 58.14 486 SER A O 1
ATOM 3675 N N . ASN A 1 487 ? 104.655 26.324 37.561 1.00 59.91 487 ASN A N 1
ATOM 3676 C CA . ASN A 1 487 ? 105.905 25.763 38.074 1.00 61.13 487 ASN A CA 1
ATOM 3677 C C . ASN A 1 487 ? 105.671 24.745 39.187 1.00 61.70 487 ASN A C 1
ATOM 3678 O O . ASN A 1 487 ? 104.983 25.034 40.171 1.00 62.40 487 ASN A O 1
ATOM 3683 N N . GLY A 1 488 ? 106.235 23.553 39.010 1.00 62.12 488 GLY A N 1
ATOM 3684 C CA . GLY A 1 488 ? 106.102 22.467 39.982 1.00 62.24 488 GLY A CA 1
ATOM 3685 C C . GLY A 1 488 ? 104.716 21.848 40.011 1.00 62.39 488 GLY A C 1
ATOM 3686 O O . GLY A 1 488 ? 104.156 21.615 41.085 1.00 63.03 488 GLY A O 1
ATOM 3687 N N . SER A 1 489 ? 104.166 21.581 38.828 1.00 61.64 489 SER A N 1
ATOM 3688 C CA . SER A 1 489 ? 102.841 20.979 38.702 1.00 60.50 489 SER A CA 1
ATOM 3689 C C . SER A 1 489 ? 102.879 19.720 37.839 1.00 59.41 489 SER A C 1
ATOM 3690 O O . SER A 1 489 ? 103.550 19.684 36.804 1.00 59.40 489 SER A O 1
ATOM 3693 N N . THR A 1 490 ? 102.158 18.691 38.279 1.00 57.41 490 THR A N 1
ATOM 3694 C CA . THR A 1 490 ? 102.038 17.441 37.525 1.00 56.15 490 THR A CA 1
ATOM 3695 C C . THR A 1 490 ? 100.577 17.144 37.170 1.00 54.13 490 THR A C 1
ATOM 3696 O O . THR A 1 490 ? 100.150 15.983 37.158 1.00 54.89 490 THR A O 1
ATOM 3700 N N . ILE A 1 491 ? 99.821 18.202 36.879 1.00 51.34 491 ILE A N 1
ATOM 3701 C CA . ILE A 1 491 ? 98.414 18.087 36.481 1.00 48.10 491 ILE A CA 1
ATOM 3702 C C . ILE A 1 491 ? 98.275 17.287 35.178 1.00 46.01 491 ILE A C 1
ATOM 3703 O O . ILE A 1 491 ? 99.049 17.476 34.235 1.00 45.33 491 ILE A O 1
ATOM 3708 N N . THR A 1 492 ? 97.300 16.380 35.151 1.00 43.07 492 THR A N 1
ATOM 3709 C CA . THR A 1 492 ? 97.095 15.493 34.004 1.00 41.82 492 THR A CA 1
ATOM 3710 C C . THR A 1 492 ? 96.047 16.041 33.036 1.00 40.43 492 THR A C 1
ATOM 3711 O O . THR A 1 492 ? 95.327 16.992 33.357 1.00 39.57 492 THR A O 1
ATOM 3715 N N . GLU A 1 493 ? 95.975 15.432 31.853 1.00 39.76 493 GLU A N 1
ATOM 3716 C CA . GLU A 1 493 ? 94.972 15.773 30.845 1.00 38.79 493 GLU A CA 1
ATOM 3717 C C . GLU A 1 493 ? 93.553 15.591 31.389 1.00 39.02 493 GLU A C 1
ATOM 3718 O O . GLU A 1 493 ? 92.705 16.476 31.232 1.00 38.04 493 GLU A O 1
ATOM 3724 N N . ASP A 1 494 ? 93.313 14.451 32.038 1.00 38.79 494 ASP A N 1
ATOM 3725 C CA . ASP A 1 494 ? 92.010 14.129 32.622 1.00 38.81 494 ASP A CA 1
ATOM 3726 C C . ASP A 1 494 ? 91.612 15.070 33.754 1.00 38.40 494 ASP A C 1
ATOM 3727 O O . ASP A 1 494 ? 90.430 15.359 33.936 1.00 37.91 494 ASP A O 1
ATOM 3732 N N . GLU A 1 495 ? 92.604 15.540 34.510 1.00 38.16 495 GLU A N 1
ATOM 3733 C CA . GLU A 1 495 ? 92.371 16.467 35.613 1.00 38.08 495 GLU A CA 1
ATOM 3734 C C . GLU A 1 495 ? 91.868 17.815 35.092 1.00 35.90 495 GLU A C 1
ATOM 3735 O O . GLU A 1 495 ? 90.931 18.391 35.647 1.00 34.99 495 GLU A O 1
ATOM 3741 N N . VAL A 1 496 ? 92.497 18.299 34.021 1.00 34.57 496 VAL A N 1
ATOM 3742 C CA . VAL A 1 496 ? 92.106 19.549 33.364 1.00 33.33 496 VAL A CA 1
ATOM 3743 C C . VAL A 1 496 ? 90.673 19.456 32.824 1.00 32.86 496 VAL A C 1
ATOM 3744 O O . VAL A 1 496 ? 89.876 20.378 33.007 1.00 31.74 496 VAL A O 1
ATOM 3748 N N . LYS A 1 497 ? 90.356 18.332 32.180 1.00 32.94 497 LYS A N 1
ATOM 3749 C CA . LYS A 1 497 ? 89.029 18.099 31.597 1.00 32.56 497 LYS A CA 1
ATOM 3750 C C . LYS A 1 497 ? 87.922 18.044 32.643 1.00 32.69 497 LYS A C 1
ATOM 3751 O O . LYS A 1 497 ? 86.889 18.693 32.485 1.00 31.74 497 LYS A O 1
ATOM 3757 N N . ASP A 1 498 ? 88.143 17.265 33.702 1.00 33.17 498 ASP A N 1
ATOM 3758 C CA . ASP A 1 498 ? 87.154 17.086 34.769 1.00 33.36 498 ASP A CA 1
ATOM 3759 C C . ASP A 1 498 ? 86.848 18.390 35.504 1.00 32.56 498 ASP A C 1
ATOM 3760 O O . ASP A 1 498 ? 85.713 18.618 35.925 1.00 33.02 498 ASP A O 1
ATOM 3765 N N . PHE A 1 499 ? 87.870 19.232 35.652 1.00 32.36 499 PHE A N 1
ATOM 3766 C CA . PHE A 1 499 ? 87.732 20.552 36.266 1.00 31.70 499 PHE A CA 1
ATOM 3767 C C . PHE A 1 499 ? 86.780 21.442 35.465 1.00 31.52 499 PHE A C 1
ATOM 3768 O O . PHE A 1 499 ? 85.965 22.164 36.042 1.00 31.83 499 PHE A O 1
ATOM 3776 N N . ILE A 1 500 ? 86.891 21.372 34.140 1.00 31.28 500 ILE A N 1
ATOM 3777 C CA . ILE A 1 500 ? 86.023 22.130 33.238 1.00 30.28 500 ILE A CA 1
ATOM 3778 C C . ILE A 1 500 ? 84.626 21.507 33.155 1.00 30.31 500 ILE A C 1
ATOM 3779 O O . ILE A 1 500 ? 83.617 22.214 33.254 1.00 29.78 500 ILE A O 1
ATOM 3784 N N . SER A 1 501 ? 84.576 20.184 32.992 1.00 30.62 501 SER A N 1
ATOM 3785 C CA . SER A 1 501 ? 83.317 19.460 32.793 1.00 31.18 501 SER A CA 1
ATOM 3786 C C . SER A 1 501 ? 82.278 19.681 33.897 1.00 31.12 501 SER A C 1
ATOM 3787 O O . SER A 1 501 ? 81.078 19.682 33.628 1.00 30.82 501 SER A O 1
ATOM 3790 N N . LYS A 1 502 ? 82.742 19.872 35.131 1.00 31.86 502 LYS A N 1
ATOM 3791 C CA . LYS A 1 502 ? 81.852 20.111 36.270 1.00 31.92 502 LYS A CA 1
ATOM 3792 C C . LYS A 1 502 ? 81.173 21.483 36.219 1.00 31.16 502 LYS A C 1
ATOM 3793 O O . LYS A 1 502 ? 80.174 21.713 36.909 1.00 31.30 502 LYS A O 1
ATOM 3799 N N . GLN A 1 503 ? 81.712 22.382 35.396 1.00 29.04 503 GLN A N 1
ATOM 3800 C CA . GLN A 1 503 ? 81.285 23.782 35.380 1.00 27.57 503 GLN A CA 1
ATOM 3801 C C . GLN A 1 503 ? 80.441 24.166 34.163 1.00 26.14 503 GLN A C 1
ATOM 3802 O O . GLN A 1 503 ? 79.699 25.149 34.208 1.00 26.66 503 GLN A O 1
ATOM 3808 N N . VAL A 1 504 ? 80.559 23.400 33.081 1.00 24.21 504 VAL A N 1
ATOM 3809 C CA . VAL A 1 504 ? 79.977 23.805 31.794 1.00 22.27 504 VAL A CA 1
ATOM 3810 C C . VAL A 1 504 ? 78.896 22.854 31.284 1.00 21.39 504 VAL A C 1
ATOM 3811 O O . VAL A 1 504 ? 78.819 21.698 31.711 1.00 21.60 504 VAL A O 1
ATOM 3815 N N . ILE A 1 505 ? 78.059 23.359 30.377 1.00 20.36 505 ILE A N 1
ATOM 3816 C CA . ILE A 1 505 ? 77.100 22.538 29.634 1.00 19.62 505 ILE A CA 1
ATOM 3817 C C . ILE A 1 505 ? 77.876 21.544 28.760 1.00 19.47 505 ILE A C 1
ATOM 3818 O O . ILE A 1 505 ? 79.016 21.816 28.375 1.00 19.67 505 ILE A O 1
ATOM 3823 N N . PHE A 1 506 ? 77.259 20.399 28.458 1.00 19.53 506 PHE A N 1
ATOM 3824 C CA . PHE A 1 506 ? 77.939 19.297 27.753 1.00 19.82 506 PHE A CA 1
ATOM 3825 C C . PHE A 1 506 ? 78.790 19.703 26.543 1.00 19.49 506 PHE A C 1
ATOM 3826 O O . PHE A 1 506 ? 79.906 19.209 26.378 1.00 19.74 506 PHE A O 1
ATOM 3834 N N . TYR A 1 507 ? 78.282 20.610 25.710 1.00 18.83 507 TYR A N 1
ATOM 3835 C CA . TYR A 1 507 ? 78.954 20.915 24.445 1.00 18.76 507 TYR A CA 1
ATOM 3836 C C . TYR A 1 507 ? 80.239 21.743 24.572 1.00 19.02 507 TYR A C 1
ATOM 3837 O O . TYR A 1 507 ? 81.004 21.863 23.617 1.00 19.16 507 TYR A O 1
ATOM 3846 N N . LYS A 1 508 ? 80.475 22.296 25.760 1.00 19.33 508 LYS A N 1
ATOM 3847 C CA . LYS A 1 508 ? 81.657 23.115 26.012 1.00 20.03 508 LYS A CA 1
ATOM 3848 C C . LYS A 1 508 ? 82.821 22.300 26.569 1.00 21.18 508 LYS A C 1
ATOM 3849 O O . LYS A 1 508 ? 83.900 22.842 26.802 1.00 21.74 508 LYS A O 1
ATOM 3855 N N . ARG A 1 509 ? 82.598 21.006 26.787 1.00 22.35 509 ARG A N 1
ATOM 3856 C CA . ARG A 1 509 ? 83.638 20.127 27.325 1.00 23.52 509 ARG A CA 1
ATOM 3857 C C . ARG A 1 509 ? 84.873 20.116 26.435 1.00 23.95 509 ARG A C 1
ATOM 3858 O O . ARG A 1 509 ? 84.765 20.117 25.210 1.00 24.11 509 ARG A O 1
ATOM 3866 N N . ILE A 1 510 ? 86.045 20.119 27.064 1.00 24.18 510 ILE A N 1
ATOM 3867 C CA . ILE A 1 510 ? 87.313 20.060 26.342 1.00 25.33 510 ILE A CA 1
ATOM 3868 C C . ILE A 1 510 ? 87.652 18.592 26.101 1.00 25.42 510 ILE A C 1
ATOM 3869 O O . ILE A 1 510 ? 87.661 17.791 27.037 1.00 26.29 510 ILE A O 1
ATOM 3874 N N . LYS A 1 511 ? 87.907 18.248 24.841 1.00 26.04 511 LYS A N 1
ATOM 3875 C CA . LYS A 1 511 ? 88.068 16.848 24.437 1.00 26.77 511 LYS A CA 1
ATOM 3876 C C . LYS A 1 511 ? 89.522 16.372 24.402 1.00 27.37 511 LYS A C 1
ATOM 3877 O O . LYS A 1 511 ? 89.792 15.182 24.587 1.00 26.48 511 LYS A O 1
ATOM 3883 N N . ARG A 1 512 ? 90.449 17.295 24.160 1.00 27.74 512 ARG A N 1
ATOM 3884 C CA . ARG A 1 512 ? 91.881 17.003 24.261 1.00 29.26 512 ARG A CA 1
ATOM 3885 C C . ARG A 1 512 ? 92.595 18.170 24.922 1.00 30.50 512 ARG A C 1
ATOM 3886 O O . ARG A 1 512 ? 92.228 19.329 24.712 1.00 29.84 512 ARG A O 1
ATOM 3894 N N . VAL A 1 513 ? 93.607 17.872 25.733 1.00 32.02 513 VAL A N 1
ATOM 3895 C CA . VAL A 1 513 ? 94.509 18.920 26.207 1.00 33.90 513 VAL A CA 1
ATOM 3896 C C . VAL A 1 513 ? 95.945 18.607 25.781 1.00 34.68 513 VAL A C 1
ATOM 3897 O O . VAL A 1 513 ? 96.411 17.468 25.901 1.00 35.41 513 VAL A O 1
ATOM 3901 N N . PHE A 1 514 ? 96.621 19.622 25.252 1.00 35.09 514 PHE A N 1
ATOM 3902 C CA . PHE A 1 514 ? 97.998 19.493 24.795 1.00 35.71 514 PHE A CA 1
ATOM 3903 C C . PHE A 1 514 ? 98.895 20.404 25.623 1.00 36.46 514 PHE A C 1
ATOM 3904 O O . PHE A 1 514 ? 98.800 21.632 25.535 1.00 35.42 514 PHE A O 1
ATOM 3912 N N . PHE A 1 515 ? 99.755 19.797 26.437 1.00 37.63 515 PHE A N 1
ATOM 3913 C CA . PHE A 1 515 ? 100.655 20.554 27.301 1.00 38.95 515 PHE A CA 1
ATOM 3914 C C . PHE A 1 515 ? 101.853 21.083 26.522 1.00 40.17 515 PHE A C 1
ATOM 3915 O O . PHE A 1 515 ? 102.552 20.327 25.842 1.00 40.02 515 PHE A O 1
ATOM 3923 N N . VAL A 1 516 ? 102.066 22.394 26.618 1.00 41.18 516 VAL A N 1
ATOM 3924 C CA . VAL A 1 516 ? 103.128 23.083 25.887 1.00 43.01 516 VAL A CA 1
ATOM 3925 C C . VAL A 1 516 ? 103.890 24.046 26.799 1.00 44.38 516 VAL A C 1
ATOM 3926 O O . VAL A 1 516 ? 103.384 24.449 27.851 1.00 44.38 516 VAL A O 1
ATOM 3930 N N . ASP A 1 517 ? 105.107 24.404 26.388 1.00 46.44 517 ASP A N 1
ATOM 3931 C CA . ASP A 1 517 ? 105.942 25.344 27.137 1.00 47.70 517 ASP A CA 1
ATOM 3932 C C . ASP A 1 517 ? 105.386 26.766 27.072 1.00 47.72 517 ASP A C 1
ATOM 3933 O O . ASP A 1 517 ? 105.358 27.474 28.081 1.00 48.24 517 ASP A O 1
ATOM 3938 N N . ALA A 1 518 ? 104.944 27.170 25.882 1.00 47.50 518 ALA A N 1
ATOM 3939 C CA . ALA A 1 518 ? 104.401 28.509 25.659 1.00 47.23 518 ALA A CA 1
ATOM 3940 C C . ALA A 1 518 ? 103.269 28.503 24.630 1.00 46.83 518 ALA A C 1
ATOM 3941 O O . ALA A 1 518 ? 103.215 27.638 23.752 1.00 46.87 518 ALA A O 1
ATOM 3943 N N . ILE A 1 519 ? 102.367 29.474 24.757 1.00 46.54 519 ILE A N 1
ATOM 3944 C CA . ILE A 1 519 ? 101.294 29.679 23.789 1.00 45.74 519 ILE A CA 1
ATOM 3945 C C . ILE A 1 519 ? 101.781 30.654 22.714 1.00 46.07 519 ILE A C 1
ATOM 3946 O O . ILE A 1 519 ? 102.234 31.754 23.044 1.00 45.36 519 ILE A O 1
ATOM 3951 N N . PRO A 1 520 ? 101.703 30.250 21.428 1.00 47.11 520 PRO A N 1
ATOM 3952 C CA . PRO A 1 520 ? 102.124 31.111 20.318 1.00 48.49 520 PRO A CA 1
ATOM 3953 C C . PRO A 1 520 ? 101.325 32.412 20.284 1.00 49.93 520 PRO A C 1
ATOM 3954 O O . PRO A 1 520 ? 100.094 32.383 20.194 1.00 49.71 520 PRO A O 1
ATOM 3958 N N . LYS A 1 521 ? 102.028 33.539 20.376 1.00 51.16 521 LYS A N 1
ATOM 3959 C CA . LYS A 1 521 ? 101.388 34.852 20.432 1.00 52.13 521 LYS A CA 1
ATOM 3960 C C . LYS A 1 521 ? 102.049 35.865 19.502 1.00 53.72 521 LYS A C 1
ATOM 3961 O O . LYS A 1 521 ? 103.233 35.748 19.178 1.00 53.66 521 LYS A O 1
ATOM 3967 N N . SER A 1 522 ? 101.266 36.853 19.075 1.00 55.14 522 SER A N 1
ATOM 3968 C CA . SER A 1 522 ? 101.777 37.987 18.310 1.00 56.78 522 SER A CA 1
ATOM 3969 C C . SER A 1 522 ? 102.525 38.949 19.243 1.00 58.05 522 SER A C 1
ATOM 3970 O O . SER A 1 522 ? 102.295 38.928 20.456 1.00 58.44 522 SER A O 1
ATOM 3973 N N . PRO A 1 523 ? 103.429 39.786 18.686 1.00 59.82 523 PRO A N 1
ATOM 3974 C CA . PRO A 1 523 ? 104.146 40.794 19.481 1.00 60.19 523 PRO A CA 1
ATOM 3975 C C . PRO A 1 523 ? 103.238 41.674 20.348 1.00 60.81 523 PRO A C 1
ATOM 3976 O O . PRO A 1 523 ? 103.664 42.132 21.411 1.00 60.77 523 PRO A O 1
ATOM 3980 N N . SER A 1 524 ? 102.004 41.897 19.897 1.00 61.30 524 SER A N 1
ATOM 3981 C CA . SER A 1 524 ? 101.019 42.677 20.650 1.00 61.66 524 SER A CA 1
ATOM 3982 C C . SER A 1 524 ? 100.511 41.937 21.890 1.00 60.93 524 SER A C 1
ATOM 3983 O O . SER A 1 524 ? 100.129 42.565 22.880 1.00 61.92 524 SER A O 1
ATOM 3986 N N . GLY A 1 525 ? 100.505 40.607 21.825 1.00 60.06 525 GLY A N 1
ATOM 3987 C CA . GLY A 1 525 ? 100.082 39.769 22.948 1.00 58.02 525 GLY A CA 1
ATOM 3988 C C . GLY A 1 525 ? 98.725 39.119 22.749 1.00 56.65 525 GLY A C 1
ATOM 3989 O O . GLY A 1 525 ? 97.880 39.144 23.646 1.00 56.61 525 GLY A O 1
ATOM 3990 N N . LYS A 1 526 ? 98.520 38.538 21.569 1.00 54.41 526 LYS A N 1
ATOM 3991 C CA . LYS A 1 526 ? 97.272 37.845 21.245 1.00 52.23 526 LYS A CA 1
ATOM 3992 C C . LYS A 1 526 ? 97.546 36.464 20.658 1.00 49.81 526 LYS A C 1
ATOM 3993 O O . LYS A 1 526 ? 98.479 36.289 19.869 1.00 49.46 526 LYS A O 1
ATOM 3999 N N . ILE A 1 527 ? 96.718 35.496 21.049 1.00 46.40 527 ILE A N 1
ATOM 4000 C CA . ILE A 1 527 ? 96.884 34.090 20.670 1.00 43.98 527 ILE A CA 1
ATOM 4001 C C . ILE A 1 527 ? 96.913 33.894 19.153 1.00 42.08 527 ILE A C 1
ATOM 4002 O O . ILE A 1 527 ? 96.006 34.338 18.445 1.00 42.08 527 ILE A O 1
ATOM 4007 N N . LEU A 1 528 ? 97.961 33.231 18.666 1.00 39.71 528 LEU A N 1
ATOM 4008 C CA . LEU A 1 528 ? 98.049 32.849 17.256 1.00 37.54 528 LEU A CA 1
ATOM 4009 C C . LEU A 1 528 ? 97.245 31.568 17.023 1.00 35.61 528 LEU A C 1
ATOM 4010 O O . LEU A 1 528 ? 97.799 30.470 16.923 1.00 34.71 528 LEU A O 1
ATOM 4015 N N . ARG A 1 529 ? 95.926 31.730 16.942 1.00 34.05 529 ARG A N 1
ATOM 4016 C CA . ARG A 1 529 ? 94.993 30.605 16.868 1.00 32.65 529 ARG A CA 1
ATOM 4017 C C . ARG A 1 529 ? 95.085 29.824 15.562 1.00 32.98 529 ARG A C 1
ATOM 4018 O O . ARG A 1 529 ? 94.884 28.606 15.553 1.00 31.91 529 ARG A O 1
ATOM 4026 N N . LYS A 1 530 ? 95.386 30.527 14.469 1.00 33.85 530 LYS A N 1
ATOM 4027 C CA . LYS A 1 530 ? 95.542 29.900 13.155 1.00 35.88 530 LYS A CA 1
ATOM 4028 C C . LYS A 1 530 ? 96.710 28.913 13.152 1.00 35.75 530 LYS A C 1
ATOM 4029 O O . LYS A 1 530 ? 96.621 27.836 12.552 1.00 36.26 530 LYS A O 1
ATOM 4035 N N . ASP A 1 531 ? 97.791 29.287 13.836 1.00 36.06 531 ASP A N 1
ATOM 4036 C CA . ASP A 1 531 ? 98.971 28.435 13.984 1.00 35.64 531 ASP A CA 1
ATOM 4037 C C . ASP A 1 531 ? 98.661 27.149 14.749 1.00 34.57 531 ASP A C 1
ATOM 4038 O O . ASP A 1 531 ? 99.153 26.076 14.394 1.00 34.57 531 ASP A O 1
ATOM 4043 N N . LEU A 1 532 ? 97.842 27.266 15.793 1.00 32.86 532 LEU A N 1
ATOM 4044 C CA . LEU A 1 532 ? 97.441 26.112 16.598 1.00 32.48 532 LEU A CA 1
ATOM 4045 C C . LEU A 1 532 ? 96.503 25.183 15.834 1.00 32.22 532 LEU A C 1
ATOM 4046 O O . LEU A 1 532 ? 96.597 23.961 15.960 1.00 31.90 532 LEU A O 1
ATOM 4051 N N . ARG A 1 533 ? 95.609 25.764 15.037 1.00 31.89 533 ARG A N 1
ATOM 4052 C CA . ARG A 1 533 ? 94.725 24.981 14.175 1.00 32.26 533 ARG A CA 1
ATOM 4053 C C . ARG A 1 533 ? 95.522 24.223 13.108 1.00 32.28 533 ARG A C 1
ATOM 4054 O O . ARG A 1 533 ? 95.199 23.077 12.785 1.00 32.21 533 ARG A O 1
ATOM 4062 N N . ALA A 1 534 ? 96.567 24.863 12.583 1.00 32.88 534 ALA A N 1
ATOM 4063 C CA . ALA A 1 534 ? 97.472 24.233 11.615 1.00 32.91 534 ALA A CA 1
ATOM 4064 C C . ALA A 1 534 ? 98.206 23.027 12.210 1.00 33.07 534 ALA A C 1
ATOM 4065 O O . ALA A 1 534 ? 98.411 22.023 11.524 1.00 33.10 534 ALA A O 1
ATOM 4067 N N . LYS A 1 535 ? 98.589 23.134 13.484 1.00 32.55 535 LYS A N 1
ATOM 4068 C CA . LYS A 1 535 ? 99.241 22.039 14.209 1.00 32.35 535 LYS A CA 1
ATOM 4069 C C . LYS A 1 535 ? 98.341 20.808 14.300 1.00 31.74 535 LYS A C 1
ATOM 4070 O O . LYS A 1 535 ? 98.812 19.676 14.168 1.00 31.56 535 LYS A O 1
ATOM 4076 N N . LEU A 1 536 ? 97.049 21.039 14.529 1.00 30.68 536 LEU A N 1
ATOM 4077 C CA . LEU A 1 536 ? 96.071 19.959 14.647 1.00 30.54 536 LEU A CA 1
ATOM 4078 C C . LEU A 1 536 ? 95.786 19.321 13.294 1.00 30.84 536 LEU A C 1
ATOM 4079 O O . LEU A 1 536 ? 95.681 18.098 13.185 1.00 31.95 536 LEU A O 1
#

InterPro domains:
  IPR000873 AMP-dependent synthetase/ligase domain [PF00501] (33-400)
  IPR020845 AMP-binding, conserved site [PS00455] (186-197)
  IPR025110 AMP-binding enzyme, C-terminal domain [PF13193] (451-526)
  IPR042099 ANL, N-terminal domain [G3DSA:3.40.50.12780] (1-436)
  IPR045851 AMP-binding enzyme domain superfamily [G3DSA:3.30.300.30] (437-538)

GO terms:
  GO:0016207 4-coumarate-CoA ligase activity (F, IDA)
  GO:0009611 response to wounding (P, IEP)
  GO:0009698 phenylpropanoid metabolic process (P, IDA)
  GO:0009753 response to jasmonic acid (P, IEP)
  GO:0106286 (E)-caffeate-CoA ligase activity (F, IDA)
  GO:0106290 trans-cinnamate-CoA ligase activity (F, IDA)
  GO:0050563 trans-feruloyl-CoA synthase activity (F, IDA)

CATH classification: 3.40.50.12780 (+1 more: 3.30.300.30)

Foldseek 3Di:
DDWFFDPDAFDDFPLFDQLLCQLCVVVVVFQQPFAEAALPVRDTAGSVRLNLLLLLLLLLVVVVPDAAAAEAEEAAFWDSLSSSNLSSQSLRNYAYQYDHNLWALVRVLVVCVQRVHQEYEYAPVSCVSCVVVCVVSNRAYEHDPDADPRHHHSVSRSVGDSVSNDDHDHGSQRFRYWYWDCFQAADTFTFGFGSSQLSVVLCLADNDPKHLADDAQDAEEEQADGCSALLCVRPPNSNCSSRNHHYYYDRHDDLVSVQCCCQVVLHAEAEAEQLNLVNLVPDPCLVVGDNQSHAEYEYELAANDDVSVVSCCVSHVNYDYAAAYFDRQQLTGQFGQQCNIPPGDDDDRQFHHAGTHQKMKFFAAPVPRDTDDAPDKHWIKMAHSNGTPATPPCVPVRCVQADPVRIGGRQWIWGAHPVRTIHTDGGRGQWDFFQSDTAHQNVVQVLLCPDPFWDGKGWHWDQDDNGRTAIAMETETDPPDDQDFVNSQVSVVVNGRPRNGHDTYHYDNDFDADPVGHGPRVVVRVVD

Secondary structure (DSSP, 8-state):
---B--SSPP----TTS-HHHHHTTTGGGTTTSEEEEETTT--EEEHHHHHHHHHHHHHHHHHTT--TT-EEEE--SS-HHHHHHHHHHHHTT-EEEE--TT--HHHHHHHHHHHT-SEEEE-GGGGGGTHHHHHHTT-EEEESS---TT-EETHHHHTS-GGGPPP----TT-EEE--EE-TTSSS-EEEEEEHHHHHHHHHHHH-SSS-SS---TT-EEEE-S-TTSHHHIIIIIIHHHHHT-EEEE-SS--HHHHHHHHHHHT--EEEE-HHHHHHHHT-GGGGGS--TT--EEEE-SS---HHHHHHHHHHSTT-EEEE-EE-GGGSSEEEE-GGGSSS-----TT---EEPSS-EEEEE-TTT--B--TT--EEEEEESTTS-SEETT-HHHHHHHB-TTS-EEEEEEEEE-TTS-EEEEEE-S--EEETTEEE-HHHHHHHHHTSTTEEEEEEEEEEETTTEEEEEEEEEEPTT----HHHHHHHHHTTS-GGG---EEEE-S---B-TTS-B-HHHHHHH-

B-factor: mean 22.59, std 10.01, range [11.64, 96.74]

Solvent-accessible surface area: 21431 Å² total; per-residue (Å²): 108,77,49,10,132,20,67,9,93,110,31,168,19,8,43,108,38,29,2,14,43,0,4,15,88,54,39,102,124,23,49,99,81,47,0,0,9,17,9,87,93,121,80,95,33,35,1,44,56,0,40,61,31,0,60,45,0,0,0,1,0,74,109,32,31,2,117,73,134,30,9,0,0,0,0,0,21,4,5,4,42,0,0,7,0,2,6,0,0,1,30,4,3,0,20,0,0,5,2,7,8,101,25,25,66,57,14,0,27,119,14,0,130,50,4,83,4,71,1,0,0,0,40,26,88,19,9,117,34,1,62,106,33,2,158,129,75,130,15,79,6,0,0,28,80,65,42,49,164,70,16,65,63,8,49,59,0,41,153,8,72,32,139,67,42,46,184,46,145,24,98,43,80,15,16,1,0,2,3,38,2,4,4,30,52,22,98,62,22,3,0,30,2,8,0,58,3,1,0,3,0,0,0,1,3,11,19,34,163,19,10,0,4,65,9,57,26,127,2,25,0,0,1,14,18,32,1,16,56,4,70,1,0,0,17,2,1,2,0,0,1,31,20,0,0,4,0,0,0,7,67,162,64,66,29,62,42,0,0,63,20,0,54,152,43,90,0,26,0,0,3,0,15,10,30,10,0,39,27,2,50,138,18,123,72,4,101,126,45,61,5,42,24,0,71,4,0,27,3,5,36,39,118,9,38,141,140,24,23,66,16,0,132,67,63,1,87,92,11,94,9,3,20,23,22,35,18,25,1,0,0,7,16,0,1,14,4,2,12,17,5,104,113,75,63,164,61,79,88,46,8,14,4,2,5,0,4,37,12,37,0,11,0,5,34,75,193,86,49,94,22,23,60,93,84,90,50,1,19,0,0,0,63,22,78,0,20,6,109,1,4,50,128,42,109,129,3,29,76,129,3,26,46,201,95,25,0,0,56,0,2,12,20,0,54,6,12,104,71,29,4,1,26,73,80,56,55,80,23,30,15,0,47,35,84,27,33,45,0,4,1,24,17,0,19,50,23,0,89,107,28,117,58,8,66,32,4,0,0,1,22,49,174,48,169,120,4,35,20,6,0,0,0,9,0,20,90,30,161,92,22,131,11,74,55,93,100,0,42,82,61,0,41,177,56,8,3,72,8,13,100,4,93,104,8,54,63,52,146,73,10,36,94,33,152,94,47,148,42,70,42,107,68,1,70,87,141,79

Sequence (528 aa):
DIIFRSKLPDIYIPNHLPLHSYCFENISEFSSRPCLINGANKQIYTYADVELNSRKVAAGLHKQGIQPKDTIMILLPNSPEFVFAFIGASYLGAISTMANPLFTPAEVVKQAKASSAKIIVTQACHVNKVKDYAFENDVKIICIDSAPEGCLHFSVLTQANEHDIPEVEIQPDDVVALPYSSGTTGLPKGVMLTHKGLVTSVAQQVDGENPNLYIHSEDVMLCVLPLFHHIYSLNSVLLCGLRVGAAILIMQKFDIVSFLELIQRYKVTIGPFVPPIVLAIAKSPMVDDYDLSSVRTVMSGAAPLGKELEDTVRAKFPNAKLGQGYGMTEAGPVLAMCLAFAKEPFEIKSGACGTVVRNAEMKIVDPKTGNSLPRNQSGEICIRGDQIMKGYLNDPEATARTIDKEGWLYTGDIGYIDDDDELFIVDRLKELIKYKGFQVAPAELEALLLNHPNISDAAVVPMKDEQAGEVPVAFVVRSNGSTITEDEVKDFISKQVIFYKRIKRVFFVDAIPKSPSGKILRKDLRAKL